Protein 2IEX (pdb70)

Structure (mmCIF, N/CA/C/O backbone):
data_2IEX
#
_entry.id   2IEX
#
_cell.length_a   77.013
_cell.length_b   130.658
_cell.length_c   131.686
_cell.angle_alpha   90.00
_cell.angle_beta   90.00
_cell.angle_gamma   90.00
#
_symmetry.space_group_name_H-M   'C 2 2 21'
#
loop_
_entity.id
_entity.type
_entity.pdbx_description
1 polymer 'Dihydroxynapthoic acid synthetase'
2 water water
#
loop_
_atom_site.group_PDB
_atom_site.id
_atom_site.type_symbol
_atom_site.label_atom_id
_atom_site.label_alt_id
_atom_site.label_comp_id
_atom_site.label_asym_id
_atom_site.label_entity_id
_atom_site.label_seq_id
_atom_site.pdbx_PDB_ins_code
_atom_site.Cartn_x
_atom_site.Cartn_y
_atom_site.Cartn_z
_atom_site.occupancy
_atom_site.B_iso_or_equiv
_atom_site.auth_seq_id
_atom_site.auth_comp_id
_atom_site.auth_asym_id
_atom_site.auth_atom_id
_atom_site.pdbx_PDB_model_num
ATOM 1 N N . TRP A 1 5 ? 43.046 -1.604 7.446 1.00 65.56 5 TRP A N 1
ATOM 2 C CA . TRP A 1 5 ? 42.706 -1.531 8.896 1.00 69.88 5 TRP A CA 1
ATOM 3 C C . TRP A 1 5 ? 42.761 -2.914 9.530 1.00 72.45 5 TRP A C 1
ATOM 4 O O . TRP A 1 5 ? 42.263 -3.885 8.962 1.00 74.52 5 TRP A O 1
ATOM 15 N N . VAL A 1 6 ? 43.356 -2.995 10.714 1.00 71.46 6 VAL A N 1
ATOM 16 C CA . VAL A 1 6 ? 43.486 -4.264 11.422 1.00 69.85 6 VAL A CA 1
ATOM 17 C C . VAL A 1 6 ? 42.605 -4.306 12.669 1.00 68.58 6 VAL A C 1
ATOM 18 O O . VAL A 1 6 ? 42.992 -3.776 13.706 1.00 67.29 6 VAL A O 1
ATOM 22 N N . LYS A 1 7 ? 41.429 -4.928 12.581 1.00 69.33 7 LYS A N 1
ATOM 23 C CA . LYS A 1 7 ? 40.542 -5.010 13.747 1.00 69.60 7 LYS A CA 1
ATOM 24 C C . LYS A 1 7 ? 41.382 -5.450 14.952 1.00 71.29 7 LYS A C 1
ATOM 25 O O . LYS A 1 7 ? 41.795 -6.607 15.041 1.00 72.06 7 LYS A O 1
ATOM 31 N N . GLN A 1 8 ? 41.606 -4.518 15.879 1.00 74.64 8 GLN A N 1
ATOM 32 C CA . GLN A 1 8 ? 42.459 -4.729 17.057 1.00 74.53 8 GLN A CA 1
ATOM 33 C C . GLN A 1 8 ? 41.956 -5.425 18.317 1.00 71.33 8 GLN A C 1
ATOM 34 O O . GLN A 1 8 ? 42.729 -6.103 18.996 1.00 70.28 8 GLN A O 1
ATOM 40 N N . TYR A 1 9 ? 40.692 -5.228 18.662 1.00 68.84 9 TYR A N 1
ATOM 41 C CA . TYR A 1 9 ? 40.127 -5.842 19.860 1.00 66.58 9 TYR A CA 1
ATOM 42 C C . TYR A 1 9 ? 38.707 -6.265 19.519 1.00 68.64 9 TYR A C 1
ATOM 43 O O . TYR A 1 9 ? 38.276 -6.106 18.380 1.00 70.98 9 TYR A O 1
ATOM 52 N N . ASP A 1 10 ? 37.968 -6.797 20.484 1.00 71.08 10 ASP A N 1
ATOM 53 C CA . ASP A 1 10 ? 36.610 -7.217 20.179 1.00 73.19 10 ASP A CA 1
ATOM 54 C C . ASP A 1 10 ? 35.553 -6.407 20.916 1.00 71.67 10 ASP A C 1
ATOM 55 O O . ASP A 1 10 ? 35.344 -6.580 22.116 1.00 75.04 10 ASP A O 1
ATOM 60 N N . TYR A 1 11 ? 34.889 -5.517 20.186 1.00 65.53 11 TYR A N 1
ATOM 61 C CA . TYR A 1 11 ? 33.840 -4.686 20.761 1.00 56.61 11 TYR A CA 1
ATOM 62 C C . TYR A 1 11 ? 32.490 -5.117 20.204 1.00 58.68 11 TYR A C 1
ATOM 63 O O . TYR A 1 11 ? 32.418 -5.815 19.192 1.00 59.30 11 TYR A O 1
ATOM 72 N N . GLU A 1 12 ? 31.424 -4.685 20.863 1.00 58.75 12 GLU A N 1
ATOM 73 C CA . GLU A 1 12 ? 30.075 -5.049 20.461 1.00 60.05 12 GLU A CA 1
ATOM 74 C C . GLU A 1 12 ? 29.335 -3.937 19.707 1.00 63.41 12 GLU A C 1
ATOM 75 O O . GLU A 1 12 ? 28.863 -4.147 18.588 1.00 63.49 12 GLU A O 1
ATOM 81 N N . ASP A 1 13 ? 29.244 -2.756 20.317 1.00 59.16 13 ASP A N 1
ATOM 82 C CA . ASP A 1 13 ? 28.548 -1.619 19.713 1.00 50.87 13 ASP A CA 1
ATOM 83 C C . ASP A 1 13 ? 29.385 -0.775 18.758 1.00 45.90 13 ASP A C 1
ATOM 84 O O . ASP A 1 13 ? 28.844 0.030 18.001 1.00 46.72 13 ASP A O 1
ATOM 89 N N . ILE A 1 14 ? 30.699 -0.948 18.795 1.00 45.03 14 ILE A N 1
ATOM 90 C CA . ILE A 1 14 ? 31.582 -0.183 17.924 1.00 38.25 14 ILE A CA 1
ATOM 91 C C . ILE A 1 14 ? 32.623 -1.089 17.290 1.00 44.36 14 ILE A C 1
ATOM 92 O O . ILE A 1 14 ? 32.614 -2.302 17.489 1.00 48.20 14 ILE A O 1
ATOM 97 N N . ILE A 1 15 ? 33.534 -0.478 16.543 1.00 43.97 15 ILE A N 1
ATOM 98 C CA . ILE A 1 15 ? 34.607 -1.193 15.876 1.00 45.20 15 ILE A CA 1
ATOM 99 C C . ILE A 1 15 ? 35.910 -0.419 16.069 1.00 45.82 15 ILE A C 1
ATOM 100 O O . ILE A 1 15 ? 35.938 0.806 15.941 1.00 49.33 15 ILE A O 1
ATOM 105 N N . TYR A 1 16 ? 36.984 -1.135 16.390 1.00 45.48 16 TYR A N 1
ATOM 106 C CA . TYR A 1 16 ? 38.286 -0.514 16.604 1.00 43.19 16 TYR A CA 1
ATOM 107 C C . TYR A 1 16 ? 39.344 -1.140 15.707 1.00 45.46 16 TYR A C 1
ATOM 108 O O . TYR A 1 16 ? 39.669 -2.318 15.837 1.00 50.20 16 TYR A O 1
ATOM 117 N N . GLU A 1 17 ? 39.883 -0.336 14.799 1.00 48.31 17 GLU A N 1
ATOM 118 C CA . GLU A 1 17 ? 40.894 -0.800 13.858 1.00 48.71 17 GLU A CA 1
ATOM 119 C C . GLU A 1 17 ? 42.051 0.184 13.826 1.00 48.88 17 GLU A C 1
ATOM 120 O O . GLU A 1 17 ? 41.916 1.325 14.267 1.00 46.01 17 GLU A O 1
ATOM 126 N N . THR A 1 18 ? 43.191 -0.260 13.311 1.00 48.83 18 THR A N 1
ATOM 127 C CA . THR A 1 18 ? 44.366 0.596 13.230 1.00 48.78 18 THR A CA 1
ATOM 128 C C . THR A 1 18 ? 45.080 0.402 11.901 1.00 50.57 18 THR A C 1
ATOM 129 O O . THR A 1 18 ? 44.849 -0.586 11.200 1.00 56.21 18 THR A O 1
ATOM 133 N N . TYR A 1 19 ? 45.941 1.357 11.560 1.00 49.87 19 TYR A N 1
ATOM 134 C CA . TYR A 1 19 ? 46.707 1.304 10.322 1.00 48.54 19 TYR A CA 1
ATOM 135 C C . TYR A 1 19 ? 47.760 2.401 10.211 1.00 50.46 19 TYR A C 1
ATOM 136 O O . TYR A 1 19 ? 47.436 3.586 10.141 1.00 51.74 19 TYR A O 1
ATOM 145 N N . ASN A 1 20 ? 49.021 1.981 10.196 1.00 53.11 20 ASN A N 1
ATOM 146 C CA . ASN A 1 20 ? 50.171 2.870 10.057 1.00 55.66 20 ASN A CA 1
ATOM 147 C C . ASN A 1 20 ? 50.222 4.087 10.986 1.00 52.75 20 ASN A C 1
ATOM 148 O O . ASN A 1 20 ? 50.708 5.150 10.596 1.00 51.14 20 ASN A O 1
ATOM 153 N N . 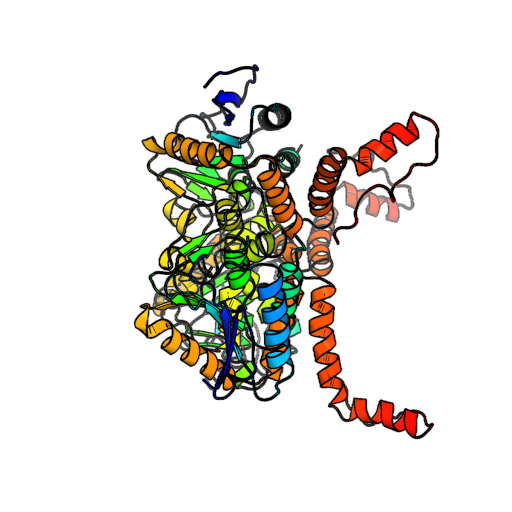GLY A 1 21 ? 49.741 3.926 12.216 1.00 49.57 21 GLY A N 1
ATOM 154 C CA . GLY A 1 21 ? 49.764 5.027 13.166 1.00 49.91 21 GLY A CA 1
ATOM 155 C C . GLY A 1 21 ? 48.420 5.704 13.354 1.00 49.29 21 GLY A C 1
ATOM 156 O O . GLY A 1 21 ? 48.273 6.603 14.184 1.00 50.46 21 GLY A O 1
ATOM 157 N N . ILE A 1 22 ? 47.432 5.266 12.583 1.00 44.89 22 ILE A N 1
ATOM 158 C CA . ILE A 1 22 ? 46.092 5.828 12.652 1.00 40.89 22 ILE A CA 1
ATOM 159 C C . ILE A 1 22 ? 45.128 4.826 13.288 1.00 39.85 22 ILE A C 1
ATOM 160 O O . ILE A 1 22 ? 45.121 3.644 12.933 1.00 40.00 22 ILE A O 1
ATOM 165 N N . ALA A 1 23 ? 44.322 5.299 14.232 1.00 30.68 23 ALA A N 1
ATOM 166 C CA . ALA A 1 23 ? 43.340 4.451 14.894 1.00 31.98 23 ALA A CA 1
ATOM 167 C C . ALA A 1 23 ? 41.953 4.960 14.513 1.00 38.46 23 ALA A C 1
ATOM 168 O O . ALA A 1 23 ? 41.664 6.147 14.648 1.00 38.55 23 ALA A O 1
ATOM 170 N N . LYS A 1 24 ? 41.099 4.064 14.030 1.00 38.67 24 LYS A N 1
ATOM 171 C CA . LYS A 1 24 ? 39.752 4.444 13.624 1.00 38.79 24 LYS A CA 1
ATOM 172 C C . LYS A 1 24 ? 38.704 3.768 14.498 1.00 36.35 24 LYS A C 1
ATOM 173 O O . LYS A 1 24 ? 38.692 2.543 14.639 1.00 39.13 24 LYS A O 1
ATOM 179 N N . ILE A 1 25 ? 37.831 4.578 15.092 1.00 35.94 25 ILE A N 1
ATOM 180 C CA . ILE A 1 25 ? 36.767 4.080 15.957 1.00 30.55 25 ILE A CA 1
ATOM 181 C C . ILE A 1 25 ? 35.426 4.296 15.268 1.00 37.29 25 ILE A C 1
ATOM 182 O O . ILE A 1 25 ? 35.055 5.430 14.953 1.00 38.06 25 ILE A O 1
ATOM 187 N N . THR A 1 26 ? 34.690 3.209 15.053 1.00 36.55 26 THR A N 1
ATOM 188 C CA . THR A 1 26 ? 33.412 3.292 14.365 1.00 36.52 26 THR A CA 1
ATOM 189 C C . THR A 1 26 ? 32.182 2.880 15.165 1.00 44.66 26 THR A C 1
ATOM 190 O O . THR A 1 26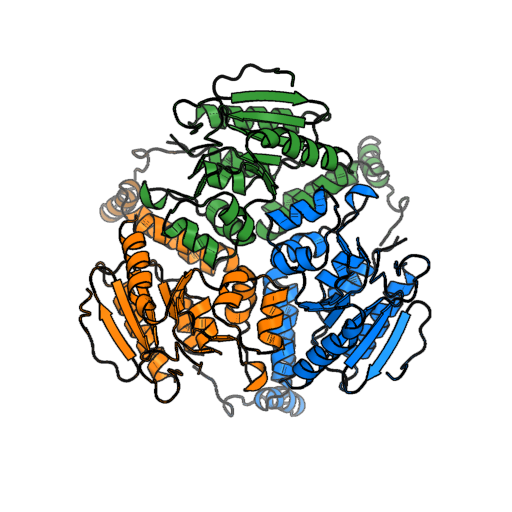 ? 32.062 1.736 15.606 1.00 46.55 26 THR A O 1
ATOM 194 N N . ILE A 1 27 ? 31.261 3.819 15.346 1.00 45.21 27 ILE A N 1
ATOM 195 C CA . ILE A 1 27 ? 30.018 3.519 16.040 1.00 46.37 27 ILE A CA 1
ATOM 196 C C . ILE A 1 27 ? 29.287 2.644 15.035 1.00 50.58 27 ILE A C 1
ATOM 197 O O . ILE A 1 27 ? 29.200 2.998 13.857 1.00 49.39 27 ILE A O 1
ATOM 202 N N . ASN A 1 28 ? 28.766 1.507 15.484 1.00 53.09 28 ASN A N 1
ATOM 203 C CA . ASN A 1 28 ? 28.081 0.606 14.568 1.00 45.78 28 ASN A CA 1
ATOM 204 C C . ASN A 1 28 ? 26.641 0.310 14.958 1.00 47.66 28 ASN A C 1
ATOM 205 O O . ASN A 1 28 ? 26.333 -0.761 15.484 1.00 51.63 28 ASN A O 1
ATOM 210 N N . ARG A 1 29 ? 25.759 1.265 14.691 1.00 42.59 29 ARG A N 1
ATOM 211 C CA . ARG A 1 29 ? 24.347 1.109 15.004 1.00 41.25 29 ARG A CA 1
ATOM 212 C C . ARG A 1 29 ? 23.473 1.774 13.938 1.00 42.51 29 ARG A C 1
ATOM 213 O O . ARG A 1 29 ? 22.513 2.479 14.259 1.00 42.35 29 ARG A O 1
ATOM 221 N N . PRO A 1 30 ? 23.787 1.538 12.650 1.00 46.65 30 PRO A N 1
ATOM 222 C CA . PRO A 1 30 ? 23.045 2.106 11.519 1.00 46.46 30 PRO A CA 1
ATOM 223 C C . PRO A 1 30 ? 21.529 1.998 11.642 1.00 49.46 30 PRO A C 1
ATOM 224 O O . PRO A 1 30 ? 20.806 2.827 11.093 1.00 51.98 30 PRO A O 1
ATOM 228 N N . GLU A 1 31 ? 21.050 0.980 12.354 1.00 47.91 31 GLU A N 1
ATOM 229 C CA . GLU A 1 31 ? 19.610 0.793 12.523 1.00 53.04 31 GLU A CA 1
ATOM 230 C C . GLU A 1 31 ? 18.985 2.037 13.141 1.00 54.51 31 GLU A C 1
ATOM 231 O O . GLU A 1 31 ? 17.916 2.480 12.721 1.00 51.89 31 GLU A O 1
ATOM 237 N N . VAL A 1 32 ? 19.662 2.595 14.141 1.00 55.29 32 VAL A N 1
ATOM 238 C CA . VAL A 1 32 ? 19.193 3.798 14.817 1.00 54.87 32 VAL A CA 1
ATOM 239 C C . VAL A 1 32 ? 20.083 4.983 14.441 1.00 57.47 32 VAL A C 1
ATOM 240 O O . VAL A 1 32 ? 20.248 5.923 15.220 1.00 57.16 32 VAL A O 1
ATOM 244 N N . HIS A 1 33 ? 20.648 4.923 13.236 1.00 57.10 33 HIS A N 1
ATOM 245 C CA . HIS A 1 33 ? 21.530 5.966 12.721 1.00 51.39 33 HIS A CA 1
ATOM 246 C C . HIS A 1 33 ? 22.715 6.230 13.639 1.00 50.81 33 HIS A C 1
ATOM 247 O O . HIS A 1 33 ? 23.031 7.373 13.970 1.00 47.36 33 HIS A O 1
ATOM 254 N N . ASN A 1 34 ? 23.360 5.144 14.045 1.00 48.15 34 ASN A N 1
ATOM 255 C CA . ASN A 1 34 ? 24.530 5.190 14.906 1.00 44.01 34 ASN A CA 1
ATOM 256 C C . ASN A 1 34 ? 24.349 5.953 16.209 1.00 42.76 34 ASN A C 1
ATOM 257 O O . ASN A 1 34 ? 25.285 6.568 16.716 1.00 44.22 34 ASN A O 1
ATOM 262 N N . ALA A 1 35 ? 23.138 5.910 16.753 1.00 41.66 35 ALA A N 1
ATOM 263 C CA . ALA A 1 35 ? 22.865 6.569 18.018 1.00 38.47 35 ALA A CA 1
ATOM 264 C C . ALA A 1 35 ? 23.704 5.847 19.068 1.00 41.22 35 ALA A C 1
ATOM 265 O O . ALA A 1 35 ? 24.210 4.750 18.813 1.00 34.14 35 ALA A O 1
ATOM 267 N N . PHE A 1 36 ? 23.871 6.459 20.236 1.00 40.72 36 PHE A N 1
ATOM 268 C CA . PHE A 1 36 ? 24.647 5.821 21.289 1.00 40.46 36 PHE A CA 1
ATOM 269 C C . PHE A 1 36 ? 23.843 5.614 22.556 1.00 38.85 36 PHE A C 1
ATOM 270 O O . PHE A 1 36 ? 22.987 6.424 22.919 1.00 38.16 36 PHE A O 1
ATOM 278 N N . ARG A 1 37 ? 24.108 4.491 23.208 1.00 42.58 37 ARG A N 1
ATOM 279 C CA . ARG A 1 37 ? 23.454 4.139 24.454 1.00 41.52 37 ARG A CA 1
ATOM 280 C C . ARG A 1 37 ? 24.587 3.938 25.446 1.00 40.90 37 ARG A C 1
ATOM 281 O O . ARG A 1 37 ? 25.730 3.692 25.049 1.00 43.14 37 ARG A O 1
ATOM 289 N N . PRO A 1 38 ? 24.290 4.029 26.747 1.00 36.11 38 PRO A N 1
ATOM 290 C CA . PRO A 1 38 ? 25.313 3.859 27.780 1.00 40.38 38 PRO A CA 1
ATOM 291 C C . PRO A 1 38 ? 26.440 2.878 27.453 1.00 40.50 38 PRO A C 1
ATOM 292 O O . PRO A 1 38 ? 27.608 3.167 27.716 1.00 45.28 38 PRO A O 1
ATOM 296 N N . LYS A 1 39 ? 26.107 1.733 26.864 1.00 42.71 39 LYS A N 1
ATOM 297 C CA . LYS A 1 39 ? 27.132 0.745 26.534 1.00 37.65 39 LYS A CA 1
ATOM 298 C C . LYS A 1 39 ? 28.098 1.164 25.432 1.00 33.40 39 LYS A C 1
ATOM 299 O O . LYS A 1 39 ? 29.311 1.051 25.595 1.00 42.72 39 LYS A O 1
ATOM 305 N N . THR A 1 40 ? 27.572 1.629 24.305 1.00 33.17 40 THR A N 1
ATOM 306 C CA . THR A 1 40 ? 28.432 2.034 23.200 1.00 28.59 40 THR A CA 1
ATOM 307 C C . THR A 1 40 ? 29.382 3.175 23.589 1.00 28.64 40 THR A C 1
ATOM 308 O O . THR A 1 40 ? 30.460 3.315 23.013 1.00 23.48 40 THR A O 1
ATOM 312 N N . VAL A 1 41 ? 28.991 3.975 24.576 1.00 28.81 41 VAL A N 1
ATOM 313 C CA . VAL A 1 41 ? 29.841 5.067 25.032 1.00 28.54 41 VAL A CA 1
ATOM 314 C C . VAL A 1 41 ? 31.027 4.468 25.782 1.00 31.78 41 VAL A C 1
ATOM 315 O O . VAL A 1 41 ? 32.185 4.815 25.530 1.00 32.91 41 VAL A O 1
ATOM 319 N N . ASN A 1 42 ? 30.732 3.559 26.706 1.00 37.70 42 ASN A N 1
ATOM 320 C CA . ASN A 1 42 ? 31.775 2.910 27.489 1.00 41.98 42 ASN A CA 1
ATOM 321 C C . ASN A 1 42 ? 32.807 2.236 26.603 1.00 33.55 42 ASN A C 1
ATOM 322 O O . ASN A 1 42 ? 33.989 2.188 26.940 1.00 37.81 42 ASN A O 1
ATOM 327 N N . GLU A 1 43 ? 32.363 1.727 25.459 1.00 38.03 43 GLU A N 1
ATOM 328 C CA . GLU A 1 43 ? 33.271 1.060 24.534 1.00 38.39 43 GLU A CA 1
ATOM 329 C C . GLU A 1 43 ? 34.169 2.082 23.848 1.00 35.90 43 GLU A C 1
ATOM 330 O O . GLU A 1 43 ? 35.355 1.827 23.619 1.00 39.27 43 GLU A O 1
ATOM 336 N N . MET A 1 44 ? 33.606 3.242 23.522 1.00 36.52 44 MET A N 1
ATOM 337 C CA . MET A 1 44 ? 34.382 4.299 22.882 1.00 32.56 44 MET A CA 1
ATOM 338 C C . MET A 1 44 ? 35.455 4.779 23.867 1.00 29.40 44 MET A C 1
ATOM 339 O O . MET A 1 44 ? 36.580 5.092 23.474 1.00 29.92 44 MET A O 1
ATOM 344 N N . ILE A 1 45 ? 35.101 4.824 25.150 1.00 29.77 45 ILE A N 1
ATOM 345 C CA . ILE A 1 45 ? 36.040 5.232 26.193 1.00 25.59 45 ILE A CA 1
ATOM 346 C C . ILE A 1 45 ? 37.238 4.289 26.142 1.00 29.31 45 ILE A C 1
ATOM 347 O O . ILE A 1 45 ? 38.387 4.705 25.983 1.00 27.41 45 ILE A O 1
ATOM 352 N N . ASP A 1 46 ? 36.944 3.000 26.276 1.00 37.96 46 ASP A N 1
ATOM 353 C CA . ASP A 1 46 ? 37.966 1.963 26.266 1.00 31.14 46 ASP A CA 1
ATOM 354 C C . ASP A 1 46 ? 38.825 2.021 25.010 1.00 31.08 46 ASP A C 1
ATOM 355 O O . ASP A 1 46 ? 40.049 1.886 25.080 1.00 26.48 46 ASP A O 1
ATOM 360 N N . ALA A 1 47 ? 38.177 2.227 23.865 1.00 29.12 47 ALA A N 1
ATOM 361 C CA . ALA A 1 47 ? 38.872 2.290 22.581 1.00 28.02 47 ALA A CA 1
ATOM 362 C C . ALA A 1 47 ? 39.832 3.469 22.507 1.00 30.25 47 ALA A C 1
ATOM 363 O O . ALA A 1 47 ? 40.999 3.311 22.141 1.00 31.49 47 ALA A O 1
ATOM 365 N N . PHE A 1 48 ? 39.338 4.657 22.845 1.00 34.58 48 PHE A N 1
ATOM 366 C CA . PHE A 1 48 ? 40.176 5.848 22.827 1.00 29.86 48 PHE A CA 1
ATOM 367 C C . PHE A 1 48 ? 41.333 5.662 23.780 1.00 25.87 48 PHE A C 1
ATOM 368 O O . PHE A 1 48 ? 42.461 6.053 23.482 1.00 29.64 48 PHE A O 1
ATOM 376 N N . THR A 1 49 ? 41.048 5.067 24.936 1.00 32.77 49 THR A N 1
ATOM 377 C CA . THR A 1 49 ? 42.085 4.828 25.928 1.00 33.87 49 THR A CA 1
ATOM 378 C C . THR A 1 49 ? 43.134 3.930 25.292 1.00 36.81 49 THR A C 1
ATOM 379 O O . THR A 1 49 ? 44.337 4.197 25.389 1.00 35.80 49 THR A O 1
ATOM 383 N N . LYS A 1 50 ? 42.670 2.877 24.620 1.00 37.07 50 LYS A N 1
ATOM 384 C CA . LYS A 1 50 ? 43.570 1.949 23.946 1.00 39.34 50 LYS A CA 1
ATOM 385 C C . LYS A 1 50 ? 44.464 2.723 22.992 1.00 32.99 50 LYS A C 1
ATOM 386 O O . LYS A 1 50 ? 45.684 2.565 23.010 1.00 39.49 50 LYS A O 1
ATOM 392 N N . ALA A 1 51 ? 43.856 3.569 22.164 1.00 32.67 51 ALA A N 1
ATOM 393 C CA . ALA A 1 51 ? 44.616 4.369 21.211 1.00 25.89 51 ALA A CA 1
ATOM 394 C C . ALA A 1 51 ? 45.516 5.345 21.959 1.00 25.83 51 ALA A C 1
ATOM 395 O O . ALA A 1 51 ? 46.621 5.673 21.513 1.00 24.04 51 ALA A O 1
ATOM 397 N N . ARG A 1 52 ? 45.039 5.809 23.109 1.00 30.16 52 ARG A N 1
ATOM 398 C CA . ARG A 1 52 ? 45.808 6.746 23.917 1.00 36.03 52 ARG A CA 1
ATOM 399 C C . ARG A 1 52 ? 47.152 6.158 24.353 1.00 31.91 52 ARG A C 1
ATOM 400 O O . ARG A 1 52 ? 48.203 6.781 24.176 1.00 29.15 52 ARG A O 1
ATOM 408 N N . ASP A 1 53 ? 47.114 4.957 24.919 1.00 33.60 53 ASP A N 1
ATOM 409 C CA . ASP A 1 53 ? 48.332 4.310 25.398 1.00 44.44 53 ASP A CA 1
ATOM 410 C C . ASP A 1 53 ? 49.179 3.674 24.297 1.00 45.38 53 ASP A C 1
ATOM 411 O O . ASP A 1 53 ? 50.367 3.430 24.497 1.00 50.68 53 ASP A O 1
ATOM 416 N N . ASP A 1 54 ? 48.572 3.404 23.143 1.00 43.78 54 ASP A N 1
ATOM 417 C CA . ASP A 1 54 ? 49.295 2.799 22.024 1.00 42.84 54 ASP A CA 1
ATOM 418 C C . ASP A 1 54 ? 50.295 3.791 21.431 1.00 37.18 54 ASP A C 1
ATOM 419 O O . ASP A 1 54 ? 49.934 4.618 20.598 1.00 39.67 54 ASP A O 1
ATOM 424 N N . SER A 1 55 ? 51.553 3.691 21.853 1.00 36.36 55 SER A N 1
ATOM 425 C CA . SER A 1 55 ? 52.608 4.586 21.386 1.00 34.14 55 SER A CA 1
ATOM 426 C C . SER A 1 55 ? 52.843 4.570 19.878 1.00 41.67 55 SER A C 1
ATOM 427 O O . SER A 1 55 ? 53.601 5.394 19.357 1.00 36.23 55 SER A O 1
ATOM 430 N N . ASN A 1 56 ? 52.205 3.635 19.178 1.00 40.09 56 ASN A N 1
ATOM 431 C CA . ASN A 1 56 ? 52.359 3.537 17.730 1.00 41.01 56 ASN A CA 1
ATOM 432 C C . ASN A 1 56 ? 51.298 4.366 17.007 1.00 42.14 56 ASN A C 1
ATOM 433 O O . ASN A 1 56 ? 51.410 4.619 15.807 1.00 46.55 56 ASN A O 1
ATOM 438 N N . ILE A 1 57 ? 50.271 4.778 17.746 1.00 38.79 57 ILE A N 1
ATOM 439 C CA . ILE A 1 57 ? 49.187 5.592 17.196 1.00 39.61 57 ILE A CA 1
ATOM 440 C C . ILE A 1 57 ? 49.451 7.072 17.495 1.00 39.40 57 ILE A C 1
ATOM 441 O O . ILE A 1 57 ? 49.697 7.447 18.644 1.00 38.62 57 ILE A O 1
ATOM 446 N N . GLY A 1 58 ? 49.399 7.906 16.461 1.00 37.51 58 GLY A N 1
ATOM 447 C CA . GLY A 1 58 ? 49.640 9.329 16.641 1.00 32.11 58 GLY A CA 1
ATOM 448 C C . GLY A 1 58 ? 48.458 10.201 16.249 1.00 33.93 58 GLY A C 1
ATOM 449 O O . GLY A 1 58 ? 48.481 11.417 16.454 1.00 26.99 58 GLY A O 1
ATOM 450 N N . VAL A 1 59 ? 47.429 9.577 15.677 1.00 32.25 59 VAL A N 1
ATOM 451 C CA . VAL A 1 59 ? 46.219 10.276 15.244 1.00 29.44 59 VAL A CA 1
ATOM 452 C C . VAL A 1 59 ? 45.028 9.341 15.409 1.00 32.62 59 VAL A C 1
ATOM 453 O O . VAL A 1 59 ? 45.161 8.127 15.260 1.00 39.19 59 VAL A O 1
ATOM 457 N N . ILE A 1 60 ? 43.860 9.902 15.706 1.00 29.37 60 ILE A N 1
ATOM 458 C CA . ILE A 1 60 ? 42.667 9.084 15.884 1.00 29.51 60 ILE A CA 1
ATOM 459 C C . ILE A 1 60 ? 41.493 9.593 15.057 1.00 33.89 60 ILE A C 1
ATOM 460 O O . ILE A 1 60 ? 41.255 10.801 14.976 1.00 35.71 60 ILE A O 1
ATOM 465 N N . ILE A 1 61 ? 40.765 8.663 14.444 1.00 27.59 61 ILE A N 1
ATOM 466 C CA . ILE A 1 61 ? 39.606 8.999 13.631 1.00 26.09 61 ILE A CA 1
ATOM 467 C C . ILE A 1 61 ? 38.340 8.457 14.271 1.00 30.71 61 ILE A C 1
ATOM 468 O O . ILE A 1 61 ? 38.302 7.319 14.742 1.00 31.48 61 ILE A O 1
ATOM 473 N N . LEU A 1 62 ? 37.303 9.281 14.284 1.00 28.01 62 LEU A N 1
ATOM 474 C CA . LEU A 1 62 ? 36.023 8.885 14.840 1.00 28.49 62 LEU A CA 1
ATOM 475 C C . LEU A 1 62 ? 35.011 8.989 13.710 1.00 34.58 62 LEU A C 1
ATOM 476 O O . LEU A 1 62 ? 34.937 10.015 13.033 1.00 36.60 62 LEU A O 1
ATOM 481 N N . THR A 1 63 ? 34.237 7.932 13.493 1.00 36.81 63 THR A N 1
ATOM 482 C CA . THR A 1 63 ? 33.254 7.953 12.421 1.00 37.40 63 THR A CA 1
ATOM 483 C C . THR A 1 63 ? 32.099 6.998 12.666 1.00 39.78 63 THR A C 1
ATOM 484 O O . THR A 1 63 ? 32.118 6.214 13.611 1.00 45.04 63 THR A O 1
ATOM 488 N N . GLY A 1 64 ? 31.089 7.089 11.808 1.00 38.97 64 GLY A N 1
ATOM 489 C CA . GLY A 1 64 ? 29.929 6.223 11.910 1.00 39.61 64 GLY A CA 1
ATOM 490 C C . GLY A 1 64 ? 29.986 5.224 10.771 1.00 42.09 64 GLY A C 1
ATOM 491 O O . GLY A 1 64 ? 30.556 5.520 9.715 1.00 36.03 64 GLY A O 1
ATOM 492 N N . ALA A 1 65 ? 29.398 4.048 10.979 1.00 42.21 65 ALA A N 1
ATOM 493 C CA . ALA A 1 65 ? 29.400 2.987 9.970 1.00 41.19 65 ALA A CA 1
ATOM 494 C C . ALA A 1 65 ? 28.350 3.176 8.878 1.00 36.39 65 ALA A C 1
ATOM 495 O O . ALA A 1 65 ? 28.625 2.966 7.697 1.00 36.33 65 ALA A O 1
ATOM 497 N N . GLY A 1 66 ? 27.147 3.565 9.282 1.00 39.27 66 GLY A N 1
ATOM 498 C CA . GLY A 1 66 ? 26.061 3.764 8.337 1.00 51.34 66 GLY A CA 1
ATOM 499 C C . GLY A 1 66 ? 26.408 4.197 6.919 1.00 55.58 66 GLY A C 1
ATOM 500 O O . GLY A 1 66 ? 26.070 3.510 5.951 1.00 56.98 66 GLY A O 1
ATOM 501 N N . GLY A 1 67 ? 27.089 5.331 6.791 1.00 53.33 67 GLY A N 1
ATOM 502 C CA . GLY A 1 67 ? 27.428 5.847 5.478 1.00 49.33 67 GLY A CA 1
ATOM 503 C C . GLY A 1 67 ? 26.518 7.042 5.263 1.00 47.06 67 GLY A C 1
ATOM 504 O O . GLY A 1 67 ? 26.768 7.893 4.408 1.00 43.61 67 GLY A O 1
ATOM 505 N N . LYS A 1 68 ? 25.453 7.086 6.061 1.00 37.63 68 LYS A N 1
ATOM 506 C CA . LYS A 1 68 ? 24.478 8.160 6.028 1.00 41.02 68 LYS A CA 1
ATOM 507 C C . LYS A 1 68 ? 24.235 8.682 7.441 1.00 35.11 68 LYS A C 1
ATOM 508 O O . LYS A 1 68 ? 23.269 9.396 7.696 1.00 31.92 68 LYS A O 1
ATOM 514 N N . ALA A 1 69 ? 25.124 8.323 8.354 1.00 32.11 69 ALA A N 1
ATOM 515 C CA . ALA A 1 69 ? 25.010 8.764 9.735 1.00 34.41 69 ALA A CA 1
ATOM 516 C C . ALA A 1 69 ? 26.351 8.626 10.438 1.00 34.94 69 ALA A C 1
ATOM 517 O O . ALA A 1 69 ? 27.048 7.634 10.263 1.00 39.68 69 ALA A O 1
ATOM 519 N N . PHE A 1 70 ? 26.707 9.641 11.217 1.00 36.92 70 PHE A N 1
ATOM 520 C CA . PHE A 1 70 ? 27.952 9.668 11.982 1.00 33.70 70 PHE A CA 1
ATOM 521 C C . PHE A 1 70 ? 27.585 9.245 13.399 1.00 28.04 70 PHE A C 1
ATOM 522 O O . PHE A 1 70 ? 28.240 8.401 14.005 1.00 32.11 70 PHE A O 1
ATOM 530 N N . CYS A 1 71 ? 26.504 9.845 13.885 1.00 27.62 71 CYS A N 1
ATOM 531 C CA . CYS A 1 71 ? 25.978 9.613 15.210 1.00 32.67 71 CYS A CA 1
ATOM 532 C C . CYS A 1 71 ? 24.722 10.483 15.162 1.00 36.09 71 CYS A C 1
ATOM 533 O O . CYS A 1 71 ? 24.668 11.470 14.431 1.00 40.97 71 CYS A O 1
ATOM 536 N N . SER A 1 72 ? 23.703 10.099 15.920 1.00 39.95 72 SER A N 1
ATOM 537 C CA . SER A 1 72 ? 22.469 10.886 15.981 1.00 40.68 72 SER A CA 1
ATOM 538 C C . SER A 1 72 ? 22.291 11.115 17.505 1.00 41.23 72 SER A C 1
ATOM 539 O O . SER A 1 72 ? 21.181 11.338 17.939 1.00 36.99 72 SER A O 1
ATOM 542 N N . GLY A 1 73 ? 23.358 11.057 18.310 1.00 45.09 73 GLY A N 1
ATOM 543 C CA . GLY A 1 73 ? 23.201 11.249 19.754 1.00 48.97 73 GLY A CA 1
ATOM 544 C C . GLY A 1 73 ? 22.681 9.973 20.442 1.00 53.79 73 GLY A C 1
ATOM 545 O O . GLY A 1 73 ? 22.971 8.898 19.943 1.00 52.18 73 GLY A O 1
ATOM 546 N N . GLY A 1 74 ? 21.906 10.070 21.533 1.00 60.93 74 GLY A N 1
ATOM 547 C CA . GLY A 1 74 ? 21.446 8.875 22.270 1.00 69.61 74 GLY A CA 1
ATOM 548 C C . GLY A 1 74 ? 19.960 8.477 22.524 1.00 76.96 74 GLY A C 1
ATOM 549 O O . GLY A 1 74 ? 19.056 9.299 22.343 1.00 80.65 74 GLY A O 1
ATOM 550 N N . ASP A 1 75 ? 19.712 7.215 22.901 1.00 81.94 75 ASP A N 1
ATOM 551 C CA . ASP A 1 75 ? 18.393 6.590 23.110 1.00 83.78 75 ASP A CA 1
ATOM 552 C C . ASP A 1 75 ? 17.690 6.938 24.425 1.00 84.76 75 ASP A C 1
ATOM 553 O O . ASP A 1 75 ? 18.385 7.525 25.276 1.00 82.68 75 ASP A O 1
ATOM 558 N N . PRO A 1 91 ? 20.605 6.744 30.696 1.00 99.97 91 PRO A N 1
ATOM 559 C CA . PRO A 1 91 ? 20.336 7.718 31.797 1.00 98.45 91 PRO A CA 1
ATOM 560 C C . PRO A 1 91 ? 21.424 7.817 32.848 1.00 95.75 91 PRO A C 1
ATOM 561 O O . PRO A 1 91 ? 21.170 7.892 34.050 1.00 97.03 91 PRO A O 1
ATOM 565 N N . ARG A 1 92 ? 22.639 7.795 32.341 1.00 89.15 92 ARG A N 1
ATOM 566 C CA . ARG A 1 92 ? 23.864 7.991 33.090 1.00 79.30 92 ARG A CA 1
ATOM 567 C C . ARG A 1 92 ? 24.371 8.897 31.981 1.00 72.72 92 ARG A C 1
ATOM 568 O O . ARG A 1 92 ? 24.084 8.629 30.825 1.00 74.20 92 ARG A O 1
ATOM 576 N N . LEU A 1 93 ? 25.026 10.005 32.292 1.00 58.87 93 LEU A N 1
ATOM 577 C CA . LEU A 1 93 ? 25.434 10.855 31.176 1.00 47.50 93 LEU A CA 1
ATOM 578 C C . LEU A 1 93 ? 26.899 10.659 30.880 1.00 44.15 93 LEU A C 1
ATOM 579 O O . LEU A 1 93 ? 27.678 11.615 30.867 1.00 35.50 93 LEU A O 1
ATOM 584 N N . ASN A 1 94 ? 27.272 9.407 30.631 1.00 37.28 94 ASN A N 1
ATOM 585 C CA . ASN A 1 94 ? 28.667 9.085 30.390 1.00 33.52 94 ASN A CA 1
ATOM 586 C C . ASN A 1 94 ? 29.311 9.627 29.114 1.00 28.28 94 ASN A C 1
ATOM 587 O O . ASN A 1 94 ? 30.515 9.459 28.910 1.00 31.56 94 ASN A O 1
ATOM 592 N N . VAL A 1 95 ? 28.552 10.290 28.250 1.00 30.01 95 VAL A N 1
ATOM 593 C CA . VAL A 1 95 ? 29.174 10.822 27.037 1.00 31.80 95 VAL A CA 1
ATOM 594 C C . VAL A 1 95 ? 30.051 12.016 27.442 1.00 30.87 95 VAL A C 1
ATOM 595 O O . VAL A 1 95 ? 31.037 12.342 26.773 1.00 26.78 95 VAL A O 1
ATOM 599 N N . LEU A 1 96 ? 29.694 12.641 28.562 1.00 32.76 96 LEU A N 1
ATOM 600 C CA . LEU A 1 96 ? 30.443 13.778 29.083 1.00 33.49 96 LEU A CA 1
ATOM 601 C C . LEU A 1 96 ? 31.873 13.338 29.396 1.00 34.92 96 LEU A C 1
ATOM 602 O O . LEU A 1 96 ? 32.831 14.081 29.167 1.00 31.70 96 LEU A O 1
ATOM 607 N N . ASP A 1 97 ? 32.010 12.121 29.918 1.00 33.24 97 ASP A N 1
ATOM 608 C CA . ASP A 1 97 ? 33.316 11.561 30.246 1.00 28.35 97 ASP A CA 1
ATOM 609 C C . ASP A 1 97 ? 34.117 11.358 28.966 1.00 26.59 97 ASP A C 1
ATOM 610 O O . ASP A 1 97 ? 35.334 11.551 28.945 1.00 29.02 97 ASP A O 1
ATOM 615 N N . LEU A 1 98 ? 33.429 10.954 27.901 1.00 22.57 98 LEU A N 1
ATOM 616 C CA . LEU A 1 98 ? 34.079 10.721 26.616 1.00 27.38 98 LEU A CA 1
ATOM 617 C C . LEU A 1 98 ? 34.540 12.047 26.009 1.00 16.07 98 LEU A C 1
ATOM 618 O O . LEU A 1 98 ? 35.611 12.125 25.407 1.00 23.58 98 LEU A O 1
ATOM 623 N N . GLN A 1 99 ? 33.729 13.085 26.169 1.00 24.82 99 GLN A N 1
ATOM 624 C CA . GLN A 1 99 ? 34.080 14.403 25.644 1.00 23.11 99 GLN A CA 1
ATOM 625 C C . GLN A 1 99 ? 35.39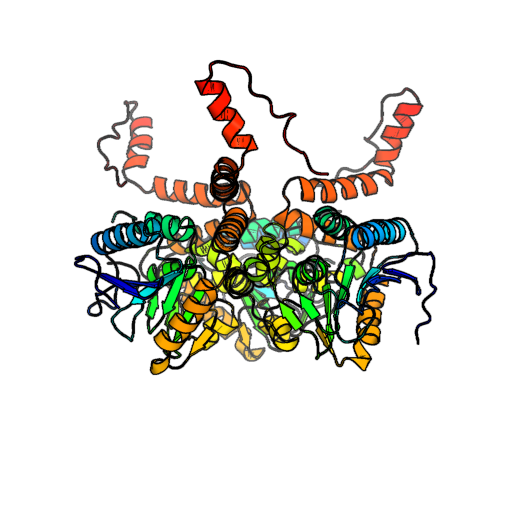5 14.861 26.270 1.00 22.15 99 GLN A C 1
ATOM 626 O O . GLN A 1 99 ? 36.304 15.309 25.573 1.00 23.65 99 GLN A O 1
ATOM 632 N N . ARG A 1 100 ? 35.493 14.729 27.589 1.00 22.53 100 ARG A N 1
ATOM 633 C CA . ARG A 1 100 ? 36.698 15.124 28.303 1.00 20.74 100 ARG A CA 1
ATOM 634 C C . ARG A 1 100 ? 37.884 14.287 27.849 1.00 21.69 100 ARG A C 1
ATOM 635 O O . ARG A 1 100 ? 38.979 14.808 27.635 1.00 22.41 100 ARG A O 1
ATOM 643 N N . LEU A 1 101 ? 37.656 12.987 27.688 1.00 24.51 101 LEU A N 1
ATOM 644 C CA . LEU A 1 101 ? 38.707 12.068 27.258 1.00 23.22 101 LEU A CA 1
ATOM 645 C C . LEU A 1 101 ? 39.253 12.468 25.887 1.00 22.10 101 LEU A C 1
ATOM 646 O O . LEU A 1 101 ? 40.467 12.564 25.700 1.00 22.67 101 LEU A O 1
ATOM 651 N N . ILE A 1 102 ? 38.356 12.690 24.926 1.00 19.15 102 ILE A N 1
ATOM 652 C CA . ILE A 1 102 ? 38.767 13.087 23.576 1.00 17.97 102 ILE A CA 1
ATOM 653 C C . ILE A 1 102 ? 39.647 14.341 23.611 1.00 19.10 102 ILE A C 1
ATOM 654 O O . ILE A 1 102 ? 40.560 14.501 22.793 1.00 16.28 102 ILE A O 1
ATOM 659 N N . ARG A 1 103 ? 39.376 15.220 24.572 1.00 17.05 103 ARG A N 1
ATOM 660 C CA . ARG A 1 103 ? 40.135 16.454 24.710 1.00 19.33 103 ARG A CA 1
ATOM 661 C C . ARG A 1 103 ? 41.471 16.265 25.425 1.00 22.19 103 ARG A C 1
ATOM 662 O O . ARG A 1 103 ? 42.437 16.961 25.125 1.00 24.33 103 ARG A O 1
ATOM 670 N N . VAL A 1 104 ? 41.531 15.324 26.363 1.00 27.25 104 VAL A N 1
ATOM 671 C CA . VAL A 1 104 ? 42.762 15.092 27.113 1.00 22.02 104 VAL A CA 1
ATOM 672 C C . VAL A 1 104 ? 43.808 14.257 26.362 1.00 21.92 104 VAL A C 1
ATOM 673 O O . VAL A 1 104 ? 45.014 14.437 26.557 1.00 20.90 104 VAL A O 1
ATOM 677 N N . ILE A 1 105 ? 43.358 13.349 25.503 1.00 29.46 105 ILE A N 1
ATOM 678 C CA . ILE A 1 105 ? 44.296 12.526 24.745 1.00 27.49 105 ILE A CA 1
ATOM 679 C C . ILE A 1 105 ? 45.230 13.457 23.979 1.00 28.81 105 ILE A C 1
ATOM 680 O O . ILE A 1 105 ? 44.787 14.263 23.158 1.00 23.93 105 ILE A O 1
ATOM 685 N N . PRO A 1 106 ? 46.543 13.355 24.244 1.00 23.66 106 PRO A N 1
ATOM 686 C CA . PRO A 1 106 ? 47.563 14.183 23.601 1.00 20.16 106 PRO A CA 1
ATOM 687 C C . PRO A 1 106 ? 47.784 13.864 22.129 1.00 25.21 106 PRO A C 1
ATOM 688 O O . PRO A 1 106 ? 48.902 13.954 21.629 1.00 28.29 106 PRO A O 1
ATOM 692 N N . LYS A 1 107 ? 46.711 13.500 21.437 1.00 27.09 107 LYS A N 1
ATOM 693 C CA . LYS A 1 107 ? 46.794 13.164 20.021 1.00 25.80 107 LYS A CA 1
ATOM 694 C C . LYS A 1 107 ? 45.595 13.755 19.298 1.00 23.97 107 LYS A C 1
ATOM 695 O O . LYS A 1 107 ? 44.472 13.717 19.806 1.00 23.69 107 LYS A O 1
ATOM 701 N N . PRO A 1 108 ? 45.818 14.316 18.104 1.00 19.46 108 PRO A N 1
ATOM 702 C CA . PRO A 1 108 ? 44.724 14.907 17.329 1.00 24.94 108 PRO A CA 1
ATOM 703 C C . PRO A 1 108 ? 43.641 13.878 17.037 1.00 25.36 108 PRO A C 1
ATOM 704 O O . PRO A 1 108 ? 43.942 12.740 16.672 1.00 24.34 108 PRO A O 1
ATOM 708 N N . VAL A 1 109 ? 42.386 14.279 17.210 1.00 25.20 109 VAL A N 1
ATOM 709 C CA . VAL A 1 109 ? 41.249 13.403 16.935 1.00 23.08 109 VAL A CA 1
ATOM 710 C C . VAL A 1 109 ? 40.424 14.039 15.812 1.00 32.44 109 VAL A C 1
ATOM 711 O O . VAL A 1 109 ? 39.934 15.164 15.951 1.00 29.05 109 VAL A O 1
ATOM 715 N N . ILE A 1 110 ? 40.289 13.321 14.699 1.00 27.32 110 ILE A N 1
ATOM 716 C CA . ILE A 1 110 ? 39.538 13.812 13.547 1.00 23.31 110 ILE A CA 1
ATOM 717 C C . ILE A 1 110 ? 38.191 13.128 13.415 1.00 26.70 110 ILE A C 1
ATOM 718 O O . ILE A 1 110 ? 38.115 11.900 13.332 1.00 31.53 110 ILE A O 1
ATOM 723 N N . ALA A 1 111 ? 37.126 13.918 13.393 1.00 20.63 111 ALA A N 1
ATOM 724 C CA . ALA A 1 111 ? 35.796 13.356 13.222 1.00 20.36 111 ALA A CA 1
ATOM 725 C C . ALA A 1 111 ? 35.589 13.239 11.703 1.00 21.80 111 ALA A C 1
ATOM 726 O O . ALA A 1 111 ? 35.742 14.218 10.976 1.00 22.21 111 ALA A O 1
ATOM 728 N N . MET A 1 112 ? 35.284 12.035 11.231 1.00 24.80 112 MET A N 1
ATOM 729 C CA . MET A 1 112 ? 35.050 11.785 9.809 1.00 28.94 112 MET A CA 1
ATOM 730 C C . MET A 1 112 ? 33.535 11.663 9.702 1.00 29.63 112 MET A C 1
ATOM 731 O O . MET A 1 112 ? 32.962 10.621 10.003 1.00 31.99 112 MET A O 1
ATOM 736 N N . VAL A 1 113 ? 32.890 12.740 9.271 1.00 27.80 113 VAL A N 1
ATOM 737 C CA . VAL A 1 113 ? 31.441 12.771 9.207 1.00 20.75 113 VAL A CA 1
ATOM 738 C C . VAL A 1 113 ? 30.751 12.494 7.881 1.00 28.15 113 VAL A C 1
ATOM 739 O O . VAL A 1 113 ? 30.986 13.160 6.874 1.00 24.80 113 VAL A O 1
ATOM 743 N N . ALA A 1 114 ? 29.873 11.499 7.909 1.00 29.55 114 ALA A N 1
ATOM 744 C CA . ALA A 1 114 ? 29.093 11.119 6.745 1.00 31.65 114 ALA A CA 1
ATOM 745 C C . ALA A 1 114 ? 27.661 11.075 7.244 1.00 32.61 114 ALA A C 1
ATOM 746 O O . ALA A 1 114 ? 27.378 10.495 8.289 1.00 30.43 114 ALA A O 1
ATOM 748 N N . GLY A 1 115 ? 26.758 11.712 6.516 1.00 34.69 115 GLY A N 1
ATOM 749 C CA . GLY A 1 115 ? 25.377 11.712 6.946 1.00 33.84 115 GLY A CA 1
ATOM 750 C C . GLY A 1 115 ? 25.148 12.505 8.219 1.00 38.33 115 GLY A C 1
ATOM 751 O O . GLY A 1 115 ? 25.801 13.520 8.473 1.00 31.22 115 GLY A O 1
ATOM 752 N N . TYR A 1 116 ? 24.225 12.015 9.036 1.00 33.82 116 TYR A N 1
ATOM 753 C CA . TYR A 1 116 ? 23.844 12.674 10.273 1.00 31.59 116 TYR A CA 1
ATOM 754 C C . TYR A 1 116 ? 24.845 12.752 11.420 1.00 33.07 116 TYR A C 1
ATOM 755 O O . TYR A 1 116 ? 25.435 11.751 11.826 1.00 30.67 116 TYR A O 1
ATOM 764 N N . ALA A 1 117 ? 25.018 13.969 11.930 1.00 21.10 117 ALA A N 1
ATOM 765 C CA . ALA A 1 117 ? 25.869 14.246 13.086 1.00 24.57 117 ALA A CA 1
ATOM 766 C C . ALA A 1 117 ? 24.923 15.122 13.897 1.00 26.10 117 ALA A C 1
ATOM 767 O O . ALA A 1 117 ? 25.014 16.352 13.875 1.00 30.03 117 ALA A O 1
ATOM 769 N N . ILE A 1 118 ? 23.995 14.470 14.594 1.00 28.61 118 ILE A N 1
ATOM 770 C CA . ILE A 1 118 ? 22.962 15.166 15.355 1.00 31.27 118 ILE A CA 1
ATOM 771 C C . ILE A 1 118 ? 2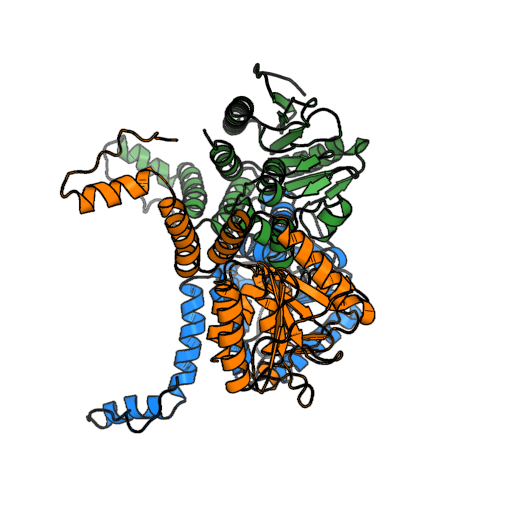2.948 14.943 16.862 1.00 24.37 118 ILE A C 1
ATOM 772 O O . ILE A 1 118 ? 23.389 13.906 17.353 1.00 22.96 118 ILE A O 1
ATOM 777 N N . GLY A 1 119 ? 22.412 15.931 17.577 1.00 17.02 119 GLY A N 1
ATOM 778 C CA . GLY A 1 119 ? 22.308 15.871 19.025 1.00 22.17 119 GLY A CA 1
ATOM 779 C C . GLY A 1 119 ? 23.642 15.621 19.691 1.00 27.97 119 GLY A C 1
ATOM 780 O O . GLY A 1 119 ? 24.629 16.310 19.407 1.00 30.65 119 GLY A O 1
ATOM 781 N N . GLY A 1 120 ? 23.676 14.631 20.578 1.00 26.17 120 GLY A N 1
ATOM 782 C CA . GLY A 1 120 ? 24.910 14.297 21.257 1.00 18.15 120 GLY A CA 1
ATOM 783 C C . GLY A 1 120 ? 25.948 13.945 20.214 1.00 20.82 120 GLY A C 1
ATOM 784 O O . GLY A 1 120 ? 27.151 14.079 20.443 1.00 27.25 120 GLY A O 1
ATOM 785 N N . GLY A 1 121 ? 25.475 13.505 19.051 1.00 21.47 121 GLY A N 1
ATOM 786 C CA . GLY A 1 121 ? 26.373 13.143 17.966 1.00 19.90 121 GLY A CA 1
ATOM 787 C C . GLY A 1 121 ? 27.055 14.364 17.376 1.00 22.33 121 GLY A C 1
ATOM 788 O O . GLY A 1 121 ? 28.200 14.291 16.932 1.00 25.24 121 GLY A O 1
ATOM 789 N N . HIS A 1 122 ? 26.351 15.492 17.358 1.00 23.42 122 HIS A N 1
ATOM 790 C CA . HIS A 1 122 ? 26.935 16.722 16.832 1.00 20.89 122 HIS A CA 1
ATOM 791 C C . HIS A 1 122 ? 27.989 17.235 17.829 1.00 19.95 122 HIS A C 1
ATOM 792 O O . HIS A 1 122 ? 29.094 17.625 17.435 1.00 17.55 122 HIS A O 1
ATOM 799 N N . VAL A 1 123 ? 27.649 17.231 19.116 1.00 17.06 123 VAL A N 1
ATOM 800 C CA . VAL A 1 123 ? 28.591 17.681 20.139 1.00 18.87 123 VAL A CA 1
ATOM 801 C C . VAL A 1 123 ? 29.888 16.865 20.047 1.00 21.44 123 VAL A C 1
ATOM 802 O O . VAL A 1 123 ? 30.989 17.404 20.234 1.00 20.26 123 VAL A O 1
ATOM 806 N N . LEU A 1 124 ? 29.760 15.573 19.740 1.00 20.32 124 LEU A N 1
ATOM 807 C CA . LEU A 1 124 ? 30.926 14.699 19.626 1.00 18.75 124 LEU A CA 1
ATOM 808 C C . LEU A 1 124 ? 31.883 15.118 18.517 1.00 19.39 124 LEU A C 1
ATOM 809 O O . LEU A 1 124 ? 33.099 15.112 18.710 1.00 19.61 124 LEU A O 1
ATOM 814 N N . HIS A 1 125 ? 31.351 15.465 17.349 1.00 17.81 125 HIS A N 1
ATOM 815 C CA . HIS A 1 125 ? 32.219 15.903 16.262 1.00 18.28 125 HIS A CA 1
ATOM 816 C C . HIS A 1 125 ? 32.797 17.274 16.640 1.00 18.22 125 HIS A C 1
ATOM 817 O O . HIS A 1 125 ? 33.923 17.619 16.271 1.00 20.17 125 HIS A O 1
ATOM 824 N N . VAL A 1 126 ? 32.018 18.046 17.390 1.00 17.24 126 VAL A N 1
ATOM 825 C CA . VAL A 1 126 ? 32.458 19.365 17.822 1.00 20.47 126 VAL A CA 1
ATOM 826 C C . VAL A 1 126 ? 33.710 19.284 18.703 1.00 14.69 126 VAL A C 1
ATOM 827 O O . VAL A 1 126 ? 34.674 20.001 18.461 1.00 17.71 126 VAL A O 1
ATOM 831 N N . VAL A 1 127 ? 33.716 18.394 19.696 1.00 18.53 127 VAL A N 1
ATOM 832 C CA . VAL A 1 127 ? 34.879 18.290 20.579 1.00 18.81 127 VAL A CA 1
ATOM 833 C C . VAL A 1 127 ? 36.111 17.646 19.942 1.00 18.06 127 VAL A C 1
ATOM 834 O O . VAL A 1 127 ? 37.211 17.734 20.488 1.00 16.37 127 VAL A O 1
ATOM 838 N N . CYS A 1 128 ? 35.942 16.992 18.797 1.00 21.03 128 CYS A N 1
ATOM 839 C CA . CYS A 1 128 ? 37.098 16.410 18.119 1.00 20.25 128 CYS A CA 1
ATOM 840 C C . CYS A 1 128 ? 37.905 17.597 17.614 1.00 17.28 128 CYS A C 1
ATOM 841 O O . CYS A 1 128 ? 37.337 18.634 17.292 1.00 18.63 128 CYS A O 1
ATOM 844 N N . ASP A 1 129 ? 39.223 17.452 17.552 1.00 13.33 129 ASP A N 1
ATOM 845 C CA . ASP A 1 129 ? 40.079 18.535 17.092 1.00 18.81 129 ASP A CA 1
ATOM 846 C C . ASP A 1 129 ? 39.671 19.052 15.712 1.00 23.83 129 ASP A C 1
ATOM 847 O O . ASP A 1 129 ? 39.514 20.261 15.514 1.00 15.10 129 ASP A O 1
ATOM 852 N N . LEU A 1 130 ? 39.487 18.136 14.764 1.00 19.56 130 LEU A N 1
ATOM 853 C CA . LEU A 1 130 ? 39.119 18.510 13.401 1.00 17.54 130 LEU A CA 1
ATOM 854 C C . LEU A 1 130 ? 37.938 17.692 12.905 1.00 19.94 130 LEU A C 1
ATOM 855 O O . LEU A 1 130 ? 37.585 16.673 13.493 1.00 16.24 130 LEU A O 1
ATOM 860 N N . THR A 1 131 ? 37.324 18.154 11.820 1.00 21.41 131 THR A N 1
ATOM 861 C CA . THR A 1 131 ? 36.193 17.457 11.222 1.00 20.17 131 THR A CA 1
ATOM 862 C C . THR A 1 131 ? 36.270 17.493 9.698 1.00 25.22 131 THR A C 1
ATOM 863 O O . THR A 1 131 ? 36.432 18.554 9.101 1.00 18.44 131 THR A O 1
ATOM 867 N N . ILE A 1 132 ? 36.171 16.325 9.076 1.00 18.98 132 ILE A N 1
ATOM 868 C CA . ILE A 1 132 ? 36.182 16.246 7.627 1.00 20.04 132 ILE A CA 1
ATOM 869 C C . ILE A 1 132 ? 34.810 15.681 7.308 1.00 24.97 132 ILE A C 1
ATOM 870 O O . ILE A 1 132 ? 34.411 14.653 7.853 1.00 27.23 132 ILE A O 1
ATOM 875 N N . ALA A 1 133 ? 34.075 16.377 6.450 1.00 24.47 133 ALA A N 1
ATOM 876 C CA . ALA A 1 133 ? 32.728 15.957 6.107 1.00 28.22 133 ALA A CA 1
ATOM 877 C C . ALA A 1 133 ? 32.512 15.613 4.639 1.00 28.87 133 ALA A C 1
ATOM 878 O O . ALA A 1 133 ? 33.176 16.149 3.745 1.00 26.91 133 ALA A O 1
ATOM 880 N N . ALA A 1 134 ? 31.572 14.705 4.407 1.00 27.71 134 ALA A N 1
ATOM 881 C CA . ALA A 1 134 ? 31.206 14.310 3.057 1.00 29.47 134 ALA A CA 1
ATOM 882 C C . ALA A 1 134 ? 30.123 15.310 2.674 1.00 25.72 134 ALA A C 1
ATOM 883 O O . ALA A 1 134 ? 29.451 15.860 3.554 1.00 24.09 134 ALA A O 1
ATOM 885 N N . ASP A 1 135 ? 29.943 15.554 1.380 1.00 28.20 135 ASP A N 1
ATOM 886 C CA . ASP A 1 135 ? 28.929 16.514 0.948 1.00 28.45 135 ASP A CA 1
ATOM 887 C C . ASP A 1 135 ? 27.510 16.134 1.361 1.00 27.79 135 ASP A C 1
ATOM 888 O O . ASP A 1 135 ? 26.585 16.945 1.247 1.00 31.24 135 ASP A O 1
ATOM 893 N N . ASN A 1 136 ? 27.330 14.916 1.859 1.00 23.02 136 ASN A N 1
ATOM 894 C CA . ASN A 1 136 ? 26.002 14.479 2.280 1.00 22.73 136 ASN A CA 1
ATOM 895 C C . ASN A 1 136 ? 25.796 14.631 3.793 1.00 29.00 136 ASN A C 1
ATOM 896 O O . ASN A 1 136 ? 24.721 14.321 4.309 1.00 32.86 136 ASN A O 1
ATOM 901 N N . ALA A 1 137 ? 26.819 15.109 4.499 1.00 23.79 137 ALA A N 1
ATOM 902 C CA . ALA A 1 137 ? 26.731 15.274 5.953 1.00 26.23 137 ALA A CA 1
ATOM 903 C C . ALA A 1 137 ? 25.697 16.309 6.393 1.00 25.92 137 ALA A C 1
ATOM 904 O O . ALA A 1 137 ? 25.558 17.367 5.774 1.00 22.12 137 ALA A O 1
ATOM 906 N N . ILE A 1 138 ? 24.979 15.985 7.471 1.00 25.56 138 ILE A N 1
ATOM 907 C CA . ILE A 1 138 ? 23.942 16.848 8.042 1.00 21.96 138 ILE A CA 1
ATOM 908 C C . ILE A 1 138 ? 24.305 17.165 9.494 1.00 26.27 138 ILE A C 1
ATOM 909 O O . ILE A 1 138 ? 24.547 16.254 10.282 1.00 25.00 138 ILE A O 1
ATOM 914 N N . PHE A 1 139 ? 24.315 18.448 9.851 1.00 23.60 139 PHE A N 1
ATOM 915 C CA . PHE A 1 139 ? 24.672 18.877 11.206 1.00 20.87 139 PHE A CA 1
ATOM 916 C C . PHE A 1 139 ? 23.535 19.591 11.924 1.00 21.09 139 PHE A C 1
ATOM 917 O O . PHE A 1 139 ? 22.682 20.210 11.287 1.00 21.16 139 PHE A O 1
ATOM 925 N N . GLY A 1 140 ? 23.548 19.522 13.254 1.00 22.87 140 GLY A N 1
ATOM 926 C CA . GLY A 1 140 ? 22.527 20.188 14.047 1.00 23.25 140 GLY A CA 1
ATOM 927 C C . GLY A 1 140 ? 22.292 19.587 15.425 1.00 18.87 140 GLY A C 1
ATOM 928 O O . GLY A 1 140 ? 22.738 18.481 15.708 1.00 19.36 140 GLY A O 1
ATOM 929 N N . GLN A 1 141 ? 21.597 20.327 16.286 1.00 23.43 141 GLN A N 1
ATOM 930 C CA . GLN A 1 141 ? 21.266 19.856 17.633 1.00 26.83 141 GLN A CA 1
ATOM 931 C C . GLN A 1 141 ? 19.774 19.501 17.651 1.00 26.51 141 GLN A C 1
ATOM 932 O O . GLN A 1 141 ? 19.047 19.848 16.723 1.00 28.09 141 GLN A O 1
ATOM 938 N N . THR A 1 142 ? 19.321 18.826 18.707 1.00 21.18 142 THR A N 1
ATOM 939 C CA . THR A 1 142 ? 17.920 18.418 18.821 1.00 28.15 142 THR A CA 1
ATOM 940 C C . THR A 1 142 ? 17.347 18.600 20.221 1.00 32.29 142 THR A C 1
ATOM 941 O O . THR A 1 142 ? 16.128 18.585 20.408 1.00 32.76 142 THR A O 1
ATOM 945 N N . GLY A 1 143 ? 18.236 18.770 21.194 1.00 34.38 143 GLY A N 1
ATOM 946 C CA . GLY A 1 143 ? 17.832 18.939 22.580 1.00 30.49 143 GLY A CA 1
ATOM 947 C C . GLY A 1 143 ? 16.522 19.659 22.858 1.00 25.81 143 GLY A C 1
ATOM 948 O O . GLY A 1 143 ? 15.577 19.034 23.325 1.00 30.60 143 GLY A O 1
ATOM 949 N N . PRO A 1 144 ? 16.434 20.973 22.591 1.00 30.59 144 PRO A N 1
ATOM 950 C CA . PRO A 1 144 ? 15.207 21.739 22.838 1.00 30.26 144 PRO A CA 1
ATOM 951 C C . PRO A 1 144 ? 13.936 21.119 22.249 1.00 35.46 144 PRO A C 1
ATOM 952 O O . PRO A 1 144 ? 12.827 21.481 22.641 1.00 35.93 144 PRO A O 1
ATOM 956 N N . LYS A 1 145 ? 14.100 20.194 21.307 1.00 36.85 145 LYS A N 1
ATOM 957 C CA . LYS A 1 145 ? 12.957 19.525 20.696 1.00 36.23 145 LYS A CA 1
ATOM 958 C C . LYS A 1 145 ? 12.571 18.270 21.468 1.00 34.55 145 LYS A C 1
ATOM 959 O O . LYS A 1 145 ? 11.400 18.052 21.758 1.00 33.50 145 LYS A O 1
ATOM 965 N N . VAL A 1 146 ? 13.561 17.446 21.795 1.00 34.98 146 VAL A N 1
ATOM 966 C CA . VAL A 1 146 ? 13.302 16.201 22.508 1.00 33.40 146 VAL A CA 1
ATOM 967 C C . VAL A 1 146 ? 13.556 16.270 24.014 1.00 32.90 146 VAL A C 1
ATOM 968 O O . VAL A 1 146 ? 13.751 15.248 24.670 1.00 32.14 146 VAL A O 1
ATOM 972 N N . GLY A 1 147 ? 13.545 17.481 24.556 1.00 32.63 147 GLY A N 1
ATOM 973 C CA . GLY A 1 147 ? 13.747 17.659 25.983 1.00 31.55 147 GLY A CA 1
ATOM 974 C C . GLY A 1 147 ? 15.126 17.291 26.490 1.00 38.62 147 GLY A C 1
ATOM 975 O O . GLY A 1 147 ? 15.275 16.354 27.273 1.00 42.09 147 GLY A O 1
ATOM 976 N N . SER A 1 148 ? 16.137 18.031 26.051 1.00 33.90 148 SER A N 1
ATOM 977 C CA . SER A 1 148 ? 17.511 17.781 26.477 1.00 34.61 148 SER A CA 1
ATOM 978 C C . SER A 1 148 ? 18.395 18.961 26.088 1.00 27.58 148 SER A C 1
ATOM 979 O O . SER A 1 148 ? 17.940 19.893 25.428 1.00 26.23 148 SER A O 1
ATOM 982 N N . PHE A 1 149 ? 19.653 18.924 26.507 1.00 27.01 149 PHE A N 1
ATOM 983 C CA . PHE A 1 149 ? 20.578 20.001 26.180 1.00 27.98 149 PHE A CA 1
ATOM 984 C C . PHE A 1 149 ? 21.972 19.708 26.707 1.00 28.28 149 PHE A C 1
ATOM 985 O O . PHE A 1 149 ? 22.140 19.004 27.701 1.00 28.06 149 PHE A O 1
ATOM 993 N N . ASP A 1 150 ? 22.968 20.236 26.006 1.00 24.73 150 ASP A N 1
ATOM 994 C CA . ASP A 1 150 ? 24.357 20.082 26.393 1.00 20.49 150 ASP A CA 1
ATOM 995 C C . ASP A 1 150 ? 24.871 21.510 26.508 1.00 22.08 150 ASP A C 1
ATOM 996 O O . ASP A 1 150 ? 25.203 22.143 25.507 1.00 20.07 150 ASP A O 1
ATOM 1001 N N . GLY A 1 151 ? 24.912 22.018 27.734 1.00 23.33 151 GLY A N 1
ATOM 1002 C CA . GLY A 1 151 ? 25.365 23.378 27.954 1.00 23.21 151 GLY A CA 1
ATOM 1003 C C . GLY A 1 151 ? 26.843 23.476 28.262 1.00 23.45 151 GLY A C 1
ATOM 1004 O O . GLY A 1 151 ? 27.327 24.527 28.679 1.00 13.29 151 GLY A O 1
ATOM 1005 N N . GLY A 1 152 ? 27.561 22.378 28.058 1.00 22.04 152 GLY A N 1
ATOM 1006 C CA . GLY A 1 152 ? 28.987 22.378 28.317 1.00 21.17 152 GLY A CA 1
ATOM 1007 C C . GLY A 1 152 ? 29.743 22.783 27.070 1.00 20.02 152 GLY A C 1
ATOM 1008 O O . GLY A 1 152 ? 29.665 23.928 26.615 1.00 19.93 152 GLY A O 1
ATOM 1009 N N . TYR A 1 153 ? 30.486 21.834 26.520 1.00 16.29 153 TYR A N 1
ATOM 1010 C CA . TYR A 1 153 ? 31.249 22.065 25.307 1.00 19.60 153 TYR A CA 1
ATOM 1011 C C . TYR A 1 153 ? 30.255 22.238 24.173 1.00 24.42 153 TYR A C 1
ATOM 1012 O O . TYR A 1 153 ? 30.550 22.875 23.159 1.00 22.23 153 TYR A O 1
ATOM 1021 N N . GLY A 1 154 ? 29.070 21.666 24.361 1.00 18.67 154 GLY A N 1
ATOM 1022 C CA . GLY A 1 154 ? 28.038 21.770 23.349 1.00 20.46 154 GLY A CA 1
ATOM 1023 C C . GLY A 1 154 ? 27.633 23.203 23.057 1.00 19.22 154 GLY A C 1
ATOM 1024 O O . GLY A 1 154 ? 27.278 23.521 21.925 1.00 20.67 154 GLY A O 1
ATOM 1025 N N . ALA A 1 155 ? 27.683 24.069 24.070 1.00 19.06 155 ALA A N 1
ATOM 1026 C CA . ALA A 1 155 ? 27.291 25.467 23.899 1.00 18.33 155 ALA A CA 1
ATOM 1027 C C . ALA A 1 155 ? 28.507 26.367 23.763 1.00 14.42 155 ALA A C 1
ATOM 1028 O O . ALA A 1 155 ? 28.831 26.846 22.670 1.00 17.31 155 ALA A O 1
ATOM 1030 N N . GLY A 1 156 ? 29.180 26.580 24.887 1.00 12.57 156 GLY A N 1
ATOM 1031 C CA . GLY A 1 156 ? 30.362 27.420 24.916 1.00 12.14 156 GLY A CA 1
ATOM 1032 C C . GLY A 1 156 ? 31.449 27.079 23.916 1.00 14.38 156 GLY A C 1
ATOM 1033 O O . GLY A 1 156 ? 31.960 27.966 23.234 1.00 11.82 156 GLY A O 1
ATOM 1034 N N . TYR A 1 157 ? 31.819 25.809 23.808 1.00 12.55 157 TYR A N 1
ATOM 1035 C CA . TYR A 1 157 ? 32.877 25.459 22.872 1.00 12.04 157 TYR A CA 1
ATOM 1036 C C . TYR A 1 157 ? 32.420 25.634 21.433 1.00 12.40 157 TYR A C 1
ATOM 1037 O O . TYR A 1 157 ? 33.197 26.043 20.563 1.00 15.61 157 TYR A O 1
ATOM 1046 N N . LEU A 1 158 ? 31.158 25.330 21.175 1.00 12.26 158 LEU A N 1
ATOM 1047 C CA . LEU A 1 158 ? 30.623 25.503 19.835 1.00 10.52 158 LEU A CA 1
ATOM 1048 C C . LEU A 1 158 ? 30.729 26.988 19.492 1.00 12.00 158 LEU A C 1
ATOM 1049 O O . LEU A 1 158 ? 31.111 27.351 18.383 1.00 11.71 158 LEU A O 1
ATOM 1054 N N . ALA A 1 159 ? 30.405 27.844 20.460 1.00 13.94 159 ALA A N 1
ATOM 1055 C CA . ALA A 1 159 ? 30.461 29.289 20.247 1.00 14.40 159 ALA A CA 1
ATOM 1056 C C . ALA A 1 159 ? 31.892 29.745 19.991 1.00 15.37 159 ALA A C 1
ATOM 1057 O O . ALA A 1 159 ? 32.115 30.785 19.363 1.00 13.71 159 ALA A O 1
ATOM 1059 N N . ARG A 1 160 ? 32.861 28.968 20.477 1.00 10.05 160 ARG A N 1
ATOM 1060 C CA . ARG A 1 160 ? 34.262 29.309 20.264 1.00 9.27 160 ARG A CA 1
ATOM 1061 C C . ARG A 1 160 ? 34.745 28.790 18.918 1.00 10.20 160 ARG A C 1
ATOM 1062 O O . ARG A 1 160 ? 35.928 28.888 18.585 1.00 13.68 160 ARG A O 1
ATOM 1070 N N . ILE A 1 161 ? 33.815 28.239 18.143 1.00 12.54 161 ILE A N 1
ATOM 1071 C CA . ILE A 1 161 ? 34.139 27.741 16.814 1.00 11.35 161 ILE A CA 1
ATOM 1072 C C . ILE A 1 161 ? 33.417 28.577 15.765 1.00 11.98 161 ILE A C 1
ATOM 1073 O O . ILE A 1 161 ? 34.037 29.113 14.849 1.00 16.89 161 ILE A O 1
ATOM 1078 N N . VAL A 1 162 ? 32.103 28.707 15.922 1.00 13.56 162 VAL A N 1
ATOM 1079 C CA . VAL A 1 162 ? 31.292 29.453 14.970 1.00 14.61 162 VAL A CA 1
ATOM 1080 C C . VAL A 1 162 ? 30.850 30.853 15.422 1.00 17.71 162 VAL A C 1
ATOM 1081 O O . VAL A 1 162 ? 30.241 31.586 14.643 1.00 14.36 162 VAL A O 1
ATOM 1085 N N . GLY A 1 163 ? 31.161 31.233 16.659 1.00 12.83 163 GLY A N 1
ATOM 1086 C CA . GLY A 1 163 ? 30.754 32.548 17.133 1.00 14.77 163 GLY A CA 1
ATOM 1087 C C . GLY A 1 163 ? 29.416 32.455 17.845 1.00 15.42 163 GLY A C 1
ATOM 1088 O O . GLY A 1 163 ? 28.646 31.534 17.586 1.00 15.55 163 GLY A O 1
ATOM 1089 N N . HIS A 1 164 ? 29.123 33.405 18.728 1.00 13.44 164 HIS A N 1
ATOM 1090 C CA . HIS A 1 164 ? 27.875 33.366 19.493 1.00 18.01 164 HIS A CA 1
ATOM 1091 C C . HIS A 1 164 ? 26.543 33.481 18.752 1.00 13.68 164 HIS A C 1
ATOM 1092 O O . HIS A 1 164 ? 25.582 32.824 19.143 1.00 17.35 164 HIS A O 1
ATOM 1099 N N . LYS A 1 165 ? 26.459 34.300 17.706 1.00 13.48 165 LYS A N 1
ATOM 1100 C CA . LYS A 1 165 ? 25.191 34.409 16.972 1.00 14.90 165 LYS A CA 1
ATOM 1101 C C . LYS A 1 165 ? 24.798 33.053 16.363 1.00 13.63 165 LYS A C 1
ATOM 1102 O O . LYS A 1 165 ? 23.671 32.589 16.528 1.00 17.62 165 LYS A O 1
ATOM 1108 N N . LYS A 1 166 ? 25.735 32.414 15.675 1.00 9.83 166 LYS A N 1
ATOM 1109 C CA . LYS A 1 166 ? 25.463 31.125 15.040 1.00 13.16 166 LYS A CA 1
ATOM 1110 C C . LYS A 1 166 ? 25.249 29.976 16.014 1.00 15.95 166 LYS A C 1
ATOM 1111 O O . LYS A 1 166 ? 24.391 29.128 15.784 1.00 19.87 166 LYS A O 1
ATOM 1117 N N . ALA A 1 167 ? 26.020 29.952 17.098 1.00 13.39 167 ALA A N 1
ATOM 1118 C CA . ALA A 1 167 ? 25.907 28.895 18.100 1.00 12.68 167 ALA A CA 1
ATOM 1119 C C . ALA A 1 167 ? 24.545 28.919 18.797 1.00 18.77 167 ALA A C 1
ATOM 1120 O O . ALA A 1 167 ? 23.967 27.868 19.071 1.00 14.23 167 ALA A O 1
ATOM 1122 N N . ARG A 1 168 ? 24.043 30.114 19.093 1.00 17.03 168 ARG A N 1
ATOM 1123 C CA . ARG A 1 168 ? 22.740 30.240 19.741 1.00 20.30 168 ARG A CA 1
ATOM 1124 C C . ARG A 1 168 ? 21.642 29.871 18.744 1.00 17.21 168 ARG A C 1
ATOM 1125 O O . ARG A 1 168 ? 20.624 29.279 19.110 1.00 16.40 168 ARG A O 1
ATOM 1133 N N . GLU A 1 169 ? 21.864 30.211 17.478 1.00 15.21 169 GLU A N 1
ATOM 1134 C CA . GLU A 1 169 ? 20.913 29.889 16.421 1.00 19.07 169 GLU A CA 1
ATOM 1135 C C . GLU A 1 169 ? 20.749 28.374 16.348 1.00 21.22 169 GLU A C 1
ATOM 1136 O O . GLU A 1 169 ? 19.635 27.839 16.356 1.00 16.11 169 GLU A O 1
ATOM 1142 N N . ILE A 1 170 ? 21.888 27.700 16.274 1.00 22.93 170 ILE A N 1
ATOM 1143 C CA . ILE A 1 17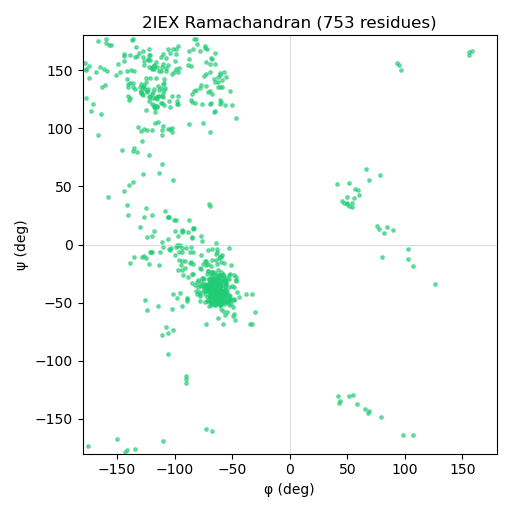0 ? 21.952 26.254 16.176 1.00 21.90 170 ILE A CA 1
ATOM 1144 C C . ILE A 1 170 ? 21.191 25.539 17.281 1.00 18.09 170 ILE A C 1
ATOM 1145 O O . ILE A 1 170 ? 20.484 24.568 17.012 1.00 22.28 170 ILE A O 1
ATOM 1150 N N . TRP A 1 171 ? 21.323 26.026 18.512 1.00 16.22 171 TRP A N 1
ATOM 1151 C CA . TRP A 1 171 ? 20.639 25.416 19.653 1.00 21.03 171 TRP A CA 1
ATOM 1152 C C . TRP A 1 171 ? 19.174 25.807 19.836 1.00 23.65 171 TRP A C 1
ATOM 1153 O O . TRP A 1 171 ? 18.350 24.963 20.194 1.00 20.61 171 TRP A O 1
ATOM 1164 N N . TYR A 1 172 ? 18.842 27.076 19.612 1.00 22.64 172 TYR A N 1
ATOM 1165 C CA . TYR A 1 172 ? 17.461 27.521 19.794 1.00 23.99 172 TYR A CA 1
ATOM 1166 C C . TYR A 1 172 ? 16.468 27.026 18.737 1.00 26.89 172 TYR A C 1
ATOM 1167 O O . TYR A 1 172 ? 15.337 26.678 19.076 1.00 29.11 172 TYR A O 1
ATOM 1176 N N . LEU A 1 173 ? 16.869 26.997 17.467 1.00 20.52 173 LEU A N 1
ATOM 1177 C CA . LEU A 1 173 ? 15.952 26.547 16.419 1.00 25.54 173 LEU A CA 1
ATOM 1178 C C . LEU A 1 173 ? 16.056 25.073 16.073 1.00 26.77 173 LEU A C 1
ATOM 1179 O O . LEU A 1 173 ? 15.111 24.496 15.539 1.00 24.02 173 LEU A O 1
ATOM 1184 N N . CYS A 1 174 ? 17.198 24.467 16.375 1.00 23.15 174 CYS A N 1
ATOM 1185 C CA . CYS A 1 174 ? 17.412 23.054 16.087 1.00 21.58 174 CYS A CA 1
ATOM 1186 C C . CYS A 1 174 ? 17.190 22.694 14.619 1.00 21.35 174 CYS A C 1
ATOM 1187 O O . CYS A 1 174 ? 16.621 21.650 14.311 1.00 23.35 174 CYS A O 1
ATOM 1190 N N . ARG A 1 175 ? 17.637 23.555 13.712 1.00 24.56 175 ARG A N 1
ATOM 1191 C CA . ARG A 1 175 ? 17.495 23.280 12.286 1.00 27.00 175 ARG A CA 1
ATOM 1192 C C . ARG A 1 175 ? 18.641 22.377 11.844 1.00 21.43 175 ARG A C 1
ATOM 1193 O O . ARG A 1 175 ? 19.509 22.025 12.642 1.00 20.76 175 ARG A O 1
ATOM 1201 N N . GLN A 1 176 ? 18.637 21.976 10.581 1.00 26.53 176 GLN A N 1
ATOM 1202 C CA . GLN A 1 176 ? 19.705 21.126 10.080 1.00 25.31 176 GLN A CA 1
ATOM 1203 C C . GLN A 1 176 ? 20.585 21.968 9.173 1.00 24.14 176 GLN A C 1
ATOM 1204 O O . GLN A 1 176 ? 20.109 22.906 8.542 1.00 23.68 176 GLN A O 1
ATOM 1210 N N . TYR A 1 177 ? 21.871 21.638 9.126 1.00 25.75 177 TYR A N 1
ATOM 1211 C CA . TYR A 1 177 ? 22.826 22.368 8.304 1.00 24.30 177 TYR A CA 1
ATOM 1212 C C . TYR A 1 177 ? 23.593 21.400 7.420 1.00 22.08 177 TYR A C 1
ATOM 1213 O O . TYR A 1 177 ? 24.015 20.343 7.879 1.00 23.57 177 TYR A O 1
ATOM 1222 N N . THR A 1 178 ? 23.762 21.755 6.148 1.00 25.32 178 THR A N 1
ATOM 1223 C CA . THR A 1 178 ? 24.485 20.895 5.220 1.00 29.57 178 THR A CA 1
ATOM 1224 C C . THR A 1 178 ? 25.978 21.145 5.353 1.00 30.76 178 THR A C 1
ATOM 1225 O O . THR A 1 178 ? 26.400 22.108 5.994 1.00 34.51 178 THR A O 1
ATOM 1229 N N . ALA A 1 179 ? 26.777 20.275 4.750 1.00 26.36 179 ALA A N 1
ATOM 1230 C CA . ALA A 1 179 ? 28.223 20.398 4.830 1.00 22.36 179 ALA A CA 1
ATOM 1231 C C . ALA A 1 179 ? 28.733 21.787 4.448 1.00 24.59 179 ALA A C 1
ATOM 1232 O O . ALA A 1 179 ? 29.565 22.357 5.151 1.00 29.20 179 ALA A O 1
ATOM 1234 N N . GLN A 1 180 ? 28.240 22.323 3.334 1.00 21.89 180 GLN A N 1
ATOM 1235 C CA . GLN A 1 180 ? 28.651 23.644 2.859 1.00 23.94 180 GLN A CA 1
ATOM 1236 C C . GLN A 1 180 ? 28.328 24.723 3.887 1.00 21.32 180 GLN A C 1
ATOM 1237 O O . GLN A 1 180 ? 29.102 25.657 4.078 1.00 24.70 180 GLN A O 1
ATOM 1243 N N . GLU A 1 181 ? 27.175 24.601 4.537 1.00 19.03 181 GLU A N 1
ATOM 1244 C CA . GLU A 1 181 ? 26.793 25.563 5.557 1.00 19.29 181 GLU A CA 1
ATOM 1245 C C . GLU A 1 181 ? 27.755 25.431 6.727 1.00 15.43 181 GLU A C 1
ATOM 1246 O O . GLU A 1 181 ? 28.220 26.421 7.274 1.00 16.49 181 GLU A O 1
ATOM 1252 N N . ALA A 1 182 ? 28.040 24.193 7.110 1.00 21.13 182 ALA A N 1
ATOM 1253 C CA . ALA A 1 182 ? 28.953 23.923 8.210 1.00 20.58 182 ALA A CA 1
ATOM 1254 C C . ALA A 1 182 ? 30.329 24.502 7.914 1.00 18.28 182 ALA A C 1
ATOM 1255 O O . ALA A 1 182 ? 30.941 25.135 8.769 1.00 18.75 182 ALA A O 1
ATOM 1257 N N . LEU A 1 183 ? 30.807 24.271 6.695 1.00 20.17 183 LEU A N 1
ATOM 1258 C CA . LEU A 1 183 ? 32.114 24.746 6.258 1.00 16.28 183 LEU A CA 1
ATOM 1259 C C . LEU A 1 183 ? 32.192 26.269 6.341 1.00 21.73 183 LEU A C 1
ATOM 1260 O O . LEU A 1 183 ? 33.127 26.818 6.922 1.00 19.40 183 LEU A O 1
ATOM 1265 N N . GLU A 1 184 ? 31.203 26.944 5.762 1.00 19.99 184 GLU A N 1
ATOM 1266 C CA . GLU A 1 184 ? 31.167 28.402 5.765 1.00 26.30 184 GLU A CA 1
ATOM 1267 C C . GLU A 1 184 ? 31.226 29.019 7.154 1.00 22.49 184 GLU A C 1
ATOM 1268 O O . GLU A 1 184 ? 31.891 30.038 7.350 1.00 22.45 184 GLU A O 1
ATOM 1274 N N . MET A 1 185 ? 30.539 28.414 8.119 1.00 16.70 185 MET A N 1
ATOM 1275 C CA . MET A 1 185 ? 30.544 28.953 9.480 1.00 19.44 185 MET A CA 1
ATOM 1276 C C . MET A 1 185 ? 31.740 28.484 10.318 1.00 20.14 185 MET A C 1
ATOM 1277 O O . MET A 1 185 ? 31.819 28.767 11.514 1.00 19.96 185 MET A O 1
ATOM 1282 N N . GLY A 1 186 ? 32.672 27.779 9.678 1.00 18.05 186 GLY A N 1
ATOM 1283 C CA . GLY A 1 186 ? 33.860 27.300 10.370 1.00 16.18 186 GLY A CA 1
ATOM 1284 C C . GLY A 1 186 ? 33.671 26.106 11.291 1.00 17.37 186 GLY A C 1
ATOM 1285 O O . GLY A 1 186 ? 34.538 25.815 12.115 1.00 20.41 186 GLY A O 1
ATOM 1286 N N . LEU A 1 187 ? 32.546 25.413 11.142 1.00 18.91 187 LEU A N 1
ATOM 1287 C CA . LEU A 1 187 ? 32.218 24.251 11.964 1.00 12.64 187 LEU A CA 1
ATOM 1288 C C . LEU A 1 187 ? 32.989 22.991 11.549 1.00 16.54 187 LEU A C 1
ATOM 1289 O O . LEU A 1 187 ? 33.291 22.138 12.381 1.00 17.47 187 LEU A O 1
ATOM 1294 N N . VAL A 1 188 ? 33.292 22.869 10.260 1.00 20.96 188 VAL A N 1
ATOM 1295 C CA . VAL A 1 188 ? 34.049 21.727 9.762 1.00 18.31 188 VAL A CA 1
ATOM 1296 C C . VAL A 1 188 ? 35.238 22.268 8.979 1.00 19.98 188 VAL A C 1
ATOM 1297 O O . VAL A 1 188 ? 35.193 23.389 8.466 1.00 20.15 188 VAL A O 1
ATOM 1301 N N . ASN A 1 189 ? 36.297 21.472 8.898 1.00 16.61 189 ASN A N 1
ATOM 1302 C CA . ASN A 1 189 ? 37.525 21.871 8.226 1.00 21.16 189 ASN A CA 1
ATOM 1303 C C . ASN A 1 189 ? 37.573 21.653 6.724 1.00 22.75 189 ASN A C 1
ATOM 1304 O O . ASN A 1 189 ? 38.308 22.342 6.019 1.00 19.65 189 ASN A O 1
ATOM 1309 N N . LYS A 1 190 ? 36.797 20.696 6.230 1.00 25.91 190 LYS A N 1
ATOM 1310 C CA . LYS A 1 190 ? 36.800 20.409 4.808 1.00 25.56 190 LYS A CA 1
ATOM 1311 C C . LYS A 1 190 ? 35.608 19.555 4.411 1.00 22.79 190 LYS A C 1
ATOM 1312 O O . LYS A 1 190 ? 35.076 18.791 5.218 1.00 24.71 190 LYS A O 1
ATOM 1318 N N . VAL A 1 191 ? 35.192 19.701 3.159 1.00 17.93 191 VAL A N 1
ATOM 1319 C CA . VAL A 1 191 ? 34.074 18.943 2.619 1.00 19.18 191 VAL A CA 1
ATOM 1320 C C . VAL A 1 191 ? 34.519 18.262 1.326 1.00 25.05 191 VAL A C 1
ATOM 1321 O O . VAL A 1 191 ? 35.194 18.876 0.496 1.00 20.01 191 VAL A O 1
ATOM 1325 N N . VAL A 1 192 ? 34.153 16.991 1.169 1.00 27.47 192 VAL A N 1
ATOM 1326 C CA . VAL A 1 192 ? 34.504 16.224 -0.027 1.00 30.44 192 VAL A CA 1
ATOM 1327 C C . VAL A 1 192 ? 33.379 15.263 -0.409 1.00 26.63 192 VAL A C 1
ATOM 1328 O O . VAL A 1 192 ? 32.472 15.006 0.387 1.00 24.44 192 VAL A O 1
ATOM 1332 N N . PRO A 1 193 ? 33.412 14.735 -1.646 1.00 23.38 193 PRO A N 1
ATOM 1333 C CA . PRO A 1 193 ? 32.358 13.799 -2.053 1.00 27.27 193 PRO A CA 1
ATOM 1334 C C . PRO A 1 193 ? 32.403 12.592 -1.123 1.00 32.38 193 PRO A C 1
ATOM 1335 O O . PRO A 1 193 ? 33.478 12.212 -0.654 1.00 27.35 193 PRO A O 1
ATOM 1339 N N . LEU A 1 194 ? 31.242 11.998 -0.861 1.00 33.79 194 LEU A N 1
ATOM 1340 C CA . LEU A 1 194 ? 31.141 10.842 0.026 1.00 36.74 194 LEU A CA 1
ATOM 1341 C C . LEU A 1 194 ? 32.121 9.710 -0.267 1.00 38.29 194 LEU A C 1
ATOM 1342 O O . LEU A 1 194 ? 32.616 9.062 0.652 1.00 38.56 194 LEU A O 1
ATOM 1347 N N . GLU A 1 195 ? 32.404 9.479 -1.545 1.00 41.26 195 GLU A N 1
ATOM 1348 C CA . GLU A 1 195 ? 33.295 8.394 -1.945 1.00 48.76 195 GLU A CA 1
ATOM 1349 C C . GLU A 1 195 ? 34.771 8.638 -1.657 1.00 43.73 195 GLU A C 1
ATOM 1350 O O . GLU A 1 195 ? 35.571 7.704 -1.691 1.00 38.88 195 GLU A O 1
ATOM 1356 N N . GLN A 1 196 ? 35.130 9.882 -1.363 1.00 40.98 196 GLN A N 1
ATOM 1357 C CA . GLN A 1 196 ? 36.525 10.223 -1.097 1.00 41.38 196 GLN A CA 1
ATOM 1358 C C . GLN A 1 196 ? 36.763 10.596 0.363 1.00 39.20 196 GLN A C 1
ATOM 1359 O O . GLN A 1 196 ? 37.882 10.935 0.753 1.00 32.80 196 GLN A O 1
ATOM 1365 N N . LEU A 1 197 ? 35.706 10.512 1.165 1.00 36.71 197 LEU A N 1
ATOM 1366 C CA . LEU A 1 197 ? 35.781 10.856 2.580 1.00 38.11 197 LEU A CA 1
ATOM 1367 C C . LEU A 1 197 ? 36.970 10.241 3.310 1.00 36.08 197 LEU A C 1
ATOM 1368 O O . LEU A 1 197 ? 37.861 10.956 3.767 1.00 35.60 197 LEU A O 1
ATOM 1373 N N . GLU A 1 198 ? 36.993 8.917 3.417 1.00 37.23 198 GLU A N 1
ATOM 1374 C CA . GLU A 1 198 ? 38.080 8.256 4.129 1.00 35.86 198 GLU A CA 1
ATOM 1375 C C . GLU A 1 198 ? 39.433 8.497 3.484 1.00 30.48 198 GLU A C 1
ATOM 1376 O O . GLU A 1 198 ? 40.459 8.509 4.158 1.00 32.69 198 GLU A O 1
ATOM 1382 N N . GLU A 1 199 ? 39.431 8.693 2.174 1.00 33.38 199 GLU A N 1
ATOM 1383 C CA . GLU A 1 199 ? 40.658 8.946 1.428 1.00 32.38 199 GLU A CA 1
ATOM 1384 C C . GLU A 1 199 ? 41.301 10.262 1.884 1.00 35.42 199 GLU A C 1
ATOM 1385 O O . GLU A 1 199 ? 42.510 10.332 2.157 1.00 24.45 199 GLU A O 1
ATOM 1391 N N . GLU A 1 200 ? 40.482 11.306 1.965 1.00 27.02 200 GLU A N 1
ATOM 1392 C CA . GLU A 1 200 ? 40.958 12.617 2.386 1.00 32.31 200 GLU A CA 1
ATOM 1393 C C . GLU A 1 200 ? 41.334 12.591 3.864 1.00 24.37 200 GLU A C 1
ATOM 1394 O O . GLU A 1 200 ? 42.394 13.080 4.252 1.00 25.01 200 GLU A O 1
ATOM 1400 N N . THR A 1 201 ? 40.461 12.011 4.682 1.00 27.13 201 THR A N 1
ATOM 1401 C CA . THR A 1 201 ? 40.694 11.930 6.122 1.00 30.41 201 THR A CA 1
ATOM 1402 C C . THR A 1 201 ? 42.014 11.241 6.461 1.00 37.22 201 THR A C 1
ATOM 1403 O O . THR A 1 201 ? 42.758 11.704 7.331 1.00 37.60 201 THR A O 1
ATOM 1407 N N . VAL A 1 202 ? 42.307 10.140 5.774 1.00 37.81 202 VAL A N 1
ATOM 1408 C CA . VAL A 1 202 ? 43.553 9.416 6.006 1.00 37.71 202 VAL A CA 1
ATOM 1409 C C . VAL A 1 202 ? 44.707 10.287 5.543 1.00 38.76 202 VAL A C 1
ATOM 1410 O O . VAL A 1 202 ? 45.790 10.277 6.132 1.00 42.44 202 VAL A O 1
ATOM 1414 N N . LYS A 1 203 ? 44.466 11.044 4.480 1.00 37.56 203 LYS A N 1
ATOM 1415 C CA . LYS A 1 203 ? 45.479 11.940 3.943 1.00 41.72 203 LYS A CA 1
ATOM 1416 C C . LYS A 1 203 ? 45.855 12.952 5.023 1.00 40.87 203 LYS A C 1
ATOM 1417 O O . LYS A 1 203 ? 47.034 13.202 5.267 1.00 38.72 203 LYS A O 1
ATOM 1423 N N . TRP A 1 204 ? 44.843 13.529 5.668 1.00 38.75 204 TRP A N 1
ATOM 1424 C CA . TRP A 1 204 ? 45.058 14.503 6.736 1.00 30.06 204 TRP A CA 1
ATOM 1425 C C . TRP A 1 204 ? 45.745 13.839 7.925 1.00 20.21 204 TRP A C 1
ATOM 1426 O O . TRP A 1 204 ? 46.648 14.413 8.526 1.00 24.64 204 TRP A O 1
ATOM 1437 N N . ALA A 1 205 ? 45.313 12.629 8.263 1.00 30.73 205 ALA A N 1
ATOM 1438 C CA . ALA A 1 205 ? 45.903 11.893 9.378 1.00 31.00 205 ALA A CA 1
ATOM 1439 C C . ALA A 1 205 ? 47.400 11.673 9.163 1.00 35.21 205 ALA A C 1
ATOM 1440 O O . ALA A 1 205 ? 48.197 11.856 10.085 1.00 33.22 205 ALA A O 1
ATOM 1442 N N . GLN A 1 206 ? 47.778 11.292 7.943 1.00 35.11 206 GLN A N 1
ATOM 1443 C CA . GLN A 1 206 ? 49.182 11.042 7.625 1.00 39.51 206 GLN A CA 1
ATOM 1444 C C . GLN A 1 206 ? 50.018 12.306 7.711 1.00 39.12 206 GLN A C 1
ATOM 1445 O O . GLN A 1 206 ? 51.161 12.265 8.162 1.00 39.83 206 GLN A O 1
ATOM 1451 N N . GLU A 1 207 ? 49.457 13.431 7.279 1.00 39.64 207 GLU A N 1
ATOM 1452 C CA . GLU A 1 207 ? 50.181 14.694 7.355 1.00 41.37 207 GLU A CA 1
ATOM 1453 C C . GLU A 1 207 ? 50.497 14.984 8.826 1.00 38.29 207 GLU A C 1
ATOM 1454 O O . GLU A 1 207 ? 51.560 15.507 9.157 1.00 36.02 207 GLU A O 1
ATOM 1460 N N . ILE A 1 208 ? 49.569 14.628 9.708 1.00 37.92 208 ILE A N 1
ATOM 1461 C CA . ILE A 1 208 ? 49.770 14.847 11.133 1.00 38.25 208 ILE A CA 1
ATOM 1462 C C . ILE A 1 208 ? 50.845 13.891 11.654 1.00 40.38 208 ILE A C 1
ATOM 1463 O O . ILE A 1 208 ? 51.676 14.272 12.484 1.00 37.50 208 ILE A O 1
ATOM 1468 N N . LEU A 1 209 ? 50.840 12.659 11.150 1.00 37.33 209 LEU A N 1
ATOM 1469 C CA . LEU A 1 209 ? 51.819 11.659 11.569 1.00 39.24 209 LEU A CA 1
ATOM 1470 C C . LEU A 1 209 ? 53.247 12.039 11.198 1.00 38.75 209 LEU A C 1
ATOM 1471 O O . LEU A 1 209 ? 54.191 11.375 11.615 1.00 49.29 209 LEU A O 1
ATOM 1476 N N . GLU A 1 210 ? 53.409 13.106 10.423 1.00 39.66 210 GLU A N 1
ATOM 1477 C CA . GLU A 1 210 ? 54.739 13.550 10.001 1.00 42.35 210 GLU A CA 1
ATOM 1478 C C . GLU A 1 210 ? 55.303 14.697 10.837 1.00 39.17 210 GLU A C 1
ATOM 1479 O O . GLU A 1 210 ? 56.426 15.146 10.605 1.00 43.81 210 GLU A O 1
ATOM 1485 N N . LYS A 1 211 ? 54.528 15.178 11.803 1.00 38.26 211 LYS A N 1
ATOM 1486 C CA . LYS A 1 211 ? 54.970 16.292 12.636 1.00 33.74 211 LYS A CA 1
ATOM 1487 C C . LYS A 1 211 ? 55.529 15.827 13.970 1.00 35.17 211 LYS A C 1
ATOM 1488 O O . LYS A 1 211 ? 55.389 14.663 14.347 1.00 28.47 211 LYS A O 1
ATOM 1494 N N . SER A 1 212 ? 56.165 16.756 14.677 1.00 33.59 212 SER A N 1
ATOM 1495 C CA . SER A 1 212 ? 56.714 16.483 15.997 1.00 35.94 212 SER A CA 1
ATOM 1496 C C . SER A 1 212 ? 55.520 16.179 16.890 1.00 35.59 212 SER A C 1
ATOM 1497 O O . SER A 1 212 ? 54.674 17.042 17.115 1.00 40.27 212 SER A O 1
ATOM 1500 N N . PRO A 1 213 ? 55.427 14.940 17.394 1.00 35.66 213 PRO A N 1
ATOM 1501 C CA . PRO A 1 213 ? 54.330 14.500 18.266 1.00 37.17 213 PRO A CA 1
ATOM 1502 C C . PRO A 1 213 ? 54.234 15.299 19.563 1.00 35.85 213 PRO A C 1
ATOM 1503 O O . PRO A 1 213 ? 53.147 15.519 20.099 1.00 29.37 213 PRO A O 1
ATOM 1507 N N . THR A 1 214 ? 55.386 15.720 20.063 1.00 33.70 214 THR A N 1
ATOM 1508 C CA . THR A 1 214 ? 55.444 16.488 21.294 1.00 37.13 214 THR A CA 1
ATOM 1509 C C . THR A 1 214 ? 54.953 17.912 21.062 1.00 32.48 214 THR A C 1
ATOM 1510 O O . THR A 1 214 ? 54.290 18.496 21.921 1.00 28.36 214 THR A O 1
ATOM 1514 N N . ALA A 1 215 ? 55.272 18.458 19.891 1.00 24.90 215 ALA A N 1
ATOM 1515 C CA . ALA A 1 215 ? 54.856 19.804 19.540 1.00 25.86 215 ALA A CA 1
ATOM 1516 C C . ALA A 1 215 ? 53.336 19.849 19.362 1.00 28.48 215 ALA A C 1
ATOM 1517 O O . ALA A 1 215 ? 52.701 20.877 19.607 1.00 25.29 215 ALA A O 1
ATOM 1519 N N . ILE A 1 216 ? 52.765 18.721 18.953 1.00 19.68 216 ILE A N 1
ATOM 1520 C CA . ILE A 1 216 ? 51.333 18.620 18.726 1.00 22.67 216 ILE A CA 1
ATOM 1521 C C . ILE A 1 216 ? 50.567 18.487 20.034 1.00 27.01 216 ILE A C 1
ATOM 1522 O O . ILE A 1 216 ? 49.530 19.122 20.210 1.00 23.98 216 ILE A O 1
ATOM 1527 N N . ARG A 1 217 ? 51.070 17.675 20.960 1.00 25.06 217 ARG A N 1
ATOM 1528 C CA . ARG A 1 217 ? 50.371 17.505 22.228 1.00 24.02 217 ARG A CA 1
ATOM 1529 C C . ARG A 1 217 ? 50.377 18.789 23.045 1.00 18.05 217 ARG A C 1
ATOM 1530 O O . ARG A 1 217 ? 49.417 19.078 23.761 1.00 22.69 217 ARG A O 1
ATOM 1538 N N . PHE A 1 218 ? 51.455 19.557 22.933 1.00 7.82 218 PHE A N 1
ATOM 1539 C CA . PHE A 1 218 ? 51.570 20.815 23.664 1.00 24.08 218 PHE A CA 1
ATOM 1540 C C . PHE A 1 218 ? 50.584 21.858 23.138 1.00 23.70 218 PHE A C 1
ATOM 1541 O O . PHE A 1 218 ? 49.991 22.604 23.915 1.00 21.10 218 PHE A O 1
ATOM 1549 N N . LEU A 1 219 ? 50.418 21.905 21.821 1.00 20.29 219 LEU A N 1
ATOM 1550 C CA . LEU A 1 219 ? 49.498 22.852 21.206 1.00 22.76 219 LEU A CA 1
ATOM 1551 C C . LEU A 1 219 ? 48.064 22.473 21.544 1.00 22.36 219 LEU A C 1
ATOM 1552 O O . LEU A 1 219 ? 47.229 23.338 21.829 1.00 17.76 219 LEU A O 1
ATOM 1557 N N . LYS A 1 220 ? 47.774 21.176 21.516 1.00 21.84 220 LYS A N 1
ATOM 1558 C CA . LYS A 1 220 ? 46.427 20.733 21.825 1.00 17.37 220 LYS A CA 1
ATOM 1559 C C . LYS A 1 220 ? 46.091 21.139 23.251 1.00 23.27 220 LYS A C 1
ATOM 1560 O O . LYS A 1 220 ? 44.986 21.605 23.524 1.00 18.94 220 LYS A O 1
ATOM 1566 N N . ALA A 1 221 ? 47.051 20.970 24.159 1.00 21.15 221 ALA A N 1
ATOM 1567 C CA . ALA A 1 221 ? 46.845 21.337 25.555 1.00 19.25 221 ALA A CA 1
ATOM 1568 C C . ALA A 1 221 ? 46.660 22.855 25.672 1.00 20.38 221 ALA A C 1
ATOM 1569 O O . ALA A 1 221 ? 45.789 23.327 26.400 1.00 18.59 221 ALA A O 1
ATOM 1571 N N . ALA A 1 222 ? 47.479 23.612 24.948 1.00 14.68 222 ALA A N 1
ATOM 1572 C CA . ALA A 1 222 ? 47.394 25.072 24.966 1.00 16.73 222 ALA A CA 1
ATOM 1573 C C . ALA A 1 222 ? 46.027 25.533 24.476 1.00 21.13 222 ALA A C 1
ATOM 1574 O O . ALA A 1 222 ? 45.484 26.525 24.974 1.00 20.00 222 ALA A O 1
ATOM 1576 N N . PHE A 1 223 ? 45.484 24.817 23.493 1.00 16.38 223 PHE A N 1
ATOM 1577 C CA . PHE A 1 223 ? 44.166 25.136 22.946 1.00 15.37 223 PHE A CA 1
ATOM 1578 C C . PHE A 1 223 ? 43.112 24.814 23.988 1.00 19.29 223 PHE A C 1
ATOM 1579 O O . PHE A 1 223 ? 42.105 25.509 24.095 1.00 21.91 223 PHE A O 1
ATOM 1587 N N . ASN A 1 224 ? 43.338 23.756 24.762 1.00 13.82 224 ASN A N 1
ATOM 1588 C CA . ASN A 1 224 ? 42.373 23.391 25.791 1.00 17.52 224 ASN A CA 1
ATOM 1589 C C . ASN A 1 224 ? 42.428 24.372 26.958 1.00 14.91 224 ASN A C 1
ATOM 1590 O O . ASN A 1 224 ? 41.399 24.697 27.558 1.00 17.99 224 ASN A O 1
ATOM 1595 N N . ALA A 1 225 ? 43.629 24.862 27.255 1.00 12.87 225 ALA A N 1
ATOM 1596 C CA . ALA A 1 225 ? 43.823 25.820 28.339 1.00 16.26 225 ALA A CA 1
ATOM 1597 C C . ALA A 1 225 ? 43.125 27.142 28.002 1.00 15.27 225 ALA A C 1
ATOM 1598 O O . ALA A 1 225 ? 42.730 27.886 28.892 1.00 20.77 225 ALA A O 1
ATOM 1600 N N . ASP A 1 226 ? 42.966 27.414 26.710 1.00 21.36 226 ASP A N 1
ATOM 1601 C CA . ASP A 1 226 ? 42.311 28.633 26.247 1.00 19.62 226 ASP A CA 1
ATOM 1602 C C . ASP A 1 226 ? 40.904 28.798 26.808 1.00 23.95 226 ASP A C 1
ATOM 1603 O O . ASP A 1 226 ? 40.448 29.922 27.013 1.00 21.96 226 ASP A O 1
ATOM 1608 N N . SER A 1 227 ? 40.223 27.688 27.077 1.00 13.37 227 SER A N 1
ATOM 1609 C CA . SER A 1 227 ? 38.855 27.772 27.567 1.00 14.83 227 SER A CA 1
ATOM 1610 C C . SER A 1 227 ? 38.539 26.998 28.836 1.00 18.22 227 SER A C 1
ATOM 1611 O O . SER A 1 227 ? 37.467 27.184 29.415 1.00 13.26 227 SER A O 1
ATOM 1614 N N . ASP A 1 228 ? 39.457 26.141 29.276 1.00 17.77 228 ASP A N 1
ATOM 1615 C CA . ASP A 1 228 ? 39.191 25.321 30.451 1.00 13.51 228 ASP A CA 1
ATOM 1616 C C . ASP A 1 228 ? 39.863 25.658 31.771 1.00 15.44 228 ASP A C 1
ATOM 1617 O O . ASP A 1 228 ? 39.992 24.792 32.632 1.00 16.53 228 ASP A O 1
ATOM 1622 N N . GLY A 1 229 ? 40.264 26.913 31.940 1.00 17.53 229 GLY A N 1
ATOM 1623 C CA . GLY A 1 229 ? 40.889 27.332 33.179 1.00 13.88 229 GLY A CA 1
ATOM 1624 C C . GLY A 1 229 ? 41.915 26.368 33.739 1.00 17.83 229 GLY A C 1
ATOM 1625 O O . GLY A 1 229 ? 42.765 25.856 33.012 1.00 16.58 229 GLY A O 1
ATOM 1626 N N . LEU A 1 230 ? 41.831 26.114 35.041 1.00 19.54 230 LEU A N 1
ATOM 1627 C CA . LEU A 1 230 ? 42.774 25.221 35.707 1.00 14.19 230 LEU A CA 1
ATOM 1628 C C . LEU A 1 230 ? 42.772 23.806 35.131 1.00 19.68 230 LEU A C 1
ATOM 1629 O O . LEU A 1 230 ? 43.807 23.139 35.119 1.00 16.74 230 LEU A O 1
ATOM 1634 N N . ALA A 1 231 ? 41.620 23.350 34.645 1.00 11.55 231 ALA A N 1
ATOM 1635 C CA . ALA A 1 231 ? 41.518 22.012 34.059 1.00 19.01 231 ALA A CA 1
ATOM 1636 C C . ALA A 1 231 ? 42.403 21.946 32.815 1.00 22.37 231 ALA A C 1
ATOM 1637 O O . ALA A 1 231 ? 43.059 20.930 32.545 1.00 18.22 231 ALA A O 1
ATOM 1639 N N . GLY A 1 232 ? 42.418 23.041 32.064 1.00 12.59 232 GLY A N 1
ATOM 1640 C CA . GLY A 1 232 ? 43.230 23.109 30.866 1.00 10.49 232 GLY A CA 1
ATOM 1641 C C . GLY A 1 232 ? 44.687 23.346 31.219 1.00 15.12 232 GLY A C 1
ATOM 1642 O O . GLY A 1 232 ? 45.579 22.853 30.545 1.00 14.50 232 GLY A O 1
ATOM 1643 N N . ILE A 1 233 ? 44.936 24.111 32.275 1.00 15.83 233 ILE A N 1
ATOM 1644 C CA . ILE A 1 233 ? 46.305 24.369 32.689 1.00 18.86 233 ILE A CA 1
ATOM 1645 C C . ILE A 1 233 ? 46.915 23.088 33.259 1.00 18.60 233 ILE A C 1
ATOM 1646 O O . ILE A 1 233 ? 48.122 22.864 33.158 1.00 18.85 233 ILE A O 1
ATOM 1651 N N . GLN A 1 234 ? 46.083 22.236 33.846 1.00 17.56 234 GLN A N 1
ATOM 1652 C CA . GLN A 1 234 ? 46.603 20.988 34.389 1.00 18.67 234 GLN A CA 1
ATOM 1653 C C . GLN A 1 234 ? 47.166 20.150 33.245 1.00 18.26 234 GLN A C 1
ATOM 1654 O O . GLN A 1 234 ? 48.140 19.424 33.424 1.00 24.07 234 GLN A O 1
ATOM 1660 N N . GLN A 1 235 ? 46.556 20.268 32.068 1.00 24.87 235 GLN A N 1
ATOM 1661 C CA . GLN A 1 235 ? 46.988 19.524 30.887 1.00 16.82 235 GLN A CA 1
ATOM 1662 C C . GLN A 1 235 ? 48.291 20.078 30.311 1.00 24.43 235 GLN A C 1
ATOM 1663 O O . GLN A 1 235 ? 49.225 19.324 30.041 1.00 23.95 235 GLN A O 1
ATOM 1669 N N . LEU A 1 236 ? 48.344 21.393 30.115 1.00 17.07 236 LEU A N 1
ATOM 1670 C CA . LEU A 1 236 ? 49.529 22.044 29.574 1.00 18.73 236 LEU A CA 1
ATOM 1671 C C . LEU A 1 236 ? 50.707 21.946 30.545 1.00 25.93 236 LEU A C 1
ATOM 1672 O O . LEU A 1 236 ? 51.838 21.682 30.131 1.00 24.56 236 LEU A O 1
ATOM 1677 N N . ALA A 1 237 ? 50.442 22.170 31.830 1.00 21.38 237 ALA A N 1
ATOM 1678 C CA . ALA A 1 237 ? 51.487 22.086 32.844 1.00 19.60 237 ALA A CA 1
ATOM 1679 C C . ALA A 1 237 ? 51.889 20.618 33.011 1.00 19.29 237 ALA A C 1
ATOM 1680 O O . ALA A 1 237 ? 53.057 20.303 33.239 1.00 17.29 237 ALA A O 1
ATOM 1682 N N . GLY A 1 238 ? 50.910 19.727 32.895 1.00 18.00 238 GLY A N 1
ATOM 1683 C CA . GLY A 1 238 ? 51.186 18.305 33.017 1.00 20.21 238 GLY A CA 1
ATOM 1684 C C . GLY A 1 238 ? 52.173 17.843 31.953 1.00 24.55 238 GLY A C 1
ATOM 1685 O O . GLY A 1 238 ? 53.175 17.200 32.265 1.00 25.27 238 GLY A O 1
ATOM 1686 N N . ASP A 1 239 ? 51.895 18.173 30.695 1.00 21.53 239 ASP A N 1
ATOM 1687 C CA . ASP A 1 239 ? 52.777 17.790 29.593 1.00 25.30 239 ASP A CA 1
ATOM 1688 C C . ASP A 1 239 ? 54.197 18.306 29.824 1.00 28.89 239 ASP A C 1
ATOM 1689 O O . ASP A 1 239 ? 55.172 17.619 29.522 1.00 32.16 239 ASP A O 1
ATOM 1694 N N . ALA A 1 240 ? 54.309 19.519 30.357 1.00 23.27 240 ALA A N 1
ATOM 1695 C CA . ALA A 1 240 ? 55.615 20.099 30.637 1.00 28.24 240 ALA A CA 1
ATOM 1696 C C . ALA A 1 240 ? 56.337 19.255 31.694 1.00 27.90 240 ALA A C 1
ATOM 1697 O O . ALA A 1 240 ? 57.539 19.033 31.596 1.00 27.88 240 ALA A O 1
ATOM 1699 N N . THR A 1 241 ? 55.602 18.789 32.703 1.00 31.67 241 THR A N 1
ATOM 1700 C CA . THR A 1 241 ? 56.198 17.965 33.753 1.00 36.48 241 THR A CA 1
ATOM 1701 C C . THR A 1 241 ? 56.751 16.696 33.113 1.00 37.06 241 THR A C 1
ATOM 1702 O O . THR A 1 241 ? 57.834 16.222 33.461 1.00 34.28 241 THR A O 1
ATOM 1706 N N . LEU A 1 242 ? 55.987 16.158 32.170 1.00 37.72 242 LEU A N 1
ATOM 1707 C CA . LEU A 1 242 ? 56.367 14.951 31.445 1.00 34.88 242 LEU A CA 1
ATOM 1708 C C . LEU A 1 242 ? 57.683 15.213 30.712 1.00 36.53 242 LEU A C 1
ATOM 1709 O O . LEU A 1 242 ? 58.643 14.458 30.838 1.00 38.33 242 LEU A O 1
ATOM 1714 N N . LEU A 1 243 ? 57.719 16.301 29.953 1.00 36.57 243 LEU A N 1
ATOM 1715 C CA . LEU A 1 243 ? 58.906 16.665 29.197 1.00 38.24 243 LEU A CA 1
ATOM 1716 C C . LEU A 1 243 ? 60.096 16.960 30.117 1.00 40.18 243 LEU A C 1
ATOM 1717 O O . LEU A 1 243 ? 61.237 16.660 29.770 1.00 44.22 243 LEU A O 1
ATOM 1722 N N . PHE A 1 244 ? 59.833 17.540 31.287 1.00 35.25 244 PHE A N 1
ATOM 1723 C CA . PHE A 1 244 ? 60.901 17.870 32.231 1.00 33.30 244 PHE A CA 1
ATOM 1724 C C . PHE A 1 244 ? 61.609 16.626 32.754 1.00 32.24 244 PHE A C 1
ATOM 1725 O O . PHE A 1 244 ? 62.832 16.610 32.857 1.00 40.67 244 PHE A O 1
ATOM 1733 N N . TYR A 1 245 ? 60.844 15.587 33.081 1.00 33.35 245 TYR A N 1
ATOM 1734 C CA . TYR A 1 245 ? 61.430 14.349 33.580 1.00 41.12 245 TYR A CA 1
ATOM 1735 C C . TYR A 1 245 ? 62.434 13.803 32.570 1.00 46.63 245 TYR A C 1
ATOM 1736 O O . TYR A 1 245 ? 63.245 12.939 32.894 1.00 47.93 245 TYR A O 1
ATOM 1745 N N . THR A 1 246 ? 62.368 14.317 31.345 1.00 51.74 246 THR A N 1
ATOM 1746 C CA . THR A 1 246 ? 63.258 13.898 30.268 1.00 51.03 246 THR A CA 1
ATOM 1747 C C . THR A 1 246 ? 64.651 14.506 30.378 1.00 47.14 246 THR A C 1
ATOM 1748 O O . THR A 1 246 ? 65.644 13.858 30.052 1.00 50.77 246 THR A O 1
ATOM 1752 N N . THR A 1 247 ? 64.718 15.750 30.838 1.00 43.46 247 THR A N 1
ATOM 1753 C CA . THR A 1 247 ? 65.987 16.459 30.968 1.00 42.23 247 THR A CA 1
ATOM 1754 C C . THR A 1 247 ? 66.935 15.903 32.026 1.00 44.11 247 THR A C 1
ATOM 1755 O O . THR A 1 247 ? 66.524 15.204 32.956 1.00 39.82 247 THR A O 1
ATOM 1759 N N . GLU A 1 248 ? 68.213 16.236 31.876 1.00 42.09 248 GLU A N 1
ATOM 1760 C CA . GLU A 1 248 ? 69.229 15.800 32.820 1.00 49.92 248 GLU A CA 1
ATOM 1761 C C . GLU A 1 248 ? 69.004 16.505 34.151 1.00 47.02 248 GLU A C 1
ATOM 1762 O O . GLU A 1 248 ? 69.094 15.880 35.207 1.00 40.28 248 GLU A O 1
ATOM 1768 N N . GLU A 1 249 ? 68.707 17.803 34.092 1.00 44.56 249 GLU A N 1
ATOM 1769 C CA . GLU A 1 249 ? 68.466 18.592 35.296 1.00 42.52 249 GLU A CA 1
ATOM 1770 C C . GLU A 1 249 ? 67.493 17.852 36.204 1.00 37.31 249 GLU A C 1
ATOM 1771 O O . GLU A 1 249 ? 67.725 17.722 37.402 1.00 39.17 249 GLU A O 1
ATOM 1777 N N . ALA A 1 250 ? 66.406 17.360 35.623 1.00 40.93 250 ALA A N 1
ATOM 1778 C CA . ALA A 1 250 ? 65.406 16.627 36.384 1.00 43.76 250 ALA A CA 1
ATOM 1779 C C . ALA A 1 250 ? 66.008 15.340 36.935 1.00 48.98 250 ALA A C 1
ATOM 1780 O O . ALA A 1 250 ? 65.741 14.961 38.077 1.00 50.74 250 ALA A O 1
ATOM 1782 N N . LYS A 1 251 ? 66.815 14.669 36.116 1.00 50.58 251 LYS A N 1
ATOM 1783 C CA . LYS A 1 251 ? 67.464 13.427 36.524 1.00 47.20 251 LYS A CA 1
ATOM 1784 C C . LYS A 1 251 ? 68.282 13.641 37.794 1.00 43.09 251 LYS A C 1
ATOM 1785 O O . LYS A 1 251 ? 68.253 12.819 38.707 1.00 45.02 251 LYS A O 1
ATOM 1791 N N . GLU A 1 252 ? 69.021 14.745 37.841 1.00 38.97 252 GLU A N 1
ATOM 1792 C CA . GLU A 1 252 ? 69.841 15.061 39.004 1.00 42.03 252 GLU A CA 1
ATOM 1793 C C . GLU A 1 252 ? 68.987 15.051 40.263 1.00 46.34 252 GLU A C 1
ATOM 1794 O O . GLU A 1 252 ? 69.416 14.576 41.315 1.00 46.85 252 GLU A O 1
ATOM 1800 N N . GLY A 1 253 ? 67.775 15.580 40.136 1.00 47.65 253 GLY A N 1
ATOM 1801 C CA . GLY A 1 253 ? 66.862 15.650 41.257 1.00 41.61 253 GLY A CA 1
ATOM 1802 C C . GLY A 1 253 ? 66.597 14.325 41.936 1.00 48.27 253 GLY A C 1
ATOM 1803 O O . GLY A 1 253 ? 66.835 14.188 43.134 1.00 51.86 253 GLY A O 1
ATOM 1804 N N . MET A 1 254 ? 66.103 13.344 41.187 1.00 52.81 254 MET A N 1
ATOM 1805 C CA . MET A 1 254 ? 65.804 12.050 41.782 1.00 59.72 254 MET A CA 1
ATOM 1806 C C . MET A 1 254 ? 67.073 11.247 42.009 1.00 59.06 254 MET A C 1
ATOM 1807 O O . MET A 1 254 ? 67.100 10.333 42.830 1.00 61.34 254 MET A O 1
ATOM 1812 N N . ARG A 1 255 ? 68.132 11.598 41.289 1.00 55.87 255 ARG A N 1
ATOM 1813 C CA . ARG A 1 255 ? 69.395 10.897 41.446 1.00 57.10 255 ARG A CA 1
ATOM 1814 C C . ARG A 1 255 ? 69.921 11.221 42.836 1.00 53.54 255 ARG A C 1
ATOM 1815 O O . ARG A 1 255 ? 70.273 10.325 43.605 1.00 54.70 255 ARG A O 1
ATOM 1823 N N . ALA A 1 256 ? 69.956 12.512 43.153 1.00 51.17 256 ALA A N 1
ATOM 1824 C CA . ALA A 1 256 ? 70.434 12.976 44.447 1.00 46.72 256 ALA A CA 1
ATOM 1825 C C . ALA A 1 256 ? 69.561 12.425 45.568 1.00 48.41 256 ALA A C 1
ATOM 1826 O O . ALA A 1 256 ? 70.062 12.013 46.615 1.00 45.89 256 ALA A O 1
ATOM 1828 N N . PHE A 1 257 ? 68.253 12.414 45.347 1.00 45.94 257 PHE A N 1
ATOM 1829 C CA . PHE A 1 257 ? 67.340 11.901 46.353 1.00 49.33 257 PHE A CA 1
ATOM 1830 C C . PHE A 1 257 ? 67.709 10.463 46.702 1.00 53.37 257 PHE A C 1
ATOM 1831 O O . PHE A 1 257 ? 67.753 10.100 47.875 1.00 55.65 257 PHE A O 1
ATOM 1839 N N . LYS A 1 258 ? 67.972 9.649 45.682 1.00 56.09 258 LYS A N 1
ATOM 1840 C CA . LYS A 1 258 ? 68.342 8.256 45.903 1.00 61.87 258 LYS A CA 1
ATOM 1841 C C . LYS A 1 258 ? 69.725 8.156 46.535 1.00 62.48 258 LYS A C 1
ATOM 1842 O O . LYS A 1 258 ? 69.967 7.300 47.385 1.00 63.20 258 LYS A O 1
ATOM 1848 N N . GLU A 1 259 ? 70.627 9.037 46.115 1.00 62.96 259 GLU A N 1
ATOM 1849 C CA . GLU A 1 259 ? 71.991 9.054 46.633 1.00 60.91 259 GLU A CA 1
ATOM 1850 C C . GLU A 1 259 ? 72.075 9.680 48.023 1.00 58.47 259 GLU A C 1
ATOM 1851 O O . GLU A 1 259 ? 73.167 9.888 48.555 1.00 58.06 259 GLU A O 1
ATOM 1857 N N . LYS A 1 260 ? 70.917 9.966 48.609 1.00 57.94 260 LYS A N 1
ATOM 1858 C CA . LYS A 1 260 ? 70.840 10.572 49.935 1.00 56.80 260 LYS A CA 1
ATOM 1859 C C . LYS A 1 260 ? 71.744 11.799 50.067 1.00 55.10 260 LYS A C 1
ATOM 1860 O O . LYS A 1 260 ? 72.393 12.001 51.096 1.00 57.69 260 LYS A O 1
ATOM 1866 N N . ARG A 1 261 ? 71.775 12.619 49.021 1.00 49.69 261 ARG A N 1
ATOM 1867 C CA . ARG A 1 261 ? 72.590 13.830 49.014 1.00 49.23 261 ARG A CA 1
ATOM 1868 C C . ARG A 1 261 ? 71.783 15.011 48.496 1.00 51.60 261 ARG A C 1
ATOM 1869 O O . ARG A 1 261 ? 70.677 14.844 47.987 1.00 53.22 261 ARG A O 1
ATOM 1877 N N . LYS A 1 262 ? 72.341 16.208 48.629 1.00 57.25 262 LYS A N 1
ATOM 1878 C CA . LYS A 1 262 ? 71.675 17.407 48.146 1.00 58.12 262 LYS A CA 1
ATOM 1879 C C . LYS A 1 262 ? 71.950 17.479 46.650 1.00 54.44 262 LYS A C 1
ATOM 1880 O O . LYS A 1 262 ? 73.082 17.294 46.213 1.00 55.42 262 LYS A O 1
ATOM 1886 N N . PRO A 1 263 ? 70.916 17.732 45.841 1.00 54.05 263 PRO A N 1
ATOM 1887 C CA . PRO A 1 263 ? 71.139 17.810 44.396 1.00 51.91 263 PRO A CA 1
ATOM 1888 C C . PRO A 1 263 ? 71.946 19.043 43.996 1.00 50.22 263 PRO A C 1
ATOM 1889 O O . PRO A 1 263 ? 71.966 20.045 44.710 1.00 47.44 263 PRO A O 1
ATOM 1893 N N . ASP A 1 264 ? 72.620 18.957 42.856 1.00 49.93 264 ASP A N 1
ATOM 1894 C CA . ASP A 1 264 ? 73.419 20.069 42.357 1.00 53.69 264 ASP A CA 1
ATOM 1895 C C . ASP A 1 264 ? 72.884 20.504 40.998 1.00 54.66 264 ASP A C 1
ATOM 1896 O O . ASP A 1 264 ? 73.205 19.901 39.973 1.00 57.04 264 ASP A O 1
ATOM 1901 N N . PHE A 1 265 ? 72.067 21.554 40.998 1.00 48.78 265 PHE A N 1
ATOM 1902 C CA . PHE A 1 265 ? 71.471 22.058 39.767 1.00 47.20 265 PHE A CA 1
ATOM 1903 C C . PHE A 1 265 ? 72.315 23.135 39.095 1.00 52.52 265 PHE A C 1
ATOM 1904 O O . PHE A 1 265 ? 72.155 23.395 37.899 1.00 50.02 265 PHE A O 1
ATOM 1912 N N . SER A 1 266 ? 73.210 23.755 39.861 1.00 56.33 266 SER A N 1
ATOM 1913 C CA . SER A 1 266 ? 74.086 24.796 39.330 1.00 59.05 266 SER A CA 1
ATOM 1914 C C . SER A 1 266 ? 74.821 24.237 38.125 1.00 61.84 266 SER A C 1
ATOM 1915 O O . SER A 1 266 ? 75.192 24.966 37.200 1.00 58.98 266 SER A O 1
ATOM 1918 N N . GLN A 1 267 ? 75.026 22.927 38.142 1.00 64.46 267 GLN A N 1
ATOM 1919 C CA . GLN A 1 267 ? 75.702 22.234 37.058 1.00 67.98 267 GLN A CA 1
ATOM 1920 C C . GLN A 1 267 ? 74.988 22.481 35.723 1.00 70.40 267 GLN A C 1
ATOM 1921 O O . GLN A 1 267 ? 75.615 22.461 34.665 1.00 70.00 267 GLN A O 1
ATOM 1927 N N . PHE A 1 268 ? 73.680 22.740 35.796 1.00 70.10 268 PHE A N 1
ATOM 1928 C CA . PHE A 1 268 ? 72.836 22.974 34.629 1.00 69.18 268 PHE A CA 1
ATOM 1929 C C . PHE A 1 268 ? 72.645 24.486 34.342 1.00 71.97 268 PHE A C 1
ATOM 1930 O O . PHE A 1 268 ? 73.028 25.325 35.167 1.00 70.73 268 PHE A O 1
ATOM 1938 N N . PRO A 1 269 ? 72.047 24.851 33.184 1.00 77.77 269 PRO A N 1
ATOM 1939 C CA . PRO A 1 269 ? 71.809 26.255 32.803 1.00 79.46 269 PRO A CA 1
ATOM 1940 C C . PRO A 1 269 ? 70.386 26.804 32.935 1.00 79.72 269 PRO A C 1
ATOM 1941 O O . PRO A 1 269 ? 69.391 26.060 33.032 1.00 80.38 269 PRO A O 1
ATOM 1945 N N . ARG A 1 270 ? 70.315 28.141 32.881 1.00 79.64 270 ARG A N 1
ATOM 1946 C CA . ARG A 1 270 ? 69.095 28.957 32.971 1.00 79.89 270 ARG A CA 1
ATOM 1947 C C . ARG A 1 270 ? 68.849 29.558 31.588 1.00 81.89 270 ARG A C 1
ATOM 1948 O O . ARG A 1 270 ? 69.504 29.151 30.637 1.00 81.01 270 ARG A O 1
ATOM 1956 N N . PHE A 1 271 ? 67.930 30.524 31.442 1.00 79.67 271 PHE A N 1
ATOM 1957 C CA . PHE A 1 271 ? 67.731 31.097 30.113 1.00 81.75 271 PHE A CA 1
ATOM 1958 C C . PHE A 1 271 ? 66.929 32.403 29.986 1.00 82.70 271 PHE A C 1
ATOM 1959 O O . PHE A 1 271 ? 65.695 32.394 29.882 1.00 81.98 271 PHE A O 1
ATOM 1967 N N . PRO A 1 272 ? 67.625 33.556 29.972 1.00 88.78 272 PRO A N 1
ATOM 1968 C CA . PRO A 1 272 ? 66.866 34.801 29.849 1.00 89.11 272 PRO A CA 1
ATOM 1969 C C . PRO A 1 272 ? 66.305 35.008 28.449 1.00 93.09 27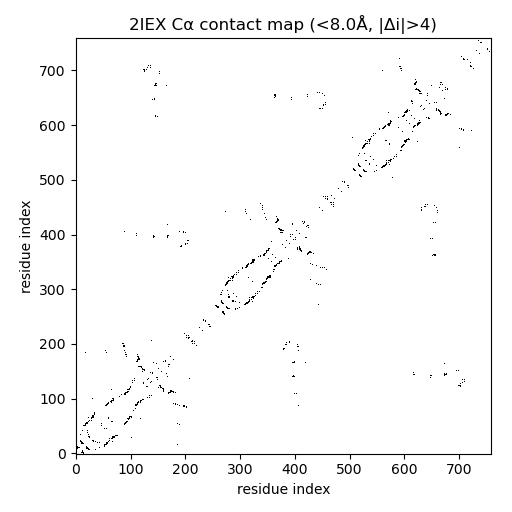2 PRO A C 1
ATOM 1970 O O . PRO A 1 272 ? 66.580 36.103 27.896 1.00 97.37 272 PRO A O 1
ATOM 1975 N N . PRO B 1 2 ? 52.513 61.366 -2.826 1.00 96.79 2 PRO B N 1
ATOM 1976 C CA . PRO B 1 2 ? 52.352 60.078 -2.118 1.00 96.06 2 PRO B CA 1
ATOM 1977 C C . PRO B 1 2 ? 52.844 60.157 -0.678 1.00 94.71 2 PRO B C 1
ATOM 1978 O O . PRO B 1 2 ? 52.425 61.036 0.079 1.00 98.42 2 PRO B O 1
ATOM 1982 N N . PHE B 1 3 ? 53.735 59.244 -0.301 1.00 86.64 3 PHE B N 1
ATOM 1983 C CA . PHE B 1 3 ? 54.252 59.217 1.064 1.00 82.00 3 PHE B CA 1
ATOM 1984 C C . PHE B 1 3 ? 55.774 59.196 1.117 1.00 79.47 3 PHE B C 1
ATOM 1985 O O . PHE B 1 3 ? 56.417 58.381 0.453 1.00 78.69 3 PHE B O 1
ATOM 1993 N N . GLU B 1 4 ? 56.346 60.093 1.911 1.00 74.13 4 GLU B N 1
ATOM 1994 C CA . GLU B 1 4 ? 57.792 60.138 2.072 1.00 71.26 4 GLU B CA 1
ATOM 1995 C C . GLU B 1 4 ? 58.102 59.828 3.531 1.00 62.55 4 GLU B C 1
ATOM 1996 O O . GLU B 1 4 ? 57.890 60.657 4.417 1.00 59.88 4 GLU B O 1
ATOM 2002 N N . TRP B 1 5 ? 58.582 58.611 3.772 1.00 55.40 5 TRP B N 1
ATOM 2003 C CA . TRP B 1 5 ? 58.915 58.168 5.117 1.00 49.30 5 TRP B CA 1
ATOM 2004 C C . TRP B 1 5 ? 60.237 58.765 5.567 1.00 44.90 5 TRP B C 1
ATOM 2005 O O . TRP B 1 5 ? 61.198 58.818 4.803 1.00 42.34 5 TRP B O 1
ATOM 2016 N N . VAL B 1 6 ? 60.274 59.215 6.815 1.00 44.29 6 VAL B N 1
ATOM 2017 C CA . VAL B 1 6 ? 61.472 59.813 7.380 1.00 45.95 6 VAL B CA 1
ATOM 2018 C C . VAL B 1 6 ? 62.201 58.837 8.299 1.00 44.00 6 VAL B C 1
ATOM 2019 O O . VAL B 1 6 ? 61.840 58.692 9.465 1.00 49.70 6 VAL B O 1
ATOM 2023 N N . LYS B 1 7 ? 63.213 58.159 7.764 1.00 46.82 7 LYS B N 1
ATOM 2024 C CA . LYS B 1 7 ? 64.013 57.218 8.548 1.00 50.94 7 LYS B CA 1
ATOM 2025 C C . LYS B 1 7 ? 64.443 58.038 9.769 1.00 55.10 7 LYS B C 1
ATOM 2026 O O . LYS B 1 7 ? 64.919 59.161 9.620 1.00 60.96 7 LYS B O 1
ATOM 2032 N N . GLN B 1 8 ? 64.284 57.487 10.970 1.00 61.87 8 GLN B N 1
ATOM 2033 C CA . GLN B 1 8 ? 64.574 58.255 12.181 1.00 66.73 8 GLN B CA 1
ATOM 2034 C C . GLN B 1 8 ? 65.639 57.757 13.153 1.00 65.99 8 GLN B C 1
ATOM 2035 O O . GLN B 1 8 ? 65.969 58.459 14.111 1.00 68.91 8 GLN B O 1
ATOM 2041 N N . TYR B 1 9 ? 66.171 56.560 12.927 1.00 59.39 9 TYR B N 1
ATOM 2042 C CA . TYR B 1 9 ? 67.205 56.010 13.805 1.00 58.38 9 TYR B CA 1
ATOM 2043 C C . TYR B 1 9 ? 68.120 55.093 13.007 1.00 61.32 9 TYR B C 1
ATOM 2044 O O . TYR B 1 9 ? 68.078 55.090 11.778 1.00 67.49 9 TYR B O 1
ATOM 2053 N N . ASP B 1 10 ? 68.948 54.316 13.696 1.00 61.96 10 ASP B N 1
ATOM 2054 C CA . ASP B 1 10 ? 69.857 53.404 13.009 1.00 63.95 10 ASP B CA 1
ATOM 2055 C C . ASP B 1 10 ? 69.842 51.988 13.566 1.00 59.55 10 ASP B C 1
ATOM 2056 O O . ASP B 1 10 ? 70.450 51.714 14.599 1.00 61.66 10 ASP B O 1
ATOM 2061 N N . TYR B 1 11 ? 69.145 51.091 12.879 1.00 48.31 11 TYR B N 1
ATOM 2062 C CA . TYR B 1 11 ? 69.090 49.702 13.304 1.00 42.74 11 TYR B CA 1
ATOM 2063 C C . TYR B 1 11 ? 69.737 48.855 12.216 1.00 44.06 11 TYR B C 1
ATOM 2064 O O . TYR B 1 11 ? 69.796 49.262 11.055 1.00 44.86 11 TYR B O 1
ATOM 2073 N N . GLU B 1 12 ? 70.213 47.674 12.592 1.00 36.97 12 GLU B N 1
ATOM 2074 C CA . GLU B 1 12 ? 70.864 46.781 11.648 1.00 40.60 12 GLU B CA 1
ATOM 2075 C C . GLU B 1 12 ? 69.896 45.824 10.950 1.00 43.44 12 GLU B C 1
ATOM 2076 O O . GLU B 1 12 ? 69.959 45.645 9.732 1.00 44.09 12 GLU B O 1
ATOM 2082 N N . ASP B 1 13 ? 69.006 45.206 11.719 1.00 40.54 13 ASP B N 1
ATOM 2083 C CA . ASP B 1 13 ? 68.059 44.252 11.154 1.00 36.07 13 ASP B CA 1
ATOM 2084 C C . ASP B 1 13 ? 66.707 44.843 10.772 1.00 32.14 13 ASP B C 1
ATOM 2085 O O . ASP B 1 13 ? 65.874 44.149 10.183 1.00 32.93 13 ASP B O 1
ATOM 2090 N N . ILE B 1 14 ? 66.484 46.113 11.099 1.00 27.66 14 ILE B N 1
ATOM 2091 C CA . ILE B 1 14 ? 65.210 46.750 10.780 1.00 32.08 14 ILE B CA 1
ATOM 2092 C C . ILE B 1 14 ? 65.346 48.213 10.367 1.00 35.95 14 ILE B C 1
ATOM 2093 O O . ILE B 1 14 ? 66.448 48.762 10.312 1.00 35.71 14 ILE B O 1
ATOM 2098 N N . ILE B 1 15 ? 64.199 48.830 10.091 1.00 34.95 15 ILE B N 1
ATOM 2099 C CA . ILE B 1 15 ? 64.119 50.226 9.682 1.00 36.20 15 ILE B CA 1
ATOM 2100 C C . ILE B 1 15 ? 62.905 50.866 10.351 1.00 34.23 15 ILE B C 1
ATOM 2101 O O . ILE B 1 15 ? 61.825 50.276 10.395 1.00 39.71 15 ILE B O 1
ATOM 2106 N N . TYR B 1 16 ? 63.091 52.071 10.874 1.00 37.21 16 TYR B N 1
ATOM 2107 C CA . TYR B 1 16 ? 62.017 52.801 11.535 1.00 39.69 16 TYR B CA 1
ATOM 2108 C C . TYR B 1 16 ? 61.805 54.101 10.784 1.00 42.14 16 TYR B C 1
ATOM 2109 O O . TYR B 1 16 ? 62.749 54.860 10.570 1.00 49.64 16 TYR B O 1
ATOM 2118 N N . GLU B 1 17 ? 60.565 54.347 10.373 1.00 39.79 17 GLU B N 1
ATOM 2119 C CA . GLU B 1 17 ? 60.233 55.554 9.633 1.00 35.87 17 GLU B CA 1
ATOM 2120 C C . GLU B 1 17 ? 58.886 56.079 10.084 1.00 38.69 17 GLU B C 1
ATOM 2121 O O . GLU B 1 17 ? 58.015 55.316 10.493 1.00 42.12 17 GLU B O 1
ATOM 2127 N N . THR B 1 18 ? 58.721 57.391 10.011 1.00 38.57 18 THR B N 1
ATOM 2128 C CA . THR B 1 18 ? 57.471 58.019 10.389 1.00 35.11 18 THR B CA 1
ATOM 2129 C C . THR B 1 18 ? 56.976 58.859 9.221 1.00 37.98 18 THR B C 1
ATOM 2130 O O . THR B 1 18 ? 57.770 59.453 8.492 1.00 35.23 18 THR B O 1
ATOM 2134 N N . TYR B 1 19 ? 55.665 58.888 9.028 1.00 44.74 19 TYR B N 1
ATOM 2135 C CA . TYR B 1 19 ? 55.085 59.684 7.958 1.00 56.89 19 TYR B CA 1
ATOM 2136 C C . TYR B 1 19 ? 54.457 60.892 8.644 1.00 56.81 19 TYR B C 1
ATOM 2137 O O . TYR B 1 19 ? 55.132 61.892 8.885 1.00 66.78 19 TYR B O 1
ATOM 2146 N N . ASN B 1 20 ? 53.168 60.813 8.947 1.00 53.01 20 ASN B N 1
ATOM 2147 C CA . ASN B 1 20 ? 52.511 61.902 9.656 1.00 50.73 20 ASN B CA 1
ATOM 2148 C C . ASN B 1 20 ? 51.442 61.345 10.585 1.00 46.55 20 ASN B C 1
ATOM 2149 O O . ASN B 1 20 ? 50.249 61.322 10.274 1.00 45.05 20 ASN B O 1
ATOM 2154 N N . GLY B 1 21 ? 51.903 60.898 11.747 1.00 39.93 21 GLY B N 1
ATOM 2155 C CA . GLY B 1 21 ? 51.017 60.317 12.732 1.00 34.75 21 GLY B CA 1
ATOM 2156 C C . GLY B 1 21 ? 51.178 58.813 12.676 1.00 35.46 21 GLY B C 1
ATOM 2157 O O . GLY B 1 21 ? 50.719 58.093 13.563 1.00 38.10 21 GLY B O 1
ATOM 2158 N N . ILE B 1 22 ? 51.852 58.341 11.630 1.00 29.59 22 ILE B N 1
ATOM 2159 C CA . ILE B 1 22 ? 52.066 56.916 11.437 1.00 27.33 22 ILE B CA 1
ATOM 2160 C C . ILE B 1 22 ? 53.529 56.506 11.552 1.00 31.02 22 ILE B C 1
ATOM 2161 O O . ILE B 1 22 ? 54.410 57.130 10.963 1.00 26.28 22 ILE B O 1
ATOM 2166 N N . ALA B 1 23 ? 53.779 55.444 12.311 1.00 25.52 23 ALA B N 1
ATOM 2167 C CA . ALA B 1 23 ? 55.130 54.929 12.463 1.00 25.22 23 ALA B CA 1
ATOM 2168 C C . ALA B 1 23 ? 55.182 53.605 11.725 1.00 24.54 23 ALA B C 1
ATOM 2169 O O . ALA B 1 23 ? 54.246 52.813 11.807 1.00 26.42 23 ALA B O 1
ATOM 2171 N N . LYS B 1 24 ? 56.263 53.364 10.992 1.00 24.70 24 LYS B N 1
ATOM 2172 C CA . LYS B 1 24 ? 56.398 52.108 10.277 1.00 23.97 24 LYS B CA 1
ATOM 2173 C C . LYS B 1 24 ? 57.684 51.398 10.660 1.00 32.11 24 LYS B C 1
ATOM 2174 O O . LYS B 1 24 ? 58.769 51.990 10.666 1.00 29.26 24 LYS B O 1
ATOM 2180 N N . ILE B 1 25 ? 57.547 50.117 10.980 1.00 24.75 25 ILE B N 1
ATOM 2181 C CA . ILE B 1 25 ? 58.669 49.287 11.380 1.00 21.01 25 ILE B CA 1
ATOM 2182 C C . ILE B 1 25 ? 58.819 48.183 10.352 1.00 31.06 25 ILE B C 1
ATOM 2183 O O . ILE B 1 25 ? 57.939 47.326 10.220 1.00 32.50 25 ILE B O 1
ATOM 2188 N N . THR B 1 26 ? 59.931 48.201 9.626 1.00 24.94 26 THR B N 1
ATOM 2189 C CA . THR B 1 26 ? 60.164 47.202 8.599 1.00 22.37 26 THR B CA 1
ATOM 2190 C C . THR B 1 26 ? 61.257 46.204 8.940 1.00 28.50 26 THR B C 1
ATOM 2191 O O . THR B 1 26 ? 62.409 46.584 9.154 1.00 34.53 26 THR B O 1
ATOM 2195 N N . ILE B 1 27 ? 60.897 44.927 8.991 1.00 29.82 27 ILE B N 1
ATOM 2196 C CA . ILE B 1 27 ? 61.889 43.894 9.249 1.00 31.17 27 ILE B CA 1
ATOM 2197 C C . ILE B 1 27 ? 62.708 43.924 7.966 1.00 33.38 27 ILE B C 1
ATOM 2198 O O . ILE B 1 27 ? 62.174 43.720 6.872 1.00 27.76 27 ILE B O 1
ATOM 2203 N N . ASN B 1 28 ? 64.001 44.188 8.096 1.00 33.11 28 ASN B N 1
ATOM 2204 C CA . ASN B 1 28 ? 64.849 44.309 6.926 1.00 31.67 28 ASN B CA 1
ATOM 2205 C C . ASN B 1 28 ? 65.928 43.249 6.739 1.00 32.83 28 ASN B C 1
ATOM 2206 O O . ASN B 1 28 ? 67.118 43.558 6.716 1.00 37.77 28 ASN B O 1
ATOM 2211 N N . ARG B 1 29 ? 65.506 41.998 6.600 1.00 28.88 29 ARG B N 1
ATOM 2212 C CA . ARG B 1 29 ? 66.433 40.898 6.370 1.00 29.28 29 ARG B CA 1
ATOM 2213 C C . ARG B 1 29 ? 65.843 40.015 5.274 1.00 32.10 29 ARG B C 1
ATOM 2214 O O . ARG B 1 29 ? 65.698 38.801 5.432 1.00 31.42 29 ARG B O 1
ATOM 2222 N N . PRO B 1 30 ? 65.503 40.626 4.130 1.00 35.55 30 PRO B N 1
ATOM 2223 C CA . PRO B 1 30 ? 64.920 39.903 2.996 1.00 39.15 30 PRO B CA 1
ATOM 2224 C C . PRO B 1 30 ? 65.682 38.663 2.535 1.00 40.32 30 PRO B C 1
ATOM 2225 O O . PRO B 1 30 ? 65.085 37.756 1.958 1.00 39.57 30 PRO B O 1
ATOM 2229 N N . GLU B 1 31 ? 66.988 38.618 2.800 1.00 43.62 31 GLU B N 1
ATOM 2230 C CA . GLU B 1 31 ? 67.828 37.482 2.400 1.00 40.80 31 GLU B CA 1
ATOM 2231 C C . GLU B 1 31 ? 67.420 36.166 3.061 1.00 42.55 31 GLU B C 1
ATOM 2232 O O . GLU B 1 31 ? 67.754 35.084 2.572 1.00 36.13 31 GLU B O 1
ATOM 2238 N N . VAL B 1 32 ? 66.722 36.258 4.186 1.00 41.30 32 VAL B N 1
ATOM 2239 C CA . VAL B 1 32 ? 66.247 35.068 4.887 1.00 41.30 32 VAL B CA 1
ATOM 2240 C C . VAL B 1 32 ? 64.740 35.218 5.048 1.00 39.36 32 VAL B C 1
ATOM 2241 O O . VAL B 1 32 ? 64.152 34.733 6.011 1.00 37.25 32 VAL B O 1
ATOM 2245 N N . HIS B 1 33 ? 64.129 35.894 4.080 1.00 39.10 33 HIS B N 1
ATOM 2246 C CA . HIS B 1 33 ? 62.696 36.157 4.083 1.00 40.34 33 HIS B CA 1
ATOM 2247 C C . HIS B 1 33 ? 62.259 36.780 5.400 1.00 39.30 33 HIS B C 1
ATOM 2248 O O . HIS B 1 33 ? 61.343 36.295 6.067 1.00 35.32 33 HIS B O 1
ATOM 2255 N N . ASN B 1 34 ? 62.942 37.863 5.755 1.00 32.79 34 ASN B N 1
ATOM 2256 C CA . ASN B 1 34 ? 62.682 38.614 6.970 1.00 29.26 34 ASN B CA 1
ATOM 2257 C C . ASN B 1 34 ? 62.495 37.798 8.242 1.00 30.89 34 ASN B C 1
ATOM 2258 O O . ASN B 1 34 ? 61.673 38.141 9.094 1.00 32.03 34 ASN B O 1
ATOM 2263 N N . ALA B 1 35 ? 63.264 36.720 8.369 1.00 32.06 35 ALA B N 1
ATOM 2264 C CA . ALA B 1 35 ? 63.209 35.886 9.563 1.00 34.95 35 ALA B CA 1
ATOM 2265 C C . ALA B 1 35 ? 63.925 36.684 10.652 1.00 30.21 35 ALA B C 1
ATOM 2266 O O . ALA B 1 35 ? 64.890 37.392 10.366 1.00 30.56 35 ALA B O 1
ATOM 2268 N N . PHE B 1 36 ? 63.459 36.583 11.891 1.00 28.41 36 PHE B N 1
ATOM 2269 C CA . PHE B 1 36 ? 64.079 37.334 12.973 1.00 24.54 36 PHE B CA 1
ATOM 2270 C C . PHE B 1 36 ? 65.028 36.522 13.842 1.00 31.15 36 PHE B C 1
ATOM 2271 O O . PHE B 1 36 ? 64.856 35.320 14.022 1.00 29.93 36 PHE B O 1
ATOM 2279 N N . ARG B 1 37 ? 66.046 37.203 14.358 1.00 32.74 37 ARG B N 1
ATOM 2280 C CA . ARG B 1 37 ? 67.034 36.616 15.254 1.00 32.49 37 ARG B CA 1
ATOM 2281 C C . ARG B 1 37 ? 66.941 37.492 16.504 1.00 27.37 37 ARG B C 1
ATOM 2282 O O . ARG B 1 37 ? 66.381 38.587 16.450 1.00 30.89 37 ARG B O 1
ATOM 2290 N N . PRO B 1 38 ? 67.470 37.026 17.646 1.00 32.27 38 PRO B N 1
ATOM 2291 C CA . PRO B 1 38 ? 67.401 37.827 18.875 1.00 31.93 38 PRO B CA 1
ATOM 2292 C C . PRO B 1 38 ? 67.589 39.338 18.702 1.00 33.16 38 PRO B C 1
ATOM 2293 O O . PRO B 1 38 ? 66.853 40.136 19.290 1.00 24.77 38 PRO B O 1
ATOM 2297 N N . LYS B 1 39 ? 68.555 39.727 17.877 1.00 31.79 39 LYS B N 1
ATOM 2298 C CA . LYS B 1 39 ? 68.832 41.137 17.644 1.00 28.08 39 LYS B CA 1
ATOM 2299 C C . LYS B 1 39 ? 67.698 41.893 16.956 1.00 27.87 39 LYS B C 1
ATOM 2300 O O . LYS B 1 39 ? 67.340 43.000 17.366 1.00 24.12 39 LYS B O 1
ATOM 2306 N N . THR B 1 40 ? 67.138 41.313 15.898 1.00 28.90 40 THR B N 1
ATOM 2307 C CA . THR B 1 40 ? 66.053 41.983 15.196 1.00 26.03 40 THR B CA 1
ATOM 2308 C C . THR B 1 40 ? 64.834 42.116 16.108 1.00 21.92 40 THR B C 1
ATOM 2309 O O . THR B 1 40 ? 64.097 43.093 16.018 1.00 29.31 40 THR B O 1
ATOM 2313 N N . VAL B 1 41 ? 64.638 41.150 17.002 1.00 26.83 41 VAL B N 1
ATOM 2314 C CA . VAL B 1 41 ? 63.523 41.212 17.950 1.00 25.24 41 VAL B CA 1
ATOM 2315 C C . VAL B 1 41 ? 63.808 42.333 18.951 1.00 24.50 41 VAL B C 1
ATOM 2316 O O . VAL B 1 41 ? 62.928 43.137 19.274 1.00 23.66 41 VAL B O 1
ATOM 2320 N N . ASN B 1 42 ? 65.048 42.393 19.433 1.00 26.90 42 ASN B N 1
ATOM 2321 C CA . ASN B 1 42 ? 65.437 43.435 20.376 1.00 19.51 42 ASN B CA 1
ATOM 2322 C C . ASN B 1 42 ? 65.267 44.804 19.750 1.00 23.61 42 ASN B C 1
ATOM 2323 O O . ASN B 1 42 ? 64.865 45.760 20.416 1.00 21.36 42 ASN B O 1
ATOM 2328 N N . GLU B 1 43 ? 65.589 44.897 18.463 1.00 26.67 43 GLU B N 1
ATOM 2329 C CA . GLU B 1 43 ? 65.475 46.156 17.740 1.00 27.68 43 GLU B CA 1
ATOM 2330 C C . GLU B 1 43 ? 64.011 46.537 17.544 1.00 27.09 43 GLU B C 1
ATOM 2331 O O . GLU B 1 43 ? 63.659 47.723 17.566 1.00 28.07 43 GLU B O 1
ATOM 2337 N N . MET B 1 44 ? 63.156 45.532 17.366 1.00 26.25 44 MET B N 1
ATOM 2338 C CA . MET B 1 44 ? 61.730 45.792 17.189 1.00 24.85 44 MET B CA 1
ATOM 2339 C C . MET B 1 44 ? 61.141 46.287 18.511 1.00 19.93 44 MET B C 1
ATOM 2340 O O . MET B 1 44 ? 60.309 47.195 18.531 1.00 25.14 44 MET B O 1
ATOM 2345 N N . ILE B 1 45 ? 61.591 45.699 19.615 1.00 20.73 45 ILE B N 1
ATOM 2346 C CA . ILE B 1 45 ? 61.134 46.110 20.938 1.00 23.13 45 ILE B CA 1
ATOM 2347 C C . ILE B 1 45 ? 61.454 47.595 21.093 1.00 27.97 45 ILE B C 1
ATOM 2348 O O . ILE B 1 45 ? 60.607 48.395 21.493 1.00 27.85 45 ILE B O 1
ATOM 2353 N N . ASP B 1 46 ? 62.692 47.952 20.764 1.00 29.28 46 ASP B N 1
ATOM 2354 C CA . ASP B 1 46 ? 63.152 49.330 20.870 1.00 26.05 46 ASP B CA 1
ATOM 2355 C C . ASP B 1 46 ? 62.340 50.270 19.992 1.00 25.51 46 ASP B C 1
ATOM 2356 O O . ASP B 1 46 ? 61.891 51.329 20.442 1.00 26.79 46 ASP B O 1
ATOM 2361 N N . ALA B 1 47 ? 62.158 49.882 18.733 1.00 23.69 47 ALA B N 1
ATOM 2362 C CA . ALA B 1 47 ? 61.407 50.701 17.787 1.00 22.30 47 ALA B CA 1
ATOM 2363 C C . ALA B 1 47 ? 59.953 50.867 18.223 1.00 26.68 47 ALA B C 1
ATOM 2364 O O . ALA B 1 47 ? 59.406 51.969 18.180 1.00 24.07 47 ALA B O 1
ATOM 2366 N N . PHE B 1 48 ? 59.322 49.773 18.639 1.00 28.91 48 PHE B N 1
ATOM 2367 C CA . PHE B 1 48 ? 57.940 49.860 19.089 1.00 27.92 48 PHE B CA 1
ATOM 2368 C C . PHE B 1 48 ? 57.872 50.778 20.300 1.00 18.87 48 PHE B C 1
ATOM 2369 O O . PHE B 1 48 ? 56.928 51.544 20.453 1.00 20.51 48 PHE B O 1
ATOM 2377 N N . THR B 1 49 ? 58.882 50.705 21.158 1.00 17.05 49 THR B N 1
ATOM 2378 C CA . THR B 1 49 ? 58.892 51.546 22.349 1.00 26.23 49 THR B CA 1
ATOM 2379 C C . THR B 1 49 ? 58.986 53.011 21.948 1.00 21.65 49 THR B C 1
ATOM 2380 O O . THR B 1 49 ? 58.328 53.865 22.540 1.00 31.06 49 THR B O 1
ATOM 2384 N N . LYS B 1 50 ? 59.788 53.297 20.927 1.00 27.45 50 LYS B N 1
ATOM 2385 C CA . LYS B 1 50 ? 59.948 54.668 20.446 1.00 25.60 50 LYS B CA 1
ATOM 2386 C C . LYS B 1 50 ? 58.621 55.191 19.910 1.00 25.67 50 LYS B C 1
ATOM 2387 O O . LYS B 1 50 ? 58.241 56.329 20.173 1.00 28.43 50 LYS B O 1
ATOM 2393 N N . ALA B 1 51 ? 57.908 54.352 19.163 1.00 29.14 51 ALA B N 1
ATOM 2394 C CA . ALA B 1 51 ? 56.614 54.746 18.609 1.00 25.96 51 ALA B CA 1
ATOM 2395 C C . ALA B 1 51 ? 55.612 54.964 19.741 1.00 24.11 51 ALA B C 1
ATOM 2396 O O . ALA B 1 51 ? 54.764 55.854 19.674 1.00 19.67 51 ALA B O 1
ATOM 2398 N N . ARG B 1 52 ? 55.723 54.140 20.781 1.00 22.25 52 ARG B N 1
ATOM 2399 C CA . ARG B 1 52 ? 54.844 54.222 21.945 1.00 23.54 52 ARG B CA 1
ATOM 2400 C C . ARG B 1 52 ? 54.922 55.574 22.657 1.00 23.72 52 ARG B C 1
ATOM 2401 O O . ARG B 1 52 ? 53.903 56.156 23.025 1.00 23.57 52 ARG B O 1
ATOM 2409 N N . ASP B 1 53 ? 56.136 56.070 22.852 1.00 29.09 53 ASP B N 1
ATOM 2410 C CA . ASP B 1 53 ? 56.327 57.335 23.547 1.00 32.36 53 ASP B CA 1
ATOM 2411 C C . ASP B 1 53 ? 56.184 58.584 22.678 1.00 36.62 53 ASP B C 1
ATOM 2412 O O . ASP B 1 53 ? 56.018 59.684 23.203 1.00 45.24 53 ASP B O 1
ATOM 2417 N N . ASP B 1 54 ? 56.244 58.428 21.359 1.00 34.12 54 ASP B N 1
ATOM 2418 C CA . ASP B 1 54 ? 56.108 59.580 20.474 1.00 25.33 54 ASP B CA 1
ATOM 2419 C C . ASP B 1 54 ? 54.648 60.001 20.421 1.00 27.13 54 ASP B C 1
ATOM 2420 O O . ASP B 1 54 ? 53.833 59.349 19.763 1.00 27.26 54 ASP B O 1
ATOM 2425 N N . SER B 1 55 ? 54.318 61.097 21.103 1.00 19.20 55 SER B N 1
ATOM 2426 C CA . SER B 1 55 ? 52.945 61.587 21.142 1.00 26.05 55 SER B CA 1
ATOM 2427 C C . SER B 1 55 ? 52.402 62.007 19.780 1.00 32.12 55 SER B C 1
ATOM 2428 O O . SER B 1 55 ? 51.220 62.334 19.652 1.00 34.20 55 SER B O 1
ATOM 2431 N N . ASN B 1 56 ? 53.259 62.000 18.764 1.00 34.13 56 ASN B N 1
ATOM 2432 C CA . ASN B 1 56 ? 52.836 62.379 17.420 1.00 38.61 56 ASN B CA 1
ATOM 2433 C C . ASN B 1 56 ? 52.474 61.156 16.581 1.00 34.54 56 ASN B C 1
ATOM 2434 O O . ASN B 1 56 ? 51.992 61.282 15.456 1.00 36.36 56 ASN B O 1
ATOM 2439 N N . ILE B 1 57 ? 52.719 59.974 17.134 1.00 31.49 57 ILE B N 1
ATOM 2440 C CA . ILE B 1 57 ? 52.398 58.731 16.450 1.00 28.53 57 ILE B CA 1
ATOM 2441 C C . ILE B 1 57 ? 51.110 58.193 17.069 1.00 31.30 57 ILE B C 1
ATOM 2442 O O . ILE B 1 57 ? 51.001 58.071 18.291 1.00 28.38 57 ILE B O 1
ATOM 2447 N N . GLY B 1 58 ? 50.130 57.897 16.220 1.00 28.03 58 GLY B N 1
ATOM 2448 C CA . GLY B 1 58 ? 48.860 57.385 16.698 1.00 19.89 58 GLY B CA 1
ATOM 2449 C C . GLY B 1 58 ? 48.521 56.026 16.116 1.00 26.31 58 GLY B C 1
ATOM 2450 O O . GLY B 1 58 ? 47.528 55.415 16.502 1.00 24.95 58 GLY B O 1
ATOM 2451 N N . VAL B 1 59 ? 49.339 55.555 15.178 1.00 24.58 59 VAL B N 1
ATOM 2452 C CA . VAL B 1 59 ? 49.117 54.259 14.544 1.00 22.97 59 VAL B CA 1
ATOM 2453 C C . VAL B 1 59 ? 50.464 53.689 14.134 1.00 22.28 59 VAL B C 1
ATOM 2454 O O . VAL B 1 59 ? 51.365 54.428 13.754 1.00 24.31 59 VAL B O 1
ATOM 2458 N N . ILE B 1 60 ? 50.596 52.370 14.203 1.00 23.14 60 ILE B N 1
ATOM 2459 C CA . ILE B 1 60 ? 51.843 51.720 13.848 1.00 18.23 60 ILE B CA 1
ATOM 2460 C C . ILE B 1 60 ? 51.658 50.620 12.803 1.00 25.86 60 ILE B C 1
ATOM 2461 O O . ILE B 1 60 ? 50.721 49.824 12.881 1.00 22.67 60 ILE B O 1
ATOM 2466 N N . ILE B 1 61 ? 52.565 50.588 11.831 1.00 19.37 61 ILE B N 1
ATOM 2467 C CA . ILE B 1 61 ? 52.553 49.577 10.784 1.00 21.60 61 ILE B CA 1
ATOM 2468 C C . ILE B 1 61 ? 53.771 48.671 10.956 1.00 24.22 61 ILE B C 1
ATOM 2469 O O . ILE B 1 61 ? 54.878 49.150 11.202 1.00 25.98 61 ILE B O 1
ATOM 2474 N N . LEU B 1 62 ? 53.560 47.362 10.850 1.00 19.24 62 LEU B N 1
ATOM 2475 C CA . LEU B 1 62 ? 54.650 46.395 10.945 1.00 22.47 62 LEU B CA 1
ATOM 2476 C C . LEU B 1 62 ? 54.666 45.679 9.590 1.00 24.62 62 LEU B C 1
ATOM 2477 O O . LEU B 1 62 ? 53.619 45.258 9.108 1.00 27.25 62 LEU B O 1
ATOM 2482 N N . THR B 1 63 ? 55.835 45.557 8.965 1.00 28.06 63 THR B N 1
ATOM 2483 C CA . THR B 1 63 ? 55.923 44.903 7.656 1.00 26.39 63 THR B CA 1
ATOM 2484 C C . THR B 1 63 ? 57.312 44.355 7.330 1.00 29.29 63 THR B C 1
ATOM 2485 O O . THR B 1 63 ? 58.270 44.598 8.059 1.00 28.07 63 THR B O 1
ATOM 2489 N N . GLY B 1 64 ? 57.399 43.610 6.227 1.00 27.90 64 GLY B N 1
ATOM 2490 C CA . GLY B 1 64 ? 58.659 43.034 5.782 1.00 30.65 64 GLY B CA 1
ATOM 2491 C C . GLY B 1 64 ? 59.246 43.910 4.690 1.00 37.01 64 GLY B C 1
ATOM 2492 O O . GLY B 1 64 ? 58.497 44.558 3.959 1.00 38.81 64 GLY B O 1
ATOM 2493 N N . ALA B 1 65 ? 60.571 43.927 4.567 1.00 25.40 65 ALA B N 1
ATOM 2494 C CA . ALA B 1 65 ? 61.236 44.768 3.574 1.00 30.91 65 ALA B CA 1
ATOM 2495 C C . ALA B 1 65 ? 60.804 44.559 2.130 1.00 34.27 65 ALA B C 1
ATOM 2496 O O . ALA B 1 65 ? 60.314 45.488 1.486 1.00 43.92 65 ALA B O 1
ATOM 2498 N N . GLY B 1 66 ? 60.992 43.350 1.617 1.00 39.35 66 GLY B N 1
ATOM 2499 C CA . GLY B 1 66 ? 60.632 43.083 0.235 1.00 44.35 66 GLY B CA 1
ATOM 2500 C C . GLY B 1 66 ? 59.145 42.994 -0.056 1.00 44.30 66 GLY B C 1
ATOM 2501 O O . GLY B 1 66 ? 58.311 43.515 0.688 1.00 41.13 66 GLY B O 1
ATOM 2502 N N . GLY B 1 67 ? 58.815 42.334 -1.160 1.00 40.71 67 GLY B N 1
ATOM 2503 C CA . GLY B 1 67 ? 57.426 42.172 -1.537 1.00 37.93 67 GLY B CA 1
ATOM 2504 C C . GLY B 1 67 ? 57.047 40.706 -1.565 1.00 38.63 67 GLY B C 1
ATOM 2505 O O . GLY B 1 67 ? 55.980 40.348 -2.066 1.00 38.22 67 GLY B O 1
ATOM 2506 N N . LYS B 1 68 ? 57.915 39.854 -1.025 1.00 30.74 68 LYS B N 1
ATOM 2507 C CA . LYS B 1 68 ? 57.649 38.424 -1.003 1.00 37.98 68 LYS B CA 1
ATOM 2508 C C . LYS B 1 68 ? 57.698 37.804 0.390 1.00 32.65 68 LYS B C 1
ATOM 2509 O O . LYS B 1 68 ? 57.603 36.587 0.533 1.00 32.02 68 LYS B O 1
ATOM 2515 N N . ALA B 1 69 ? 57.841 38.631 1.418 1.00 29.33 69 ALA B N 1
ATOM 2516 C CA . ALA B 1 69 ? 57.884 38.106 2.776 1.00 27.96 69 ALA B CA 1
ATOM 2517 C C . ALA B 1 69 ? 57.644 39.183 3.831 1.00 30.28 69 ALA B C 1
ATOM 2518 O O . ALA B 1 69 ? 58.177 40.286 3.742 1.00 27.25 69 ALA B O 1
ATOM 2520 N N . PHE B 1 70 ? 56.811 38.850 4.813 1.00 30.19 70 PHE B N 1
ATOM 2521 C CA . PHE B 1 70 ? 56.487 39.739 5.917 1.00 25.35 70 PHE B CA 1
ATOM 2522 C C . PHE B 1 70 ? 57.471 39.365 7.012 1.00 25.36 70 PHE B C 1
ATOM 2523 O O . PHE B 1 70 ? 58.209 40.201 7.534 1.00 21.78 70 PHE B O 1
ATOM 2531 N N . CYS B 1 71 ? 57.494 38.077 7.312 1.00 24.66 71 CYS B N 1
ATOM 2532 C CA . CYS B 1 71 ? 58.355 37.526 8.335 1.00 26.83 71 CYS B CA 1
ATOM 2533 C C . CYS B 1 71 ? 58.199 36.041 8.042 1.00 24.61 71 CYS B C 1
ATOM 2534 O O . CYS B 1 71 ? 57.134 35.603 7.604 1.00 26.00 71 CYS B O 1
ATOM 2537 N N . SER B 1 72 ? 59.248 35.267 8.287 1.00 24.62 72 SER B N 1
ATOM 2538 C CA . SER B 1 72 ? 59.191 33.831 8.024 1.00 28.04 72 SER B CA 1
ATOM 2539 C C . SER B 1 72 ? 59.441 33.133 9.368 1.00 21.98 72 SER B C 1
ATOM 2540 O O . SER B 1 72 ? 59.564 31.908 9.426 1.00 28.45 72 SER B O 1
ATOM 2543 N N . GLY B 1 73 ? 59.504 33.898 10.452 1.00 26.03 73 GLY B N 1
ATOM 2544 C CA . GLY B 1 73 ? 59.721 33.285 11.754 1.00 30.65 73 GLY B CA 1
ATOM 2545 C C . GLY B 1 73 ? 61.102 33.506 12.343 1.00 34.65 73 GLY B C 1
ATOM 2546 O O . GLY B 1 73 ? 61.834 34.389 11.905 1.00 35.81 73 GLY B O 1
ATOM 2547 N N . GLY B 1 74 ? 61.455 32.709 13.347 1.00 36.68 74 GLY B N 1
ATOM 2548 C CA . GLY B 1 74 ? 62.754 32.852 13.978 1.00 38.49 74 GLY B CA 1
ATOM 2549 C C . GLY B 1 74 ? 63.907 32.465 13.070 1.00 40.71 74 GLY B C 1
ATOM 2550 O O . GLY B 1 74 ? 63.773 31.483 12.311 1.00 39.11 74 GLY B O 1
ATOM 2551 N N . LEU B 1 93 ? 61.472 33.747 21.338 1.00 64.37 93 LEU B N 1
ATOM 2552 C CA . LEU B 1 93 ? 61.226 33.794 22.822 1.00 51.39 93 LEU B CA 1
ATOM 2553 C C . LEU B 1 93 ? 61.321 35.155 23.413 1.00 42.06 93 LEU B C 1
ATOM 2554 O O . LEU B 1 93 ? 60.663 35.433 24.409 1.00 42.95 93 LEU B O 1
ATOM 2559 N N . ASN B 1 94 ? 62.206 35.979 22.878 1.00 35.31 94 ASN B N 1
ATOM 2560 C CA . ASN B 1 94 ? 62.270 37.313 23.387 1.00 27.77 94 ASN B CA 1
ATOM 2561 C C . ASN B 1 94 ? 61.189 37.953 22.490 1.00 23.30 94 ASN B C 1
ATOM 2562 O O . ASN B 1 94 ? 60.750 39.104 22.651 1.00 25.77 94 ASN B O 1
ATOM 2567 N N . VAL B 1 95 ? 60.727 37.138 21.550 1.00 22.91 95 VAL B N 1
ATOM 2568 C CA . VAL B 1 95 ? 59.659 37.545 20.631 1.00 23.00 95 VAL B CA 1
ATOM 2569 C C . VAL B 1 95 ? 58.339 37.505 21.411 1.00 20.22 95 VAL B C 1
ATOM 2570 O O . VAL B 1 95 ? 57.322 38.056 20.979 1.00 26.82 95 VAL B O 1
ATOM 2574 N N . LEU B 1 96 ? 58.370 36.821 22.554 1.00 22.80 96 LEU B N 1
ATOM 2575 C CA . LEU B 1 96 ? 57.206 36.723 23.430 1.00 22.18 96 LEU B CA 1
ATOM 2576 C C . LEU B 1 96 ? 57.011 38.058 24.137 1.00 20.55 96 LEU B C 1
ATOM 2577 O O . LEU B 1 96 ? 55.886 38.458 24.418 1.00 19.97 96 LEU B O 1
ATOM 2582 N N . ASP B 1 97 ? 58.115 38.742 24.434 1.00 25.73 97 ASP B N 1
ATOM 2583 C CA . ASP B 1 97 ? 58.047 40.054 25.078 1.00 23.99 97 ASP B CA 1
ATOM 2584 C C . ASP B 1 97 ? 57.527 41.047 24.041 1.00 24.40 97 ASP B C 1
ATOM 2585 O O . ASP B 1 97 ? 56.810 41.994 24.368 1.00 23.70 97 ASP B O 1
ATOM 2590 N N . LEU B 1 98 ? 57.912 40.825 22.787 1.00 21.82 98 LEU B N 1
ATOM 2591 C CA . LEU B 1 98 ? 57.483 41.684 21.691 1.00 21.71 98 LEU B CA 1
ATOM 2592 C C . LEU B 1 98 ? 55.970 41.559 21.522 1.00 16.85 98 LEU B C 1
ATOM 2593 O O . LEU B 1 98 ? 55.255 42.554 21.402 1.00 13.52 98 LEU B O 1
ATOM 2598 N N . GLN B 1 99 ? 55.491 40.322 21.511 1.00 17.43 99 GLN B N 1
ATOM 2599 C CA . GLN B 1 99 ? 54.068 40.072 21.380 1.00 12.23 99 GLN B CA 1
ATOM 2600 C C . GLN B 1 99 ? 53.297 40.860 22.438 1.00 16.71 99 GLN B C 1
ATOM 2601 O O . GLN B 1 99 ? 52.324 41.535 22.124 1.00 12.34 99 GLN B O 1
ATOM 2607 N N . ARG B 1 100 ? 53.742 40.785 23.692 1.00 14.72 100 ARG B N 1
ATOM 2608 C CA . ARG B 1 100 ? 53.057 41.490 24.774 1.00 16.36 100 ARG B CA 1
ATOM 2609 C C . ARG B 1 100 ? 53.140 42.999 24.612 1.00 18.81 100 ARG B C 1
ATOM 2610 O O . ARG B 1 100 ? 52.205 43.725 24.961 1.00 18.90 100 ARG B O 1
ATOM 2618 N N . LEU B 1 101 ? 54.260 43.467 24.069 1.00 18.52 101 LEU B N 1
ATOM 2619 C CA . LEU B 1 101 ? 54.472 44.897 23.867 1.00 18.96 101 LEU B CA 1
ATOM 2620 C C . LEU B 1 101 ? 53.486 45.425 22.835 1.00 11.59 101 LEU B C 1
ATOM 2621 O O . LEU B 1 101 ? 52.855 46.455 23.035 1.00 14.92 101 LEU B O 1
ATOM 2626 N N . ILE B 1 102 ? 53.372 44.709 21.722 1.00 17.37 102 ILE B N 1
ATOM 2627 C CA . ILE B 1 102 ? 52.466 45.086 20.645 1.00 17.66 102 ILE B CA 1
ATOM 2628 C C . ILE B 1 102 ? 51.038 45.209 21.164 1.00 23.50 102 ILE B C 1
ATOM 2629 O O . ILE B 1 102 ? 50.284 46.082 20.735 1.00 20.73 102 ILE B O 1
ATOM 2634 N N . ARG B 1 103 ? 50.678 44.346 22.107 1.00 18.12 103 ARG B N 1
ATOM 2635 C CA . ARG B 1 103 ? 49.336 44.362 22.677 1.00 19.30 103 ARG B CA 1
ATOM 2636 C C . ARG B 1 103 ? 49.122 45.449 23.737 1.00 14.86 103 ARG B C 1
ATOM 2637 O O . ARG B 1 103 ? 48.054 46.037 23.800 1.00 14.94 103 ARG B O 1
ATOM 2645 N N . VAL B 1 104 ? 50.136 45.733 24.552 1.00 19.53 104 VAL B N 1
ATOM 2646 C CA . VAL B 1 104 ? 49.985 46.746 25.597 1.00 21.07 104 VAL B CA 1
ATOM 2647 C C . VAL B 1 104 ? 50.005 48.176 25.070 1.00 24.35 104 VAL B C 1
ATOM 2648 O O . VAL B 1 104 ? 49.399 49.066 25.667 1.00 26.82 104 VAL B O 1
ATOM 2652 N N . ILE B 1 105 ? 50.696 48.401 23.955 1.00 26.74 105 ILE B N 1
ATOM 2653 C CA . ILE B 1 105 ? 50.776 49.740 23.377 1.00 22.56 105 ILE B CA 1
ATOM 2654 C C . ILE B 1 105 ? 49.380 50.259 23.027 1.00 25.62 105 ILE B C 1
ATOM 2655 O O . ILE B 1 105 ? 48.645 49.636 22.263 1.00 25.66 105 ILE B O 1
ATOM 2660 N N . PRO B 1 106 ? 49.002 51.415 23.597 1.00 20.84 106 PRO B N 1
ATOM 2661 C CA . PRO B 1 106 ? 47.712 52.087 23.415 1.00 23.35 106 PRO B CA 1
ATOM 2662 C C . PRO B 1 106 ? 47.466 52.692 22.046 1.00 17.72 106 PRO B C 1
ATOM 2663 O O . PRO B 1 106 ? 46.793 53.710 21.930 1.00 25.28 106 PRO B O 1
ATOM 2667 N N . LYS B 1 107 ? 48.008 52.057 21.016 1.00 18.98 107 LYS B N 1
ATOM 2668 C CA . LYS B 1 107 ? 47.849 52.522 19.646 1.00 17.69 107 LYS B CA 1
ATOM 2669 C C . LYS B 1 107 ? 47.649 51.296 18.769 1.00 20.14 107 LYS B C 1
ATOM 2670 O O . LYS B 1 107 ? 48.318 50.275 18.951 1.00 18.56 107 LYS B O 1
ATOM 2676 N N . PRO B 1 108 ? 46.724 51.373 17.805 1.00 23.37 108 PRO B N 1
ATOM 2677 C CA . PRO B 1 108 ? 46.483 50.228 16.920 1.00 22.56 108 PRO B CA 1
ATOM 2678 C C . PRO B 1 108 ? 47.714 49.865 16.086 1.00 25.87 108 PRO B C 1
ATOM 2679 O O . PRO B 1 108 ? 48.390 50.744 15.549 1.00 23.91 108 PRO B O 1
ATOM 2683 N N . VAL B 1 109 ? 48.004 48.571 15.997 1.00 22.07 109 VAL B N 1
ATOM 2684 C CA . VAL B 1 109 ? 49.130 48.080 15.211 1.00 25.37 109 VAL B CA 1
ATOM 2685 C C . VAL B 1 109 ? 48.558 47.353 13.998 1.00 22.99 109 VAL B C 1
ATOM 2686 O O . VAL B 1 109 ? 47.671 46.513 14.135 1.00 24.76 109 VAL B O 1
ATOM 2690 N N . ILE B 1 110 ? 49.065 47.686 12.815 1.00 21.46 110 ILE B N 1
ATOM 2691 C CA . ILE B 1 110 ? 48.590 47.082 11.575 1.00 18.82 110 ILE B CA 1
ATOM 2692 C C . ILE B 1 110 ? 49.686 46.310 10.849 1.00 22.74 110 ILE B C 1
ATOM 2693 O O . ILE B 1 110 ? 50.692 46.889 10.436 1.00 25.48 110 ILE B O 1
ATOM 2698 N N . ALA B 1 111 ? 49.485 45.007 10.685 1.00 18.30 111 ALA B N 1
ATOM 2699 C CA . ALA B 1 111 ? 50.452 44.185 9.973 1.00 21.13 111 ALA B CA 1
ATOM 2700 C C . ALA B 1 111 ? 50.210 44.328 8.464 1.00 25.15 111 ALA B C 1
ATOM 2701 O O . ALA B 1 111 ? 49.112 44.053 7.971 1.00 20.07 111 ALA B O 1
ATOM 2703 N N . MET B 1 112 ? 51.232 44.776 7.741 1.00 21.01 112 MET B N 1
ATOM 2704 C CA . MET B 1 112 ? 51.138 44.938 6.290 1.00 23.12 112 MET B CA 1
ATOM 2705 C C . MET B 1 112 ? 51.872 43.736 5.716 1.00 22.58 112 MET B C 1
ATOM 2706 O O . MET B 1 112 ? 53.101 43.713 5.658 1.00 27.50 112 MET B O 1
ATOM 2711 N N . VAL B 1 113 ? 51.109 42.736 5.293 1.00 17.28 113 VAL B N 1
ATOM 2712 C CA . VAL B 1 113 ? 51.688 41.502 4.796 1.00 25.06 113 VAL B CA 1
ATOM 2713 C C . VAL B 1 113 ? 51.836 41.322 3.292 1.00 28.09 113 VAL B C 1
ATOM 2714 O O . VAL B 1 113 ? 50.866 41.361 2.540 1.00 21.88 113 VAL B O 1
ATOM 2718 N N . ALA B 1 114 ? 53.079 41.118 2.871 1.00 25.50 114 ALA B N 1
ATOM 2719 C CA . ALA B 1 114 ? 53.391 40.860 1.479 1.00 22.07 114 ALA B CA 1
ATOM 2720 C C . ALA B 1 114 ? 54.138 39.540 1.544 1.00 29.33 114 ALA B C 1
ATOM 2721 O O . ALA B 1 114 ? 55.022 39.365 2.384 1.00 27.51 114 ALA B O 1
ATOM 2723 N N . GLY B 1 115 ? 53.767 38.600 0.686 1.00 25.70 115 GLY B N 1
ATOM 2724 C CA . GLY B 1 115 ? 54.442 37.321 0.697 1.00 31.16 115 GLY B CA 1
ATOM 2725 C C . GLY B 1 115 ? 54.237 36.517 1.969 1.00 32.98 115 GLY B C 1
ATOM 2726 O O . GLY B 1 115 ? 53.155 36.515 2.561 1.00 30.28 115 GLY B O 1
ATOM 2727 N N . TYR B 1 116 ? 55.300 35.848 2.399 1.00 30.24 116 TYR B N 1
ATOM 2728 C CA . TYR B 1 116 ? 55.265 34.983 3.574 1.00 32.35 116 TYR B CA 1
ATOM 2729 C C . TYR B 1 116 ? 55.098 35.603 4.962 1.00 27.25 116 TYR B C 1
ATOM 2730 O O . TYR B 1 116 ? 55.774 36.567 5.321 1.00 30.30 116 TYR B O 1
ATOM 2739 N N . ALA B 1 117 ? 54.175 35.023 5.725 1.00 26.99 117 ALA B N 1
ATOM 2740 C CA . ALA B 1 117 ? 53.886 35.395 7.114 1.00 26.18 117 ALA B CA 1
ATOM 2741 C C . ALA B 1 117 ? 53.772 34.010 7.741 1.00 26.10 117 ALA B C 1
ATOM 2742 O O . ALA B 1 117 ? 52.670 33.490 7.944 1.00 18.67 117 ALA B O 1
ATOM 2744 N N . ILE B 1 118 ? 54.934 33.425 8.031 1.00 19.67 118 ILE B N 1
ATOM 2745 C CA . ILE B 1 118 ? 55.036 32.069 8.550 1.00 19.89 118 ILE B CA 1
ATOM 2746 C C . ILE B 1 118 ? 55.754 31.908 9.889 1.00 22.36 118 ILE B C 1
ATOM 2747 O O . ILE B 1 118 ? 56.634 32.695 10.241 1.00 21.15 118 ILE B O 1
ATOM 2752 N N . GLY B 1 119 ? 55.383 30.851 10.611 1.00 18.97 119 GLY B N 1
ATOM 2753 C CA . GLY B 1 119 ? 55.983 30.567 11.898 1.00 21.37 119 GLY B CA 1
ATOM 2754 C C . GLY B 1 119 ? 55.785 31.731 12.831 1.00 25.63 119 GLY B C 1
ATOM 2755 O O . GLY B 1 119 ? 54.692 32.307 12.889 1.00 26.18 119 GLY B O 1
ATOM 2756 N N . GLY B 1 120 ? 56.840 32.080 13.564 1.00 24.27 120 GLY B N 1
ATOM 2757 C CA . GLY B 1 120 ? 56.764 33.200 14.483 1.00 21.65 120 GLY B CA 1
ATOM 2758 C C . GLY B 1 120 ? 56.266 34.437 13.760 1.00 23.95 120 GLY B C 1
ATOM 2759 O O . GLY B 1 120 ? 55.667 35.329 14.366 1.00 21.75 120 GLY B O 1
ATOM 2760 N N . GLY B 1 121 ? 56.511 34.485 12.452 1.00 22.90 121 GLY B N 1
ATOM 2761 C CA . GLY B 1 121 ? 56.076 35.620 11.656 1.00 17.80 121 GLY B CA 1
ATOM 2762 C C . GLY B 1 121 ? 54.563 35.651 11.544 1.00 20.19 121 GLY B C 1
ATOM 2763 O O . GLY B 1 121 ? 53.953 36.718 11.467 1.00 20.77 121 GLY B O 1
ATOM 2764 N N . HIS B 1 122 ? 53.944 34.477 11.539 1.00 17.40 122 HIS B N 1
ATOM 2765 C CA . HIS B 1 122 ? 52.498 34.426 11.440 1.00 20.40 122 HIS B CA 1
ATOM 2766 C C . HIS B 1 122 ? 51.869 34.883 12.749 1.00 18.64 122 HIS B C 1
ATOM 2767 O O . HIS B 1 122 ? 50.820 35.525 12.750 1.00 21.86 122 HIS B O 1
ATOM 2774 N N . VAL B 1 123 ? 52.508 34.547 13.864 1.00 20.23 123 VAL B N 1
ATOM 2775 C CA . VAL B 1 123 ? 51.978 34.932 15.159 1.00 17.66 123 VAL B CA 1
ATOM 2776 C C . VAL B 1 123 ? 52.097 36.438 15.300 1.00 21.33 123 VAL B C 1
ATOM 2777 O O . VAL B 1 123 ? 51.211 37.085 15.850 1.00 23.20 123 VAL B O 1
ATOM 2781 N N . LEU B 1 124 ? 53.187 37.001 14.786 1.00 24.24 124 LEU B N 1
ATOM 2782 C CA . LEU B 1 124 ? 53.381 38.442 14.863 1.00 20.71 124 LEU B CA 1
ATOM 2783 C C . LEU B 1 124 ? 52.230 39.166 14.177 1.00 16.50 124 LEU B C 1
ATOM 2784 O O . LEU B 1 124 ? 51.633 40.071 14.754 1.00 22.19 124 LEU B O 1
ATOM 2789 N N . HIS B 1 125 ? 51.906 38.768 12.950 1.00 18.82 125 HIS B N 1
ATOM 2790 C CA . HIS B 1 125 ? 50.804 39.406 12.243 1.00 18.10 125 HIS B CA 1
ATOM 2791 C C . HIS B 1 125 ? 49.506 39.156 13.025 1.00 15.95 125 HIS B C 1
ATOM 2792 O O . HIS B 1 125 ? 48.643 40.028 13.118 1.00 16.25 125 HIS B O 1
ATOM 2799 N N . VAL B 1 126 ? 49.385 37.960 13.594 1.00 15.74 126 VAL B N 1
ATOM 2800 C CA . VAL B 1 126 ? 48.211 37.597 14.383 1.00 18.26 126 VAL B CA 1
ATOM 2801 C C . VAL B 1 126 ? 47.952 38.550 15.558 1.00 17.81 126 VAL B C 1
ATOM 2802 O O . VAL B 1 126 ? 46.831 39.039 15.732 1.00 9.93 126 VAL B O 1
ATOM 2806 N N . VAL B 1 127 ? 48.984 38.829 16.355 1.00 16.14 127 VAL B N 1
ATOM 2807 C CA . VAL B 1 127 ? 48.808 39.704 17.509 1.00 13.09 127 VAL B CA 1
ATOM 2808 C C . VAL B 1 127 ? 48.581 41.174 17.156 1.00 18.69 127 VAL B C 1
ATOM 2809 O O . VAL B 1 127 ? 48.020 41.921 17.958 1.00 14.31 127 VAL B O 1
ATOM 2813 N N . CYS B 1 128 ? 49.005 41.598 15.967 1.00 12.76 128 CYS B N 1
ATOM 2814 C CA . CYS B 1 128 ? 48.768 42.981 15.568 1.00 16.84 128 CYS B CA 1
ATOM 2815 C C . CYS B 1 128 ? 47.250 43.139 15.513 1.00 15.39 128 CYS B C 1
ATOM 2816 O O . CYS B 1 128 ? 46.550 42.208 15.138 1.00 19.31 128 CYS B O 1
ATOM 2819 N N . ASP B 1 129 ? 46.748 44.306 15.899 1.00 12.01 129 ASP B N 1
ATOM 2820 C CA . ASP B 1 129 ? 45.307 44.557 15.908 1.00 16.78 129 ASP B CA 1
ATOM 2821 C C . ASP B 1 129 ? 44.595 44.198 14.611 1.00 15.77 129 ASP B C 1
ATOM 2822 O O . ASP B 1 129 ? 43.553 43.546 14.628 1.00 13.41 129 ASP B O 1
ATOM 2827 N N . LEU B 1 130 ? 45.161 44.636 13.493 1.00 15.31 130 LEU B N 1
ATOM 2828 C CA . LEU B 1 130 ? 44.573 44.405 12.180 1.00 14.57 130 LEU B CA 1
ATOM 2829 C C . LEU B 1 130 ? 45.639 43.947 11.209 1.00 21.66 130 LEU B C 1
ATOM 2830 O O . LEU B 1 130 ? 46.832 44.145 11.444 1.00 18.80 130 LEU B O 1
ATOM 2835 N N . THR B 1 131 ? 45.196 43.348 10.110 1.00 18.48 131 THR B N 1
ATOM 2836 C CA . THR B 1 131 ? 46.102 42.870 9.085 1.00 16.31 131 THR B CA 1
ATOM 2837 C C . THR B 1 131 ? 45.561 43.175 7.695 1.00 21.21 131 THR B C 1
ATOM 2838 O O . THR B 1 131 ? 44.434 42.823 7.367 1.00 16.47 131 THR B O 1
ATOM 2842 N N . ILE B 1 132 ? 46.377 43.841 6.890 1.00 26.05 132 ILE B N 1
ATOM 2843 C CA . ILE B 1 132 ? 46.026 44.169 5.517 1.00 22.31 132 ILE B CA 1
ATOM 2844 C C . ILE B 1 132 ? 47.032 43.374 4.699 1.00 24.02 132 ILE B C 1
ATOM 2845 O O . ILE B 1 132 ? 48.240 43.581 4.827 1.00 20.61 132 ILE B O 1
ATOM 2850 N N . ALA B 1 133 ? 46.526 42.453 3.883 1.00 19.31 133 ALA B N 1
ATOM 2851 C CA . ALA B 1 133 ? 47.366 41.583 3.071 1.00 23.84 133 ALA B CA 1
ATOM 2852 C C . ALA B 1 133 ? 47.296 41.811 1.559 1.00 22.73 133 ALA B C 1
ATOM 2853 O O . ALA B 1 133 ? 46.267 42.217 1.018 1.00 20.98 133 ALA B O 1
ATOM 2855 N N . ALA B 1 134 ? 48.413 41.534 0.891 1.00 24.32 134 ALA B N 1
ATOM 2856 C CA . ALA B 1 134 ? 48.518 41.656 -0.560 1.00 24.36 134 ALA B CA 1
ATOM 2857 C C . ALA B 1 134 ? 48.008 40.333 -1.136 1.00 24.78 134 ALA B C 1
ATOM 2858 O O . ALA B 1 134 ? 48.090 39.300 -0.470 1.00 20.94 134 ALA B O 1
ATOM 2860 N N . ASP B 1 135 ? 47.491 40.348 -2.362 1.00 26.46 135 ASP B N 1
ATOM 2861 C CA . ASP B 1 135 ? 46.978 39.116 -2.946 1.00 25.48 135 ASP B CA 1
ATOM 2862 C C . ASP B 1 135 ? 48.028 38.020 -3.055 1.00 23.38 135 ASP B C 1
ATOM 2863 O O . ASP B 1 135 ? 47.698 36.869 -3.326 1.00 23.68 135 ASP B O 1
ATOM 2868 N N . ASN B 1 136 ? 49.292 38.361 -2.834 1.00 27.26 136 ASN B N 1
ATOM 2869 C CA . ASN B 1 136 ? 50.343 37.355 -2.915 1.00 22.03 136 ASN B CA 1
ATOM 2870 C C . ASN B 1 136 ? 50.710 36.810 -1.528 1.00 23.65 136 ASN B C 1
ATOM 2871 O O . ASN B 1 136 ? 51.554 35.922 -1.400 1.00 26.30 136 ASN B O 1
ATOM 2876 N N . ALA B 1 137 ? 50.062 37.331 -0.492 1.00 21.78 137 ALA B N 1
ATOM 2877 C CA . ALA B 1 137 ? 50.340 36.901 0.878 1.00 27.41 137 ALA B CA 1
ATOM 2878 C C . ALA B 1 137 ? 50.117 35.408 1.139 1.00 24.53 137 ALA B C 1
ATOM 2879 O O . ALA B 1 137 ? 49.174 34.808 0.622 1.00 24.35 137 ALA B O 1
ATOM 2881 N N . ILE B 1 138 ? 50.999 34.820 1.946 1.00 25.03 138 ILE B N 1
ATOM 2882 C CA . ILE B 1 138 ? 50.926 33.405 2.314 1.00 21.66 138 ILE B CA 1
ATOM 2883 C C . ILE B 1 138 ? 50.976 33.313 3.842 1.00 24.23 138 ILE B C 1
ATOM 2884 O O . ILE B 1 138 ? 51.858 33.892 4.477 1.00 23.89 138 ILE B O 1
ATOM 2889 N N . PHE B 1 139 ? 50.022 32.587 4.423 1.00 22.45 139 PHE B N 1
ATOM 2890 C CA . PHE B 1 139 ? 49.926 32.454 5.880 1.00 17.33 139 PHE B CA 1
ATOM 2891 C C . PHE B 1 139 ? 50.050 31.012 6.374 1.00 21.71 139 PHE B C 1
ATOM 2892 O O . PHE B 1 139 ? 49.689 30.068 5.673 1.00 26.43 139 PHE B O 1
ATOM 2900 N N . GLY B 1 140 ? 50.538 30.848 7.598 1.00 19.56 140 GLY B N 1
ATOM 2901 C CA . GLY B 1 140 ? 50.678 29.511 8.138 1.00 19.55 140 GLY B CA 1
ATOM 2902 C C . GLY B 1 140 ? 51.671 29.354 9.277 1.00 18.98 140 GLY B C 1
ATOM 2903 O O . GLY B 1 140 ? 52.476 30.246 9.567 1.00 16.50 140 GLY B O 1
ATOM 2904 N N . GLN B 1 141 ? 51.588 28.204 9.937 1.00 20.00 141 GLN B N 1
ATOM 2905 C CA . GLN B 1 141 ? 52.476 27.853 11.039 1.00 27.07 141 GLN B CA 1
ATOM 2906 C C . GLN B 1 141 ? 53.389 26.726 10.545 1.00 25.97 141 GLN B C 1
ATOM 2907 O O . GLN B 1 141 ? 53.030 25.984 9.629 1.00 22.57 141 GLN B O 1
ATOM 2913 N N . THR B 1 142 ? 54.562 26.608 11.165 1.00 27.79 142 THR B N 1
ATOM 2914 C CA . THR B 1 142 ? 55.532 25.574 10.816 1.00 31.96 142 THR B CA 1
ATOM 2915 C C . THR B 1 142 ? 56.176 25.049 12.096 1.00 32.97 142 THR B C 1
ATOM 2916 O O . THR B 1 142 ? 57.302 24.542 12.076 1.00 25.15 142 THR B O 1
ATOM 2920 N N . GLY B 1 143 ? 55.447 25.183 13.205 1.00 25.94 143 GLY B N 1
ATOM 2921 C CA . GLY B 1 143 ? 55.943 24.711 14.495 1.00 27.27 143 GLY B CA 1
ATOM 2922 C C . GLY B 1 143 ? 56.288 23.226 14.556 1.00 24.47 143 GLY B C 1
ATOM 2923 O O . GLY B 1 143 ? 57.462 22.865 14.681 1.00 31.21 143 GLY B O 1
ATOM 2924 N N . PRO B 1 144 ? 55.292 22.330 14.475 1.00 26.73 144 PRO B N 1
ATOM 2925 C CA . PRO B 1 144 ? 55.551 20.888 14.528 1.00 29.92 144 PRO B CA 1
ATOM 2926 C C . PRO B 1 144 ? 56.372 20.293 13.392 1.00 33.50 144 PRO B C 1
ATOM 2927 O O . PRO B 1 144 ? 56.582 19.077 13.368 1.00 28.51 144 PRO B O 1
ATOM 2931 N N . LYS B 1 145 ? 56.822 21.128 12.458 1.00 36.77 145 LYS B N 1
ATOM 2932 C CA . LYS B 1 145 ? 57.628 20.668 11.331 1.00 37.57 145 LYS B CA 1
ATOM 2933 C C . LYS B 1 145 ? 59.092 20.987 11.576 1.00 37.92 145 LYS B C 1
ATOM 2934 O O . LYS B 1 145 ? 59.963 20.166 11.316 1.00 42.22 145 LYS B O 1
ATOM 2940 N N . VAL B 1 146 ? 59.350 22.185 12.089 1.00 36.82 146 VAL B N 1
ATOM 2941 C CA . VAL B 1 146 ? 60.708 22.634 12.362 1.00 40.32 146 VAL B CA 1
ATOM 2942 C C . VAL B 1 146 ? 61.091 22.484 13.839 1.00 41.23 146 VAL B C 1
ATOM 2943 O O . VAL B 1 146 ? 62.111 23.018 14.284 1.00 42.11 146 VAL B O 1
ATOM 2947 N N . GLY B 1 147 ? 60.265 21.771 14.598 1.00 29.74 147 GLY B N 1
ATOM 2948 C CA . GLY B 1 147 ? 60.555 21.552 16.004 1.00 28.71 147 GLY B CA 1
ATOM 2949 C C . GLY B 1 147 ? 60.268 22.670 16.992 1.00 39.01 147 GLY B C 1
ATOM 2950 O O . GLY B 1 147 ? 61.178 23.150 17.673 1.00 39.62 147 GLY B O 1
ATOM 2951 N N . SER B 1 148 ? 59.009 23.088 17.083 1.00 30.80 148 SER B N 1
ATOM 2952 C CA . SER B 1 148 ? 58.624 24.129 18.033 1.00 35.55 148 SER B CA 1
ATOM 2953 C C . SER B 1 148 ? 57.123 24.348 18.016 1.00 28.37 148 SER B C 1
ATOM 2954 O O . SER B 1 148 ? 56.380 23.611 17.367 1.00 27.28 148 SER B O 1
ATOM 2957 N N . PHE B 1 149 ? 56.679 25.366 18.741 1.00 31.64 149 PHE B N 1
ATOM 2958 C CA . PHE B 1 149 ? 55.260 25.683 18.819 1.00 24.10 149 PHE B CA 1
ATOM 2959 C C . PHE B 1 149 ? 55.047 26.932 19.666 1.00 25.65 149 PHE B C 1
ATOM 2960 O O . PHE B 1 149 ? 55.895 27.295 20.484 1.00 27.59 149 PHE B O 1
ATOM 2968 N N . ASP B 1 150 ? 53.927 27.605 19.438 1.00 24.12 150 ASP B N 1
ATOM 2969 C CA . ASP B 1 150 ? 53.584 28.790 20.209 1.00 25.12 150 ASP B CA 1
ATOM 2970 C C . ASP B 1 150 ? 52.188 28.528 20.750 1.00 23.58 150 ASP B C 1
ATOM 2971 O O . ASP B 1 150 ? 51.197 28.685 20.036 1.00 24.29 150 ASP B O 1
ATOM 2976 N N . GLY B 1 151 ? 52.119 28.103 22.007 1.00 19.36 151 GLY B N 1
ATOM 2977 C CA . GLY B 1 151 ? 50.837 27.805 22.612 1.00 17.91 151 GLY B CA 1
ATOM 2978 C C . GLY B 1 151 ? 50.235 28.963 23.378 1.00 22.26 151 GLY B C 1
ATOM 2979 O O . GLY B 1 151 ? 49.260 28.777 24.108 1.00 16.43 151 GLY B O 1
ATOM 2980 N N . GLY B 1 152 ? 50.820 30.149 23.227 1.00 20.92 152 GLY B N 1
ATOM 2981 C CA . GLY B 1 152 ? 50.305 31.321 23.912 1.00 22.12 152 GLY B CA 1
ATOM 2982 C C . GLY B 1 152 ? 49.291 31.978 23.001 1.00 24.27 152 GLY B C 1
ATOM 2983 O O . GLY B 1 152 ? 48.286 31.365 22.647 1.00 26.18 152 GLY B O 1
ATOM 2984 N N . TYR B 1 153 ? 49.547 33.222 22.617 1.00 14.10 153 TYR B N 1
ATOM 2985 C CA . TYR B 1 153 ? 48.649 33.921 21.707 1.00 18.31 153 TYR B CA 1
ATOM 2986 C C . TYR B 1 153 ? 48.610 33.176 20.377 1.00 15.18 153 TYR B C 1
ATOM 2987 O O . TYR B 1 153 ? 47.629 33.244 19.643 1.00 19.95 153 TYR B O 1
ATOM 2996 N N . GLY B 1 154 ? 49.686 32.455 20.083 1.00 21.42 154 GLY B N 1
ATOM 2997 C CA . GLY B 1 154 ? 49.758 31.701 18.847 1.00 15.84 154 GLY B CA 1
ATOM 2998 C C . GLY B 1 154 ? 48.617 30.709 18.696 1.00 20.19 154 GLY B C 1
ATOM 2999 O O . GLY B 1 154 ? 48.194 30.419 17.574 1.00 15.67 154 GLY B O 1
ATOM 3000 N N . ALA B 1 155 ? 48.106 30.192 19.814 1.00 16.42 155 ALA B N 1
ATOM 3001 C CA . ALA B 1 155 ? 47.016 29.213 19.756 1.00 16.95 155 ALA B CA 1
ATOM 3002 C C . ALA B 1 155 ? 45.658 29.761 20.193 1.00 15.23 155 ALA B C 1
ATOM 3003 O O . ALA B 1 155 ? 44.759 29.939 19.371 1.00 12.77 155 ALA B O 1
ATOM 3005 N N . GLY B 1 156 ? 45.508 30.013 21.487 1.00 13.12 156 GLY B N 1
ATOM 3006 C CA . GLY B 1 156 ? 44.249 30.528 21.992 1.00 11.59 156 GLY B CA 1
ATOM 3007 C C . GLY B 1 156 ? 43.784 31.793 21.290 1.00 14.57 156 GLY B C 1
ATOM 3008 O O . GLY B 1 156 ? 42.632 31.883 20.881 1.00 12.76 156 GLY B O 1
ATOM 3009 N N . TYR B 1 157 ? 44.666 32.772 21.129 1.00 14.24 157 TYR B N 1
ATOM 3010 C CA . TYR B 1 157 ? 44.250 34.003 20.473 1.00 14.61 157 TYR B CA 1
ATOM 3011 C C . TYR B 1 157 ? 43.872 33.782 19.008 1.00 19.60 157 TYR B C 1
ATOM 3012 O O . TYR B 1 157 ? 42.924 34.388 18.515 1.00 18.05 157 TYR B O 1
ATOM 3021 N N . LEU B 1 158 ? 44.608 32.925 18.306 1.00 12.87 158 LEU B N 1
ATOM 3022 C CA . LEU B 1 158 ? 44.275 32.632 16.915 1.00 15.51 158 LEU B CA 1
ATOM 3023 C C . LEU B 1 158 ? 42.861 32.029 16.902 1.00 17.93 158 LEU B C 1
ATOM 3024 O O . LEU B 1 158 ? 42.029 32.361 16.051 1.00 14.97 158 LEU B O 1
ATOM 3029 N N . ALA B 1 159 ? 42.597 31.150 17.868 1.00 16.49 159 ALA B N 1
ATOM 3030 C CA . ALA B 1 159 ? 41.293 30.500 17.985 1.00 23.73 159 ALA B CA 1
ATOM 3031 C C . ALA B 1 159 ? 40.210 31.556 18.187 1.00 19.85 159 ALA B C 1
ATOM 3032 O O . ALA B 1 159 ? 39.062 31.368 17.785 1.00 19.29 159 ALA B O 1
ATOM 3034 N N . ARG B 1 160 ? 40.591 32.671 18.803 1.00 18.18 160 ARG B N 1
ATOM 3035 C CA . ARG B 1 160 ? 39.666 33.773 19.061 1.00 13.33 160 ARG B CA 1
ATOM 3036 C C . ARG B 1 160 ? 39.533 34.706 17.861 1.00 11.28 160 ARG B C 1
ATOM 3037 O O . ARG B 1 160 ? 39.012 35.815 17.972 1.00 15.82 160 ARG B O 1
ATOM 3045 N N . ILE B 1 161 ? 40.006 34.238 16.713 1.00 12.98 161 ILE B N 1
ATOM 3046 C CA . ILE B 1 161 ? 39.934 35.003 15.475 1.00 15.02 161 ILE B CA 1
ATOM 3047 C C . ILE B 1 161 ? 39.249 34.175 14.393 1.00 9.11 161 ILE B C 1
ATOM 3048 O O . ILE B 1 161 ? 38.342 34.647 13.723 1.00 16.75 161 ILE B O 1
ATOM 3053 N N . VAL B 1 162 ? 39.686 32.930 14.254 1.00 15.14 162 VAL B N 1
ATOM 3054 C CA . VAL B 1 162 ? 39.155 32.029 13.246 1.00 15.29 162 VAL B CA 1
ATOM 3055 C C . VAL B 1 162 ? 38.358 30.847 13.810 1.00 18.53 162 VAL B C 1
ATOM 3056 O O . VAL B 1 162 ? 37.772 30.082 13.046 1.00 18.95 162 VAL B O 1
ATOM 3060 N N . GLY B 1 163 ? 38.337 30.693 15.131 1.00 9.67 163 GLY B N 1
ATOM 3061 C CA . GLY B 1 163 ? 37.607 29.581 15.726 1.00 12.63 163 GLY B CA 1
ATOM 3062 C C . GLY B 1 163 ? 38.527 28.394 15.993 1.00 15.64 163 GLY B C 1
ATOM 3063 O O . GLY B 1 163 ? 39.541 28.232 15.321 1.00 12.18 163 GLY B O 1
ATOM 3064 N N . HIS B 1 164 ? 38.180 27.548 16.959 1.00 14.62 164 HIS B N 1
ATOM 3065 C CA . HIS B 1 164 ? 39.027 26.405 17.278 1.00 18.08 164 HIS B CA 1
ATOM 3066 C C . HIS B 1 164 ? 39.273 25.390 16.159 1.00 14.07 164 HIS B C 1
ATOM 3067 O O . HIS B 1 164 ? 40.410 24.967 15.966 1.00 15.41 164 HIS B O 1
ATOM 3074 N N . LYS B 1 165 ? 38.235 25.014 15.415 1.00 11.84 165 LYS B N 1
ATOM 3075 C CA . LYS B 1 165 ? 38.399 24.038 14.330 1.00 11.63 165 LYS B CA 1
ATOM 3076 C C . LYS B 1 165 ? 39.515 24.438 13.369 1.00 16.94 165 LYS B C 1
ATOM 3077 O O . LYS B 1 165 ? 40.408 23.639 13.093 1.00 11.65 165 LYS B O 1
ATOM 3083 N N . LYS B 1 166 ? 39.458 25.676 12.872 1.00 16.29 166 LYS B N 1
ATOM 3084 C CA . LYS B 1 166 ? 40.462 26.208 11.942 1.00 14.42 166 LYS B CA 1
ATOM 3085 C C . LYS B 1 166 ? 41.834 26.427 12.580 1.00 15.94 166 LYS B C 1
ATOM 3086 O O . LYS B 1 166 ? 42.859 26.118 11.977 1.00 17.49 166 LYS B O 1
ATOM 3092 N N . ALA B 1 167 ? 41.849 26.977 13.792 1.00 8.89 167 ALA B N 1
ATOM 3093 C CA . ALA B 1 167 ? 43.102 27.236 14.483 1.00 13.84 167 ALA B CA 1
ATOM 3094 C C . ALA B 1 167 ? 43.857 25.931 14.721 1.00 14.92 167 ALA B C 1
ATOM 3095 O O . ALA B 1 167 ? 45.067 25.862 14.509 1.00 12.47 167 ALA B O 1
ATOM 3097 N N . ARG B 1 168 ? 43.146 24.898 15.164 1.00 14.62 168 ARG B N 1
ATOM 3098 C CA . ARG B 1 168 ? 43.785 23.612 15.398 1.00 16.58 168 ARG B CA 1
ATOM 3099 C C . ARG B 1 168 ? 44.266 23.026 14.073 1.00 16.74 168 ARG B C 1
ATOM 3100 O O . ARG B 1 168 ? 45.266 22.314 14.026 1.00 21.63 168 ARG B O 1
ATOM 3108 N N . GLU B 1 169 ? 43.564 23.352 12.991 1.00 22.82 169 GLU B N 1
ATOM 3109 C CA . GLU B 1 169 ? 43.948 22.878 11.665 1.00 19.83 169 GLU B CA 1
ATOM 3110 C C . GLU B 1 169 ? 45.249 23.544 11.210 1.00 19.08 169 GLU B C 1
ATOM 3111 O O . GLU B 1 169 ? 46.146 22.889 10.686 1.00 19.29 169 GLU B O 1
ATOM 3117 N N . ILE B 1 170 ? 45.334 24.856 11.401 1.00 18.04 170 ILE B N 1
ATOM 3118 C CA . ILE B 1 170 ? 46.513 25.610 11.000 1.00 17.75 170 ILE B CA 1
ATOM 3119 C C . ILE B 1 170 ? 47.776 25.077 11.684 1.00 20.48 170 ILE B C 1
ATOM 3120 O O . ILE B 1 170 ? 48.823 24.951 11.053 1.00 19.92 170 ILE B O 1
ATOM 3125 N N . TRP B 1 171 ? 47.668 24.744 12.967 1.00 16.33 171 TRP B N 1
ATOM 3126 C CA . TRP B 1 171 ? 48.813 24.233 13.716 1.00 23.67 171 TRP B CA 1
ATOM 3127 C C . TRP B 1 171 ? 49.148 22.765 13.476 1.00 19.34 171 TRP B C 1
ATOM 3128 O O . TRP B 1 171 ? 50.315 22.404 13.364 1.00 26.34 171 TRP B O 1
ATOM 3139 N N . TYR B 1 172 ? 48.130 21.921 13.392 1.00 18.88 172 TYR B N 1
ATOM 3140 C CA . TYR B 1 172 ? 48.358 20.498 13.206 1.00 21.56 172 TYR B CA 1
ATOM 3141 C C . TYR B 1 172 ? 48.906 20.088 11.836 1.00 26.96 172 TYR B C 1
ATOM 3142 O O . TYR B 1 172 ? 49.793 19.237 11.761 1.00 29.39 172 TYR B O 1
ATOM 3151 N N . LEU B 1 173 ? 48.391 20.682 10.761 1.00 27.99 173 LEU B N 1
ATOM 3152 C CA . LEU B 1 173 ? 48.855 20.340 9.417 1.00 31.02 173 LEU B CA 1
ATOM 3153 C C . LEU B 1 173 ? 49.951 21.242 8.860 1.00 27.96 173 LEU B C 1
ATOM 3154 O O . LEU B 1 173 ? 50.622 20.882 7.897 1.00 25.55 173 LEU B O 1
ATOM 3159 N N . CYS B 1 174 ? 50.122 22.416 9.455 1.00 26.91 174 CYS B N 1
ATOM 3160 C CA . CYS B 1 174 ? 51.151 23.356 9.015 1.00 26.17 174 CYS B CA 1
ATOM 3161 C C . CYS B 1 174 ? 51.140 23.667 7.521 1.00 28.65 174 CYS B C 1
ATOM 3162 O O . CYS B 1 174 ? 52.193 23.899 6.920 1.00 26.17 174 CYS B O 1
ATOM 3165 N N . ARG B 1 175 ? 49.959 23.675 6.919 1.00 24.18 175 ARG B N 1
ATOM 3166 C CA . ARG B 1 175 ? 49.864 23.985 5.499 1.00 25.36 175 ARG B CA 1
ATOM 3167 C C . ARG B 1 175 ? 49.907 25.502 5.341 1.00 21.53 175 ARG B C 1
ATOM 3168 O O . ARG B 1 175 ? 49.972 26.240 6.325 1.00 21.25 175 ARG B O 1
ATOM 3176 N N . GLN B 1 176 ? 49.890 25.964 4.099 1.00 23.46 176 GLN B N 1
ATOM 3177 C CA . GLN B 1 176 ? 49.914 27.390 3.819 1.00 20.78 176 GLN B CA 1
ATOM 3178 C C . GLN B 1 176 ? 48.528 27.831 3.371 1.00 22.63 176 GLN B C 1
ATOM 3179 O O . GLN B 1 176 ? 47.748 27.028 2.858 1.00 27.62 176 GLN B O 1
ATOM 3185 N N . TYR B 1 177 ? 48.215 29.104 3.576 1.00 14.62 177 TYR B N 1
ATOM 3186 C CA . TYR B 1 177 ? 46.913 29.630 3.188 1.00 21.82 177 TYR B CA 1
ATOM 3187 C C . TYR B 1 177 ? 47.085 30.903 2.384 1.00 20.96 177 TYR B C 1
ATOM 3188 O O . TYR B 1 177 ? 47.881 31.769 2.742 1.00 21.31 177 TYR B O 1
ATOM 3197 N N . THR B 1 178 ? 46.339 31.003 1.290 1.00 24.88 178 THR B N 1
ATOM 3198 C CA . THR B 1 178 ? 46.408 32.174 0.424 1.00 23.51 178 THR B CA 1
ATOM 3199 C C . THR B 1 178 ? 45.757 33.356 1.124 1.00 22.40 178 THR B C 1
ATOM 3200 O O . THR B 1 178 ? 45.087 33.194 2.145 1.00 25.21 178 THR B O 1
ATOM 3204 N N . ALA B 1 179 ? 45.962 34.545 0.573 1.00 17.14 179 ALA B N 1
ATOM 3205 C CA . ALA B 1 179 ? 45.377 35.747 1.141 1.00 17.22 179 ALA B CA 1
ATOM 3206 C C . ALA B 1 179 ? 43.854 35.628 1.173 1.00 24.79 179 ALA B C 1
ATOM 3207 O O . ALA B 1 179 ? 43.212 35.999 2.157 1.00 20.63 179 ALA B O 1
ATOM 3209 N N . GLN B 1 180 ? 43.278 35.103 0.096 1.00 22.89 180 GLN B N 1
ATOM 3210 C CA . GLN B 1 180 ? 41.834 34.957 0.014 1.00 24.18 180 GLN B CA 1
ATOM 3211 C C . GLN B 1 180 ? 41.291 33.984 1.068 1.00 27.73 180 GLN B C 1
ATOM 3212 O O . GLN B 1 180 ? 40.239 34.232 1.652 1.00 24.80 180 GLN B O 1
ATOM 3218 N N . GLU B 1 181 ? 42.003 32.884 1.320 1.00 23.13 181 GLU B N 1
ATOM 3219 C CA . GLU B 1 181 ? 41.549 31.918 2.324 1.00 25.73 181 GLU B CA 1
ATOM 3220 C C . GLU B 1 181 ? 41.655 32.511 3.723 1.00 20.28 181 GLU B C 1
ATOM 3221 O O . GLU B 1 181 ? 40.853 32.208 4.601 1.00 23.13 181 GLU B O 1
ATOM 3227 N N . ALA B 1 182 ? 42.655 33.354 3.929 1.00 17.48 182 ALA B N 1
ATOM 3228 C CA . ALA B 1 182 ? 42.838 33.973 5.227 1.00 23.26 182 ALA B CA 1
ATOM 3229 C C . ALA B 1 182 ? 41.719 34.984 5.452 1.00 22.55 182 ALA B C 1
ATOM 3230 O O . ALA B 1 182 ? 41.213 35.128 6.569 1.00 21.33 182 ALA B O 1
ATOM 3232 N N . LEU B 1 183 ? 41.331 35.680 4.385 1.00 22.83 183 LEU B N 1
ATOM 3233 C CA . LEU B 1 183 ? 40.262 36.672 4.475 1.00 21.67 183 LEU B CA 1
ATOM 3234 C C . LEU B 1 183 ? 38.946 35.972 4.789 1.00 18.48 183 LEU B C 1
ATOM 3235 O O . LEU B 1 183 ? 38.213 36.372 5.693 1.00 22.75 183 LEU B O 1
ATOM 3240 N N . GLU B 1 184 ? 38.655 34.926 4.025 1.00 23.89 184 GLU B N 1
ATOM 3241 C CA . GLU B 1 184 ? 37.429 34.165 4.200 1.00 25.88 184 GLU B CA 1
ATOM 3242 C C . GLU B 1 184 ? 37.258 33.582 5.596 1.00 24.89 184 GLU B C 1
ATOM 3243 O O . GLU B 1 184 ? 36.129 33.392 6.049 1.00 23.73 184 GLU B O 1
ATOM 3249 N N . MET B 1 185 ? 38.361 33.308 6.286 1.00 20.85 185 MET B N 1
ATOM 3250 C CA . MET B 1 185 ? 38.252 32.753 7.628 1.00 21.71 185 MET B CA 1
ATOM 3251 C C . MET B 1 185 ? 38.366 33.809 8.723 1.00 16.46 185 MET B C 1
ATOM 3252 O O . MET B 1 185 ? 38.418 33.477 9.907 1.00 22.44 185 MET B O 1
ATOM 3257 N N . GLY B 1 186 ? 38.390 35.081 8.328 1.00 15.21 186 GLY B N 1
ATOM 3258 C CA . GLY B 1 186 ? 38.484 36.156 9.300 1.00 12.43 186 GLY B CA 1
ATOM 3259 C C . GLY B 1 186 ? 39.872 36.400 9.876 1.00 17.11 186 GLY B C 1
ATOM 3260 O O . GLY B 1 186 ? 40.014 37.121 10.860 1.00 20.68 186 GLY B O 1
ATOM 3261 N N . LEU B 1 187 ? 40.893 35.810 9.256 1.00 17.55 187 LEU B N 1
ATOM 3262 C CA . LEU B 1 187 ? 42.274 35.955 9.710 1.00 18.08 187 LEU B CA 1
ATOM 3263 C C . LEU B 1 187 ? 42.874 37.331 9.382 1.00 21.01 187 LEU B C 1
ATOM 3264 O O . LEU B 1 187 ? 43.650 37.868 10.166 1.00 17.29 187 LEU B O 1
ATOM 3269 N N . VAL B 1 188 ? 42.543 37.882 8.215 1.00 14.28 188 VAL B N 1
ATOM 3270 C CA . VAL B 1 188 ? 43.016 39.210 7.837 1.00 13.50 188 VAL B CA 1
ATOM 3271 C C . VAL B 1 188 ? 41.794 40.096 7.577 1.00 17.89 188 VAL B C 1
ATOM 3272 O O . VAL B 1 188 ? 40.696 39.592 7.319 1.00 21.59 188 VAL B O 1
ATOM 3276 N N . ASN B 1 189 ? 41.989 41.410 7.650 1.00 19.14 189 ASN B N 1
ATOM 3277 C CA . ASN B 1 189 ? 40.900 42.369 7.476 1.00 18.52 189 ASN B CA 1
ATOM 3278 C C . ASN B 1 189 ? 40.580 42.754 6.054 1.00 19.44 189 ASN B C 1
ATOM 3279 O O . ASN B 1 189 ? 39.424 43.027 5.737 1.00 21.75 189 ASN B O 1
ATOM 3284 N N . LYS B 1 190 ? 41.596 42.791 5.199 1.00 20.35 190 LYS B N 1
ATOM 3285 C CA . LYS B 1 190 ? 41.378 43.160 3.810 1.00 22.51 190 LYS B CA 1
ATOM 3286 C C . LYS B 1 190 ? 42.513 42.712 2.905 1.00 22.81 190 LYS B C 1
ATOM 3287 O O . LYS B 1 190 ? 43.665 42.609 3.328 1.00 25.23 190 LYS B O 1
ATOM 3293 N N . VAL B 1 191 ? 42.172 42.447 1.650 1.00 26.73 191 VAL B N 1
ATOM 3294 C CA . VAL B 1 191 ? 43.145 42.013 0.660 1.00 23.42 191 VAL B CA 1
ATOM 3295 C C . VAL B 1 191 ? 43.110 42.922 -0.566 1.00 24.80 191 VAL B C 1
ATOM 3296 O O . VAL B 1 191 ? 42.042 43.255 -1.079 1.00 21.50 191 VAL B O 1
ATOM 3300 N N . VAL B 1 192 ? 44.288 43.329 -1.024 1.00 27.37 192 VAL B N 1
ATOM 3301 C CA . VAL B 1 192 ? 44.400 44.190 -2.193 1.00 26.07 192 VAL B CA 1
ATOM 3302 C C . VAL B 1 192 ? 45.637 43.796 -2.989 1.00 27.96 192 VAL B C 1
ATOM 3303 O O . VAL B 1 192 ? 46.530 43.122 -2.469 1.00 26.32 192 VAL B O 1
ATOM 3307 N N . PRO B 1 193 ? 45.702 44.212 -4.266 1.00 28.63 193 PRO B N 1
ATOM 3308 C CA . PRO B 1 193 ? 46.840 43.905 -5.137 1.00 30.82 193 PRO B CA 1
ATOM 3309 C C . PRO B 1 193 ? 48.151 44.373 -4.508 1.00 29.49 193 PRO B C 1
ATOM 3310 O O . PRO B 1 193 ? 48.199 45.415 -3.855 1.00 31.71 193 PRO B O 1
ATOM 3314 N N . LEU B 1 194 ? 49.206 43.596 -4.720 1.00 33.49 194 LEU B N 1
ATOM 3315 C CA . LEU B 1 194 ? 50.528 43.885 -4.177 1.00 39.08 194 LEU B CA 1
ATOM 3316 C C . LEU B 1 194 ? 51.007 45.325 -4.322 1.00 42.77 194 LEU B C 1
ATOM 3317 O O . LEU B 1 194 ? 51.597 45.875 -3.394 1.00 44.95 194 LEU B O 1
ATOM 3322 N N . GLU B 1 195 ? 50.757 45.938 -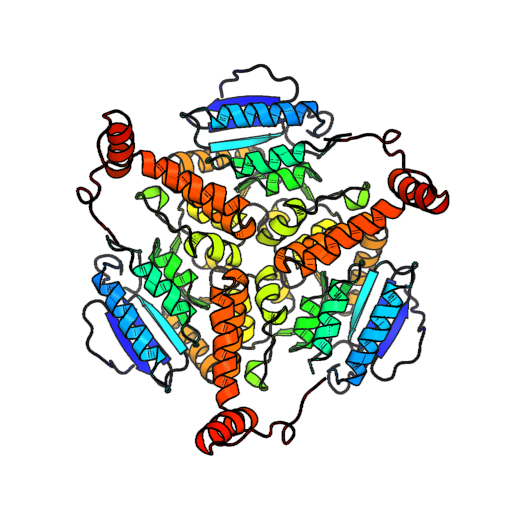5.476 1.00 46.33 195 GLU B N 1
ATOM 3323 C CA . GLU B 1 195 ? 51.209 47.308 -5.715 1.00 51.54 195 GLU B CA 1
ATOM 3324 C C . GLU B 1 195 ? 50.438 48.374 -4.946 1.00 48.09 195 GLU B C 1
ATOM 3325 O O . GLU B 1 195 ? 50.908 49.501 -4.804 1.00 45.22 195 GLU B O 1
ATOM 3331 N N . GLN B 1 196 ? 49.256 48.022 -4.455 1.00 44.49 196 GLN B N 1
ATOM 3332 C CA . GLN B 1 196 ? 48.437 48.970 -3.707 1.00 41.88 196 GLN B CA 1
ATOM 3333 C C . GLN B 1 196 ? 48.453 48.682 -2.204 1.00 37.58 196 GLN B C 1
ATOM 3334 O O . GLN B 1 196 ? 47.745 49.338 -1.437 1.00 31.37 196 GLN B O 1
ATOM 3340 N N . LEU B 1 197 ? 49.260 47.711 -1.785 1.00 29.04 197 LEU B N 1
ATOM 3341 C CA . LEU B 1 197 ? 49.325 47.342 -0.375 1.00 27.78 197 LEU B CA 1
ATOM 3342 C C . LEU B 1 197 ? 49.498 48.516 0.594 1.00 28.48 197 LEU B C 1
ATOM 3343 O O . LEU B 1 197 ? 48.636 48.752 1.438 1.00 35.36 197 LEU B O 1
ATOM 3348 N N . GLU B 1 198 ? 50.593 49.259 0.475 1.00 29.71 198 GLU B N 1
ATOM 3349 C CA . GLU B 1 198 ? 50.835 50.385 1.377 1.00 34.33 198 GLU B CA 1
ATOM 3350 C C . GLU B 1 198 ? 49.771 51.477 1.273 1.00 30.42 198 GLU B C 1
ATOM 3351 O O . GLU B 1 198 ? 49.301 51.996 2.283 1.00 29.16 198 GLU B O 1
ATOM 3357 N N . GLU B 1 199 ? 49.397 51.828 0.050 1.00 34.13 199 GLU B N 1
ATOM 3358 C CA . GLU B 1 199 ? 48.383 52.853 -0.164 1.00 28.77 199 GLU B CA 1
ATOM 3359 C C . GLU B 1 199 ? 47.119 52.537 0.641 1.00 28.20 199 GLU B C 1
ATOM 3360 O O . GLU B 1 199 ? 46.536 53.423 1.272 1.00 29.86 199 GLU B O 1
ATOM 3366 N N . GLU B 1 200 ? 46.702 51.273 0.623 1.00 28.37 200 GLU B N 1
ATOM 3367 C CA . GLU B 1 200 ? 45.507 50.852 1.358 1.00 23.04 200 GLU B CA 1
ATOM 3368 C C . GLU B 1 200 ? 45.772 50.922 2.856 1.00 21.29 200 GLU B C 1
ATOM 3369 O O . GLU B 1 200 ? 44.980 51.493 3.619 1.00 20.61 200 GLU B O 1
ATOM 3375 N N . THR B 1 201 ? 46.896 50.347 3.272 1.00 21.71 201 THR B N 1
ATOM 3376 C CA . THR B 1 201 ? 47.256 50.330 4.683 1.00 25.58 201 THR B CA 1
ATOM 3377 C C . THR B 1 201 ? 47.319 51.740 5.254 1.00 24.89 201 THR B C 1
ATOM 3378 O O . THR B 1 201 ? 46.754 52.016 6.312 1.00 29.64 201 THR B O 1
ATOM 3382 N N . VAL B 1 202 ? 48.006 52.634 4.550 1.00 25.95 202 VAL B N 1
ATOM 3383 C CA . VAL B 1 202 ? 48.118 54.014 4.997 1.00 23.98 202 VAL B CA 1
ATOM 3384 C C . VAL B 1 202 ? 46.725 54.612 5.085 1.00 22.71 202 VAL B C 1
ATOM 3385 O O . VAL B 1 202 ? 46.408 55.336 6.028 1.00 30.68 202 VAL B O 1
ATOM 3389 N N . LYS B 1 203 ? 45.883 54.284 4.110 1.00 27.20 203 LYS B N 1
ATOM 3390 C CA . LYS B 1 203 ? 44.514 54.781 4.094 1.00 26.10 203 LYS B CA 1
ATOM 3391 C C . LYS B 1 203 ? 43.779 54.383 5.373 1.00 24.90 203 LYS B C 1
ATOM 3392 O O . LYS B 1 203 ? 43.105 55.201 5.994 1.00 31.53 203 LYS B O 1
ATOM 3398 N N . TRP B 1 204 ? 43.901 53.117 5.757 1.00 25.47 204 TRP B N 1
ATOM 3399 C CA . TRP B 1 204 ? 43.256 52.632 6.973 1.00 25.34 204 TRP B CA 1
ATOM 3400 C C . TRP B 1 204 ? 43.848 53.338 8.188 1.00 19.47 204 TRP B C 1
ATOM 3401 O O . TRP B 1 204 ? 43.127 53.755 9.085 1.00 24.38 204 TRP B O 1
ATOM 3412 N N . ALA B 1 205 ? 45.170 53.468 8.206 1.00 25.81 205 ALA B N 1
ATOM 3413 C CA . ALA B 1 205 ? 45.856 54.119 9.312 1.00 26.71 205 ALA B CA 1
ATOM 3414 C C . ALA B 1 205 ? 45.383 55.555 9.497 1.00 24.92 205 ALA B C 1
ATOM 3415 O O . ALA B 1 205 ? 45.144 55.993 10.619 1.00 26.52 205 ALA B O 1
ATOM 3417 N N . GLN B 1 206 ? 45.238 56.287 8.397 1.00 29.90 206 GLN B N 1
ATOM 3418 C CA . GLN B 1 206 ? 44.798 57.675 8.484 1.00 36.73 206 GLN B CA 1
ATOM 3419 C C . GLN B 1 206 ? 43.355 57.769 8.950 1.00 35.14 206 GLN B C 1
ATOM 3420 O O . GLN B 1 206 ? 42.949 58.767 9.550 1.00 32.73 206 GLN B O 1
ATOM 3426 N N . GLU B 1 207 ? 42.575 56.731 8.678 1.00 27.91 207 GLU B N 1
ATOM 3427 C CA . GLU B 1 207 ? 41.197 56.725 9.134 1.00 28.50 207 GLU B CA 1
ATOM 3428 C C . GLU B 1 207 ? 41.209 56.597 10.658 1.00 31.75 207 GLU B C 1
ATOM 3429 O O . GLU B 1 207 ? 40.436 57.251 11.357 1.00 31.66 207 GLU B O 1
ATOM 3435 N N . ILE B 1 208 ? 42.096 55.754 11.176 1.00 29.72 208 ILE B N 1
ATOM 3436 C CA . ILE B 1 208 ? 42.189 55.581 12.618 1.00 29.92 208 ILE B CA 1
ATOM 3437 C C . ILE B 1 208 ? 42.706 56.875 13.241 1.00 30.63 208 ILE B C 1
ATOM 3438 O O . ILE B 1 208 ? 42.260 57.284 14.312 1.00 27.96 208 ILE B O 1
ATOM 3443 N N . LEU B 1 209 ? 43.645 57.523 12.559 1.00 33.06 209 LEU B N 1
ATOM 3444 C CA . LEU B 1 209 ? 44.233 58.754 13.067 1.00 31.77 209 LEU B CA 1
ATOM 3445 C C . LEU B 1 209 ? 43.233 59.869 13.306 1.00 28.70 209 LEU B C 1
ATOM 3446 O O . LEU B 1 209 ? 43.468 60.745 14.137 1.00 37.39 209 LEU B O 1
ATOM 3451 N N . GLU B 1 210 ? 42.117 59.850 12.590 1.00 28.78 210 GLU B N 1
ATOM 3452 C CA . GLU B 1 210 ? 41.117 60.893 12.779 1.00 29.25 210 GLU B CA 1
ATOM 3453 C C . GLU B 1 210 ? 40.120 60.537 13.878 1.00 26.41 210 GLU B C 1
ATOM 3454 O O . GLU B 1 210 ? 39.102 61.207 14.040 1.00 25.62 210 GLU B O 1
ATOM 3460 N N . LYS B 1 211 ? 40.427 59.485 14.635 1.00 24.86 211 LYS B N 1
ATOM 3461 C CA . LYS B 1 211 ? 39.568 59.037 15.732 1.00 29.33 211 LYS B CA 1
ATOM 3462 C C . LYS B 1 211 ? 40.155 59.508 17.061 1.00 20.87 211 LYS B C 1
ATOM 3463 O O . LYS B 1 211 ? 41.294 59.961 17.124 1.00 26.21 211 LYS B O 1
ATOM 3469 N N . SER B 1 212 ? 39.366 59.393 18.121 1.00 23.28 212 SER B N 1
ATOM 3470 C CA . SER B 1 212 ? 39.818 59.769 19.451 1.00 23.88 212 SER B CA 1
ATOM 3471 C C . SER B 1 212 ? 40.892 58.780 19.900 1.00 26.93 212 SER B C 1
ATOM 3472 O O . SER B 1 212 ? 40.655 57.572 19.946 1.00 26.45 212 SER B O 1
ATOM 3475 N N . PRO B 1 213 ? 42.097 59.278 20.214 1.00 28.52 213 PRO B N 1
ATOM 3476 C CA . PRO B 1 213 ? 43.191 58.407 20.657 1.00 25.83 213 PRO B CA 1
ATOM 3477 C C . PRO B 1 213 ? 42.834 57.685 21.957 1.00 26.75 213 PRO B C 1
ATOM 3478 O O . PRO B 1 213 ? 43.194 56.520 22.162 1.00 16.15 213 PRO B O 1
ATOM 3482 N N . THR B 1 214 ? 42.121 58.398 22.824 1.00 19.03 214 THR B N 1
ATOM 3483 C CA . THR B 1 214 ? 41.701 57.881 24.118 1.00 21.97 214 THR B CA 1
ATOM 3484 C C . THR B 1 214 ? 40.640 56.794 23.993 1.00 24.62 214 THR B C 1
ATOM 3485 O O . THR B 1 214 ? 40.725 55.764 24.662 1.00 25.63 214 THR B O 1
ATOM 3489 N N . ALA B 1 215 ? 39.646 57.022 23.138 1.00 20.05 215 ALA B N 1
ATOM 3490 C CA . ALA B 1 215 ? 38.583 56.043 22.936 1.00 22.54 215 ALA B CA 1
ATOM 3491 C C . ALA B 1 215 ? 39.203 54.762 22.390 1.00 22.61 215 ALA B C 1
ATOM 3492 O O . ALA B 1 215 ? 38.835 53.652 22.793 1.00 25.14 215 ALA B O 1
ATOM 3494 N N . ILE B 1 216 ? 40.161 54.926 21.485 1.00 21.40 216 ILE B N 1
ATOM 3495 C CA . ILE B 1 216 ? 40.846 53.792 20.878 1.00 22.50 216 ILE B CA 1
ATOM 3496 C C . ILE B 1 216 ? 41.658 52.985 21.893 1.00 24.05 216 ILE B C 1
ATOM 3497 O O . ILE B 1 216 ? 41.559 51.759 21.928 1.00 22.73 216 ILE B O 1
ATOM 3502 N N . ARG B 1 217 ? 42.451 53.656 22.726 1.00 17.29 217 ARG B N 1
ATOM 3503 C CA . ARG B 1 217 ? 43.261 52.933 23.702 1.00 21.04 217 ARG B CA 1
ATOM 3504 C C . ARG B 1 217 ? 42.421 52.134 24.689 1.00 18.66 217 ARG B C 1
ATOM 3505 O O . ARG B 1 217 ? 42.807 51.034 25.083 1.00 18.43 217 ARG B O 1
ATOM 3513 N N . PHE B 1 218 ? 41.278 52.685 25.083 1.00 15.04 218 PHE B N 1
ATOM 3514 C CA . PHE B 1 218 ? 40.387 52.000 26.016 1.00 19.37 218 PHE B CA 1
ATOM 3515 C C . PHE B 1 218 ? 39.774 50.748 25.383 1.00 16.96 218 PHE B C 1
ATOM 3516 O O . PHE B 1 218 ? 39.620 49.727 26.045 1.00 18.40 218 PHE B O 1
ATOM 3524 N N . LEU B 1 219 ? 39.432 50.836 24.101 1.00 13.24 219 LEU B N 1
ATOM 3525 C CA . LEU B 1 219 ? 38.844 49.712 23.385 1.00 14.68 219 LEU B CA 1
ATOM 3526 C C . LEU B 1 219 ? 39.895 48.629 23.197 1.00 15.79 219 LEU B C 1
ATOM 3527 O O . LEU B 1 219 ? 39.614 47.447 23.389 1.00 17.47 219 LEU B O 1
ATOM 3532 N N . LYS B 1 220 ? 41.111 49.028 22.823 1.00 19.15 220 LYS B N 1
ATOM 3533 C CA . LYS B 1 220 ? 42.181 48.052 22.639 1.00 12.69 220 LYS B CA 1
ATOM 3534 C C . LYS B 1 220 ? 42.433 47.351 23.970 1.00 17.65 220 LYS B C 1
ATOM 3535 O O . LYS B 1 220 ? 42.584 46.129 24.011 1.00 12.47 220 LYS B O 1
ATOM 3541 N N . ALA B 1 221 ? 42.464 48.119 25.058 1.00 14.20 221 ALA B N 1
ATOM 3542 C CA . ALA B 1 221 ? 42.671 47.535 26.385 1.00 17.72 221 ALA B CA 1
ATOM 3543 C C . ALA B 1 221 ? 41.521 46.581 26.733 1.00 15.94 221 ALA B C 1
ATOM 3544 O O . ALA B 1 221 ? 41.738 45.508 27.294 1.00 10.73 221 ALA B O 1
ATOM 3546 N N . ALA B 1 222 ? 40.300 46.984 26.397 1.00 12.80 222 ALA B N 1
ATOM 3547 C CA . ALA B 1 222 ? 39.125 46.171 26.677 1.00 15.15 222 ALA B CA 1
ATOM 3548 C C . ALA B 1 222 ? 39.166 44.864 25.889 1.00 16.81 222 ALA B C 1
ATOM 3549 O O . ALA B 1 222 ? 38.747 43.817 26.386 1.00 13.41 222 ALA B O 1
ATOM 3551 N N . PHE B 1 223 ? 39.658 44.939 24.656 1.00 14.66 223 PHE B N 1
ATOM 3552 C CA . PHE B 1 223 ? 39.777 43.761 23.806 1.00 18.19 223 PHE B CA 1
ATOM 3553 C C . PHE B 1 223 ? 40.779 42.802 24.416 1.00 14.01 223 PHE B C 1
ATOM 3554 O O . PHE B 1 223 ? 40.568 41.592 24.420 1.00 17.22 223 PHE B O 1
ATOM 3562 N N . ASN B 1 224 ? 41.872 43.352 24.935 1.00 10.42 224 ASN B N 1
ATOM 3563 C CA . ASN B 1 224 ? 42.896 42.531 25.558 1.00 12.11 224 ASN B CA 1
ATOM 3564 C C . ASN B 1 224 ? 42.375 41.919 26.842 1.00 11.36 224 ASN B C 1
ATOM 3565 O O . ASN B 1 224 ? 42.730 40.796 27.179 1.00 8.61 224 ASN B O 1
ATOM 3570 N N . ALA B 1 225 ? 41.524 42.658 27.552 1.00 13.90 225 ALA B N 1
ATOM 3571 C CA . ALA B 1 225 ? 40.954 42.178 28.805 1.00 11.24 225 ALA B CA 1
ATOM 3572 C C . ALA B 1 225 ? 40.019 41.000 28.559 1.00 15.31 225 ALA B C 1
ATOM 3573 O O . ALA B 1 225 ? 39.797 40.188 29.451 1.00 16.02 225 ALA B O 1
ATOM 3575 N N . ASP B 1 226 ? 39.482 40.910 27.343 1.00 22.21 226 ASP B N 1
ATOM 3576 C CA . ASP B 1 226 ? 38.562 39.834 26.966 1.00 22.34 226 ASP B CA 1
ATOM 3577 C C . ASP B 1 226 ? 39.159 38.451 27.212 1.00 19.95 226 ASP B C 1
ATOM 3578 O O . ASP B 1 226 ? 38.440 37.520 27.575 1.00 22.87 226 ASP B O 1
ATOM 3583 N N . SER B 1 227 ? 40.472 38.330 27.040 1.00 15.34 227 SER B N 1
ATOM 3584 C CA . SER B 1 227 ? 41.138 37.043 27.206 1.00 16.29 227 SER B CA 1
ATOM 3585 C C . SER B 1 227 ? 42.320 36.969 28.166 1.00 12.68 227 SER B C 1
ATOM 3586 O O . SER B 1 227 ? 42.783 35.872 28.466 1.00 15.41 227 SER B O 1
ATOM 3589 N N . ASP B 1 228 ? 42.811 38.101 28.657 1.00 12.24 228 ASP B N 1
ATOM 3590 C CA . ASP B 1 228 ? 43.994 38.059 29.514 1.00 14.89 228 ASP B CA 1
ATOM 3591 C C . ASP B 1 228 ? 43.828 38.248 31.017 1.00 15.96 228 ASP B C 1
ATOM 3592 O O . ASP B 1 228 ? 44.772 38.636 31.708 1.00 14.35 228 ASP B O 1
ATOM 3597 N N . GLY B 1 229 ? 42.635 37.953 31.516 1.00 14.93 229 GLY B N 1
ATOM 3598 C CA . GLY B 1 229 ? 42.373 38.070 32.935 1.00 16.06 229 GLY B CA 1
ATOM 3599 C C . GLY B 1 229 ? 42.951 39.316 33.576 1.00 18.55 229 GLY B C 1
ATOM 3600 O O . GLY B 1 229 ? 42.773 40.433 33.074 1.00 12.94 229 GLY B O 1
ATOM 3601 N N . LEU B 1 230 ? 43.652 39.119 34.688 1.00 17.89 230 LEU B N 1
ATOM 3602 C CA . LEU B 1 230 ? 44.246 40.221 35.436 1.00 16.37 230 LEU B CA 1
ATOM 3603 C C . LEU B 1 230 ? 45.276 41.045 34.669 1.00 13.01 230 LEU B C 1
ATOM 3604 O O . LEU B 1 230 ? 45.467 42.223 34.970 1.00 19.13 230 LEU B O 1
ATOM 3609 N N . ALA B 1 231 ? 45.935 40.443 33.683 1.00 11.46 231 ALA B N 1
ATOM 3610 C CA . ALA B 1 231 ? 46.915 41.174 32.884 1.00 13.91 231 ALA B CA 1
ATOM 3611 C C . ALA B 1 231 ? 46.178 42.169 31.989 1.00 15.59 231 ALA B C 1
ATOM 3612 O O . ALA B 1 231 ? 46.626 43.305 31.787 1.00 14.11 231 ALA B O 1
ATOM 3614 N N . GLY B 1 232 ? 45.048 41.732 31.448 1.00 10.51 232 GLY B N 1
ATOM 3615 C CA . GLY B 1 232 ? 44.257 42.603 30.594 1.00 12.88 232 GLY B CA 1
ATOM 3616 C C . GLY B 1 232 ? 43.550 43.638 31.449 1.00 16.91 232 GLY B C 1
ATOM 3617 O O . GLY B 1 232 ? 43.396 44.793 31.063 1.00 16.58 232 GLY B O 1
ATOM 3618 N N . ILE B 1 233 ? 43.116 43.227 32.632 1.00 15.91 233 ILE B N 1
ATOM 3619 C CA . ILE B 1 233 ? 42.451 44.161 33.517 1.00 20.05 233 ILE B CA 1
ATOM 3620 C C . ILE B 1 233 ? 43.455 45.204 34.009 1.00 17.68 233 ILE B C 1
ATOM 3621 O O . ILE B 1 233 ? 43.093 46.360 34.226 1.00 20.96 233 ILE B O 1
ATOM 3626 N N . GLN B 1 234 ? 44.719 44.810 34.164 1.00 15.29 234 GLN B N 1
ATOM 3627 C CA . GLN B 1 234 ? 45.732 45.766 34.601 1.00 16.65 234 GLN B CA 1
ATOM 3628 C C . GLN B 1 234 ? 45.799 46.891 33.569 1.00 17.88 234 GLN B C 1
ATOM 3629 O O . GLN B 1 234 ? 45.844 48.070 33.924 1.00 16.56 234 GLN B O 1
ATOM 3635 N N . GLN B 1 235 ? 45.794 46.522 32.291 1.00 16.94 235 GLN B N 1
ATOM 3636 C CA . GLN B 1 235 ? 45.841 47.513 31.216 1.00 21.13 235 GLN B CA 1
ATOM 3637 C C . GLN B 1 235 ? 44.586 48.390 31.186 1.00 16.71 235 GLN B C 1
ATOM 3638 O O . GLN B 1 235 ? 44.679 49.609 31.060 1.00 18.31 235 GLN B O 1
ATOM 3644 N N . LEU B 1 236 ? 43.415 47.768 31.289 1.00 10.55 236 LEU B N 1
ATOM 3645 C CA . LEU B 1 236 ? 42.155 48.515 31.270 1.00 19.31 236 LEU B CA 1
ATOM 3646 C C . LEU B 1 236 ? 41.997 49.441 32.486 1.00 17.93 236 LEU B C 1
ATOM 3647 O O . LEU B 1 236 ? 41.615 50.598 32.337 1.00 14.75 236 LEU B O 1
ATOM 3652 N N . ALA B 1 237 ? 42.295 48.939 33.682 1.00 13.76 237 ALA B N 1
ATOM 3653 C CA . ALA B 1 237 ? 42.199 49.757 34.891 1.00 15.78 237 ALA B CA 1
ATOM 3654 C C . ALA B 1 237 ? 43.279 50.840 34.870 1.00 22.11 237 ALA B C 1
ATOM 3655 O O . ALA B 1 237 ? 43.048 51.975 35.290 1.00 24.66 237 ALA B O 1
ATOM 3657 N N . GLY B 1 238 ? 44.461 50.469 34.389 1.00 19.57 238 GLY B N 1
ATOM 3658 C CA . GLY B 1 238 ? 45.561 51.409 34.307 1.00 22.81 238 GLY B CA 1
ATOM 3659 C C . GLY B 1 238 ? 45.196 52.637 33.486 1.00 24.84 238 GLY B C 1
ATOM 3660 O O . GLY B 1 238 ? 45.539 53.760 33.862 1.00 18.76 238 GLY B O 1
ATOM 3661 N N . ASP B 1 239 ? 44.505 52.436 32.364 1.00 11.95 239 ASP B N 1
ATOM 3662 C CA . ASP B 1 239 ? 44.117 53.571 31.531 1.00 23.33 239 ASP B CA 1
ATOM 3663 C C . ASP B 1 239 ? 43.047 54.386 32.263 1.00 20.86 239 ASP B C 1
ATOM 3664 O O . ASP B 1 239 ? 43.004 55.612 32.159 1.00 21.06 239 ASP B O 1
ATOM 3669 N N . ALA B 1 240 ? 42.196 53.700 33.016 1.00 14.88 240 ALA B N 1
ATOM 3670 C CA . ALA B 1 240 ? 41.160 54.374 33.785 1.00 16.64 240 ALA B CA 1
ATOM 3671 C C . ALA B 1 240 ? 41.862 55.294 34.783 1.00 21.46 240 ALA B C 1
ATOM 3672 O O . ALA B 1 240 ? 41.448 56.436 34.995 1.00 21.49 240 ALA B O 1
ATOM 3674 N N . THR B 1 241 ? 42.933 54.783 35.384 1.00 15.27 241 THR B N 1
ATOM 3675 C CA . THR B 1 241 ? 43.713 55.544 36.358 1.00 24.39 241 THR B CA 1
ATOM 3676 C C . THR B 1 241 ? 44.331 56.773 35.693 1.00 29.30 241 THR B C 1
ATOM 3677 O O . THR B 1 241 ? 44.214 57.893 36.187 1.00 22.17 241 THR B O 1
ATOM 3681 N N . LEU B 1 242 ? 44.996 56.548 34.567 1.00 27.63 242 LEU B N 1
ATOM 3682 C CA . LEU B 1 242 ? 45.633 57.629 33.834 1.00 34.61 242 LEU B CA 1
ATOM 3683 C C . LEU B 1 242 ? 44.619 58.738 33.553 1.00 36.29 242 LEU B C 1
ATOM 3684 O O . LEU B 1 242 ? 44.885 59.916 33.795 1.00 39.88 242 LEU B O 1
ATOM 3689 N N . LEU B 1 243 ? 43.450 58.355 33.053 1.00 32.37 243 LEU B N 1
ATOM 3690 C CA . LEU B 1 243 ? 42.407 59.324 32.748 1.00 36.48 243 LEU B CA 1
ATOM 3691 C C . LEU B 1 243 ? 42.021 60.073 34.019 1.00 35.14 243 LEU B C 1
ATOM 3692 O O . LEU B 1 243 ? 42.079 61.302 34.072 1.00 28.86 243 LEU B O 1
ATOM 3697 N N . PHE B 1 244 ? 41.646 59.317 35.045 1.00 31.79 244 PHE B N 1
ATOM 3698 C CA . PHE B 1 244 ? 41.247 59.887 36.326 1.00 30.72 244 PHE B CA 1
ATOM 3699 C C . PHE B 1 244 ? 42.202 60.967 36.837 1.00 30.51 244 PHE B C 1
ATOM 3700 O O . PHE B 1 244 ? 41.775 61.898 37.512 1.00 34.28 244 PHE B O 1
ATOM 3708 N N . TYR B 1 245 ? 43.486 60.850 36.517 1.00 30.18 245 TYR B N 1
ATOM 3709 C CA . TYR B 1 245 ? 44.464 61.835 36.974 1.00 37.98 245 TYR B CA 1
ATOM 3710 C C . TYR B 1 245 ? 44.226 63.232 36.408 1.00 41.38 245 TYR B C 1
ATOM 3711 O O . TYR B 1 245 ? 44.565 64.230 37.044 1.00 45.51 245 TYR B O 1
ATOM 3720 N N . THR B 1 246 ? 43.652 63.303 35.213 1.00 42.11 246 THR B N 1
ATOM 3721 C CA . THR B 1 246 ? 43.390 64.588 34.579 1.00 40.94 246 THR B CA 1
ATOM 3722 C C . THR B 1 246 ? 42.040 65.170 34.996 1.00 45.56 246 THR B C 1
ATOM 3723 O O . THR B 1 246 ? 41.473 66.013 34.298 1.00 51.63 246 THR B O 1
ATOM 3727 N N . THR B 1 247 ? 41.522 64.721 36.132 1.00 40.50 247 THR B N 1
ATOM 3728 C CA . THR B 1 247 ? 40.244 65.226 36.613 1.00 41.49 247 THR B CA 1
ATOM 3729 C C . THR B 1 247 ? 40.449 66.068 37.864 1.00 40.43 247 THR B C 1
ATOM 3730 O O . THR B 1 247 ? 41.402 65.862 38.614 1.00 38.73 247 THR B O 1
ATOM 3734 N N . GLU B 1 248 ? 39.548 67.016 38.084 1.00 43.27 248 GLU B N 1
ATOM 3735 C CA . GLU B 1 248 ? 39.632 67.896 39.242 1.00 46.62 248 GLU B CA 1
ATOM 3736 C C . GLU B 1 248 ? 39.571 67.087 40.535 1.00 42.26 248 GLU B C 1
ATOM 3737 O O . GLU B 1 248 ? 40.311 67.359 41.481 1.00 40.04 248 GLU B O 1
ATOM 3743 N N . GLU B 1 249 ? 38.689 66.090 40.566 1.00 35.80 249 GLU B N 1
ATOM 3744 C CA . GLU B 1 249 ? 38.523 65.241 41.742 1.00 38.25 249 GLU B CA 1
ATOM 3745 C C . GLU B 1 249 ? 39.859 64.652 42.192 1.00 38.74 249 GLU B C 1
ATOM 3746 O O . GLU B 1 249 ? 40.217 64.727 43.370 1.00 38.04 249 GLU B O 1
ATOM 3752 N N . ALA B 1 250 ? 40.591 64.072 41.247 1.00 37.40 250 ALA B N 1
ATOM 3753 C CA . ALA B 1 250 ? 41.884 63.466 41.544 1.00 46.15 250 ALA B CA 1
ATOM 3754 C C . ALA B 1 250 ? 42.881 64.506 42.044 1.00 47.54 250 ALA B C 1
ATOM 3755 O O . ALA B 1 250 ? 43.531 64.314 43.071 1.00 50.53 250 ALA B O 1
ATOM 3757 N N . LYS B 1 251 ? 42.993 65.607 41.311 1.00 48.60 251 LYS B N 1
ATOM 3758 C CA . LYS B 1 251 ? 43.909 66.683 41.665 1.00 49.58 251 LYS B CA 1
ATOM 3759 C C . LYS B 1 251 ? 43.679 67.206 43.083 1.00 45.48 251 LYS B C 1
ATOM 3760 O O . LYS B 1 251 ? 44.618 67.640 43.748 1.00 43.71 251 LYS B O 1
ATOM 3766 N N . GLU B 1 252 ? 42.433 67.165 43.544 1.00 37.89 252 GLU B N 1
ATOM 3767 C CA . GLU B 1 252 ? 42.119 67.611 44.896 1.00 38.64 252 GLU B CA 1
ATOM 3768 C C . GLU B 1 252 ? 42.804 66.692 45.898 1.00 41.32 252 GLU B C 1
ATOM 3769 O O . GLU B 1 252 ? 43.424 67.149 46.858 1.00 39.84 252 GLU B O 1
ATOM 3775 N N . GLY B 1 253 ? 42.674 65.388 45.673 1.00 47.32 253 GLY B N 1
ATOM 3776 C CA . GLY B 1 253 ? 43.291 64.426 46.564 1.00 47.43 253 GLY B CA 1
ATOM 3777 C C . GLY B 1 253 ? 44.775 64.703 46.633 1.00 47.73 253 GLY B C 1
ATOM 3778 O O . GLY B 1 253 ? 45.390 64.618 47.695 1.00 47.45 253 GLY B O 1
ATOM 3779 N N . MET B 1 254 ? 45.346 65.054 45.486 1.00 45.54 254 MET B N 1
ATOM 3780 C CA . MET B 1 254 ? 46.767 65.349 45.401 1.00 53.18 254 MET B CA 1
ATOM 3781 C C . MET B 1 254 ? 47.078 66.663 46.113 1.00 53.68 254 MET B C 1
ATOM 3782 O O . MET B 1 254 ? 47.944 66.717 46.987 1.00 50.09 254 MET B O 1
ATOM 3787 N N . ARG B 1 255 ? 46.354 67.712 45.734 1.00 57.52 255 ARG B N 1
ATOM 3788 C CA . ARG B 1 255 ? 46.528 69.044 46.308 1.00 59.10 255 ARG B CA 1
ATOM 3789 C C . ARG B 1 255 ? 46.383 69.035 47.830 1.00 54.91 255 ARG B C 1
ATOM 3790 O O . ARG B 1 255 ? 47.170 69.660 48.540 1.00 53.17 255 ARG B O 1
ATOM 3798 N N . ALA B 1 256 ? 45.370 68.330 48.322 1.00 50.17 256 ALA B N 1
ATOM 3799 C CA . ALA B 1 256 ? 45.117 68.241 49.755 1.00 48.87 256 ALA B CA 1
ATOM 3800 C C . ALA B 1 256 ? 46.248 67.520 50.482 1.00 51.91 256 ALA B C 1
ATOM 3801 O O . ALA B 1 256 ? 46.517 67.793 51.655 1.00 48.88 256 ALA B O 1
ATOM 3803 N N . PHE B 1 257 ? 46.904 66.599 49.783 1.00 53.96 257 PHE B N 1
ATOM 3804 C CA . PHE B 1 257 ? 48.007 65.837 50.362 1.00 57.29 257 PHE B CA 1
ATOM 3805 C C . PHE B 1 257 ? 49.232 66.729 50.519 1.00 60.46 257 PHE B C 1
ATOM 3806 O O . PHE B 1 257 ? 49.989 66.608 51.484 1.00 60.01 257 PHE B O 1
ATOM 3814 N N . LYS B 1 258 ? 49.417 67.624 49.555 1.00 66.80 258 LYS B N 1
ATOM 3815 C CA . LYS B 1 258 ? 50.543 68.547 49.556 1.00 69.01 258 LYS B CA 1
ATOM 3816 C C . LYS B 1 258 ? 50.290 69.644 50.586 1.00 64.18 258 LYS B C 1
ATOM 3817 O O . LYS B 1 258 ? 51.215 70.135 51.230 1.00 60.98 258 LYS B O 1
ATOM 3823 N N . GLU B 1 259 ? 49.023 70.015 50.736 1.00 60.90 259 GLU B N 1
ATOM 3824 C CA . GLU B 1 259 ? 48.620 71.056 51.675 1.00 58.66 259 GLU B CA 1
ATOM 3825 C C . GLU B 1 259 ? 48.431 70.536 53.099 1.00 57.98 259 GLU B C 1
ATOM 3826 O O . GLU B 1 259 ? 47.866 71.224 53.949 1.00 57.86 259 GLU B O 1
ATOM 3832 N N . LYS B 1 260 ? 48.905 69.320 53.353 1.00 55.78 260 LYS B N 1
ATOM 3833 C CA . LYS B 1 260 ? 48.804 68.713 54.678 1.00 57.17 260 LYS B CA 1
ATOM 3834 C C . LYS B 1 260 ? 47.418 68.835 55.306 1.00 55.53 260 LYS B C 1
ATOM 3835 O O . LYS B 1 260 ? 47.299 69.010 56.517 1.00 56.62 260 LYS B O 1
ATOM 3841 N N . ARG B 1 261 ? 46.373 68.745 54.492 1.00 54.77 261 ARG B N 1
ATOM 3842 C CA . ARG B 1 261 ? 45.010 68.847 55.002 1.00 51.48 261 ARG B CA 1
ATOM 3843 C C . ARG B 1 261 ? 44.181 67.659 54.528 1.00 54.95 261 ARG B C 1
ATOM 3844 O O . ARG B 1 261 ? 44.597 66.926 53.629 1.00 49.99 261 ARG B O 1
ATOM 3852 N N . LYS B 1 262 ? 43.013 67.468 55.135 1.00 55.93 262 LYS B N 1
ATOM 3853 C CA . LYS B 1 262 ? 42.133 66.377 54.739 1.00 58.43 262 LYS B CA 1
ATOM 3854 C C . LYS B 1 262 ? 41.418 66.799 53.456 1.00 56.89 262 LYS B C 1
ATOM 3855 O O . LYS B 1 262 ? 40.935 67.928 53.345 1.00 54.10 262 LYS B O 1
ATOM 3861 N N . PRO B 1 263 ? 41.346 65.895 52.466 1.00 56.55 263 PRO B N 1
ATOM 3862 C CA . PRO B 1 263 ? 40.696 66.164 51.179 1.00 49.16 263 PRO B CA 1
ATOM 3863 C C . PRO B 1 263 ? 39.194 66.401 51.279 1.00 46.41 263 PRO B C 1
ATOM 3864 O O . PRO B 1 263 ? 38.545 65.945 52.217 1.00 46.37 263 PRO B O 1
ATOM 3868 N N . ASP B 1 264 ? 38.652 67.124 50.304 1.00 45.47 264 ASP B N 1
ATOM 3869 C CA . ASP B 1 264 ? 37.226 67.418 50.257 1.00 48.05 264 ASP B CA 1
ATOM 3870 C C . ASP B 1 264 ? 36.696 67.044 48.878 1.00 46.15 264 ASP B C 1
ATOM 3871 O O . ASP B 1 264 ? 36.672 67.869 47.965 1.00 45.48 264 ASP B O 1
ATOM 3876 N N . PHE B 1 265 ? 36.275 65.793 48.735 1.00 42.27 265 PHE B N 1
ATOM 3877 C CA . PHE B 1 265 ? 35.756 65.291 47.469 1.00 41.05 265 PHE B CA 1
ATOM 3878 C C . PHE B 1 265 ? 34.273 65.605 47.273 1.00 40.39 265 PHE B C 1
ATOM 3879 O O . PHE B 1 265 ? 33.719 65.364 46.199 1.00 40.90 265 PHE B O 1
ATOM 3887 N N . SER B 1 266 ? 33.640 66.157 48.307 1.00 40.38 266 SER B N 1
ATOM 3888 C CA . SER B 1 266 ? 32.219 66.499 48.260 1.00 45.89 266 SER B CA 1
ATOM 3889 C C . SER B 1 266 ? 31.870 67.505 47.169 1.00 48.64 266 SER B C 1
ATOM 3890 O O . SER B 1 266 ? 30.725 67.574 46.722 1.00 54.73 266 SER B O 1
ATOM 3893 N N . GLN B 1 267 ? 32.851 68.292 46.745 1.00 52.87 267 GLN B N 1
ATOM 3894 C CA . GLN B 1 267 ? 32.622 69.297 45.713 1.00 57.04 267 GLN B CA 1
ATOM 3895 C C . GLN B 1 267 ? 32.521 68.697 44.312 1.00 59.64 267 GLN B C 1
ATOM 3896 O O . GLN B 1 267 ? 32.385 69.425 43.325 1.00 59.16 267 GLN B O 1
ATOM 3902 N N . PHE B 1 268 ? 32.581 67.375 44.230 1.00 61.95 268 PHE B N 1
ATOM 3903 C CA . PHE B 1 268 ? 32.496 66.675 42.948 1.00 61.74 268 PHE B CA 1
ATOM 3904 C C . PHE B 1 268 ? 31.241 65.814 42.945 1.00 60.12 268 PHE B C 1
ATOM 3905 O O . PHE B 1 268 ? 30.878 65.227 43.965 1.00 57.52 268 PHE B O 1
ATOM 3913 N N . PRO B 1 269 ? 30.566 65.718 41.787 1.00 61.29 269 PRO B N 1
ATOM 3914 C CA . PRO B 1 269 ? 29.348 64.932 41.647 1.00 62.10 269 PRO B CA 1
ATOM 3915 C C . PRO B 1 269 ? 29.503 63.431 41.644 1.00 62.86 269 PRO B C 1
ATOM 3916 O O . PRO B 1 269 ? 30.489 62.878 41.157 1.00 68.73 269 PRO B O 1
ATOM 3920 N N . ARG B 1 270 ? 28.483 62.794 42.188 1.00 61.82 270 ARG B N 1
ATOM 3921 C CA . ARG B 1 270 ? 28.386 61.349 42.227 1.00 63.32 270 ARG B CA 1
ATOM 3922 C C . ARG B 1 270 ? 27.713 61.094 40.896 1.00 64.86 270 ARG B C 1
ATOM 3923 O O . ARG B 1 270 ? 27.221 62.020 40.269 1.00 65.91 270 ARG B O 1
ATOM 3931 N N . PHE B 1 271 ? 27.708 59.844 40.455 1.00 62.87 271 PHE B N 1
ATOM 3932 C CA . PHE B 1 271 ? 26.964 59.515 39.254 1.00 61.27 271 PHE B CA 1
ATOM 3933 C C . PHE B 1 271 ? 26.603 58.102 39.597 1.00 61.87 271 PHE B C 1
ATOM 3934 O O . PHE B 1 271 ? 27.260 57.516 40.458 1.00 65.09 271 PHE B O 1
ATOM 3942 N N . PRO B 1 272 ? 25.523 57.583 39.015 1.00 56.13 272 PRO B N 1
ATOM 3943 C CA . PRO B 1 272 ? 25.003 56.233 39.249 1.00 54.25 272 PRO B CA 1
ATOM 3944 C C . PRO B 1 272 ? 25.754 55.077 38.620 1.00 54.90 272 PRO B C 1
ATOM 3945 O O . PRO B 1 272 ? 25.302 53.917 38.816 1.00 47.32 272 PRO B O 1
ATOM 3950 N N . TRP C 1 5 ? -0.798 41.711 16.484 1.00 47.84 5 TRP C N 1
ATOM 3951 C CA . TRP C 1 5 ? -0.125 42.304 17.677 1.00 47.48 5 TRP C CA 1
ATOM 3952 C C . TRP C 1 5 ? -1.109 43.109 18.510 1.00 43.48 5 TRP C C 1
ATOM 3953 O O . TRP C 1 5 ? -1.921 43.853 17.966 1.00 41.33 5 TRP C O 1
ATOM 3964 N N . VAL C 1 6 ? -1.023 42.959 19.831 1.00 44.20 6 VAL C N 1
ATOM 3965 C CA . VAL C 1 6 ? -1.890 43.681 20.759 1.00 43.22 6 VAL C CA 1
ATOM 3966 C C . VAL C 1 6 ? -1.040 44.540 21.692 1.00 41.23 6 VAL C C 1
ATOM 3967 O O . VAL C 1 6 ? -0.184 44.030 22.415 1.00 40.99 6 VAL C O 1
ATOM 3971 N N . LYS C 1 7 ? -1.288 45.844 21.664 1.00 37.98 7 LYS C N 1
ATOM 3972 C CA . LYS C 1 7 ? -0.569 46.812 22.483 1.00 44.34 7 LYS C CA 1
ATOM 3973 C C . LYS C 1 7 ? -1.188 46.882 23.887 1.00 49.39 7 LYS C C 1
ATOM 3974 O O . LYS C 1 7 ? -2.407 46.985 24.013 1.00 52.45 7 LYS C O 1
ATOM 3980 N N . GLN C 1 8 ? -0.369 46.825 24.940 1.00 57.03 8 GLN C N 1
ATOM 3981 C CA . GLN C 1 8 ? -0.916 46.880 26.301 1.00 64.86 8 GLN C CA 1
ATOM 3982 C C . GLN C 1 8 ? -0.650 48.127 27.151 1.00 68.34 8 GLN C C 1
ATOM 3983 O O . GLN C 1 8 ? -1.537 48.965 27.326 1.00 75.49 8 GLN C O 1
ATOM 3989 N N . TYR C 1 9 ? 0.555 48.229 27.705 1.00 60.52 9 TYR C N 1
ATOM 3990 C CA . TYR C 1 9 ? 0.910 49.351 28.570 1.00 58.12 9 TYR C CA 1
ATOM 3991 C C . TYR C 1 9 ? 1.121 50.618 27.748 1.00 62.26 9 TYR C C 1
ATOM 3992 O O . TYR C 1 9 ? 1.177 50.557 26.523 1.00 69.38 9 TYR C O 1
ATOM 4001 N N . ASP C 1 10 ? 1.236 51.763 28.413 1.00 63.99 10 ASP C N 1
ATOM 4002 C CA . ASP C 1 10 ? 1.424 53.022 27.699 1.00 65.65 10 ASP C CA 1
ATOM 4003 C C . ASP C 1 10 ? 2.793 53.662 27.875 1.00 60.85 10 ASP C C 1
ATOM 4004 O O . ASP C 1 10 ? 3.034 54.397 28.832 1.00 59.56 10 ASP C O 1
ATOM 4009 N N . TYR C 1 11 ? 3.688 53.375 26.936 1.00 55.40 11 TYR C N 1
ATOM 4010 C CA . TYR C 1 11 ? 5.027 53.942 26.959 1.00 48.57 11 TYR C CA 1
ATOM 4011 C C . TYR C 1 11 ? 5.030 55.112 25.987 1.00 47.27 11 TYR C C 1
ATOM 4012 O O . TYR C 1 11 ? 4.194 55.178 25.085 1.00 46.91 11 TYR C O 1
ATOM 4021 N N . GLU C 1 12 ? 5.968 56.033 26.169 1.00 43.12 12 GLU C N 1
ATOM 4022 C CA . GLU C 1 12 ? 6.061 57.198 25.304 1.00 43.68 12 GLU C CA 1
ATOM 4023 C C . GLU C 1 12 ? 7.056 57.045 24.164 1.00 45.15 12 GLU C C 1
ATOM 4024 O O . GLU C 1 12 ? 6.784 57.455 23.034 1.00 42.47 12 GLU C O 1
ATOM 4030 N N . ASP C 1 13 ? 8.210 56.459 24.465 1.00 41.82 13 ASP C N 1
ATOM 4031 C CA . ASP C 1 13 ? 9.260 56.285 23.472 1.00 37.09 13 ASP C CA 1
ATOM 4032 C C . ASP C 1 13 ? 9.282 54.927 22.791 1.00 34.91 13 ASP C C 1
ATOM 4033 O O . ASP C 1 13 ? 9.958 54.749 21.778 1.00 36.05 13 ASP C O 1
ATOM 4038 N N . ILE C 1 14 ? 8.546 53.970 23.342 1.00 33.55 14 ILE C N 1
ATOM 4039 C CA . ILE C 1 14 ? 8.502 52.639 22.764 1.00 31.56 14 ILE C CA 1
ATOM 4040 C C . ILE C 1 14 ? 7.079 52.100 22.715 1.00 33.13 14 ILE C C 1
ATOM 4041 O O . ILE C 1 14 ? 6.142 52.738 23.189 1.00 30.34 14 ILE C O 1
ATOM 4046 N N . ILE C 1 15 ? 6.941 50.907 22.145 1.00 27.05 15 ILE C N 1
ATOM 4047 C CA . ILE C 1 15 ? 5.655 50.240 22.026 1.00 30.62 15 ILE C CA 1
ATOM 4048 C C . ILE C 1 15 ? 5.836 48.783 22.450 1.00 28.20 15 ILE C C 1
ATOM 4049 O O . ILE C 1 15 ? 6.784 48.123 22.033 1.00 31.23 15 ILE C O 1
ATOM 4054 N N . TYR C 1 16 ? 4.928 48.287 23.279 1.00 30.70 16 TYR C N 1
ATOM 4055 C CA . TYR C 1 16 ? 4.990 46.909 23.743 1.00 32.58 16 TYR C CA 1
ATOM 4056 C C . TYR C 1 16 ? 3.780 46.144 23.214 1.00 35.35 16 TYR C C 1
ATOM 4057 O O . TYR C 1 16 ? 2.633 46.483 23.515 1.00 32.89 16 TYR C O 1
ATOM 4066 N N . GLU C 1 17 ? 4.041 45.108 22.427 1.00 31.19 17 GLU C N 1
ATOM 4067 C CA . GLU C 1 17 ? 2.975 44.307 21.839 1.00 35.24 17 GLU C CA 1
ATOM 4068 C C . GLU C 1 17 ? 3.286 42.822 21.957 1.00 34.81 17 GLU C C 1
ATOM 4069 O O . GLU C 1 17 ? 4.450 42.426 21.960 1.00 39.77 17 GLU C O 1
ATOM 4075 N N . THR C 1 18 ? 2.246 41.999 22.061 1.00 33.99 18 THR C N 1
ATOM 4076 C CA . THR C 1 18 ? 2.437 40.557 22.166 1.00 29.78 18 THR C CA 1
ATOM 4077 C C . THR C 1 18 ? 1.627 39.828 21.108 1.00 30.36 18 THR C C 1
ATOM 4078 O O . THR C 1 18 ? 0.647 40.354 20.577 1.00 38.29 18 THR C O 1
ATOM 4082 N N . TYR C 1 19 ? 2.047 38.609 20.803 1.00 28.09 19 TYR C N 1
ATOM 4083 C CA . TYR C 1 19 ? 1.366 37.797 19.809 1.00 33.64 19 TYR C CA 1
ATOM 4084 C C . TYR C 1 19 ? 1.768 36.336 19.890 1.00 29.02 19 TYR C C 1
ATOM 4085 O O . TYR C 1 19 ? 2.907 35.974 19.609 1.00 42.05 19 TYR C O 1
ATOM 4094 N N . ASN C 1 20 ? 0.812 35.508 20.284 1.00 33.20 20 ASN C N 1
ATOM 4095 C CA . ASN C 1 20 ? 1.001 34.072 20.397 1.00 39.73 20 ASN C CA 1
ATOM 4096 C C . ASN C 1 20 ? 2.347 33.655 20.996 1.00 39.16 20 ASN C C 1
ATOM 4097 O O . ASN C 1 20 ? 3.068 32.837 20.419 1.00 36.40 20 ASN C O 1
ATOM 4102 N N . GLY C 1 21 ? 2.679 34.220 22.156 1.00 36.69 21 GLY C N 1
ATOM 4103 C CA . GLY C 1 21 ? 3.923 33.868 22.820 1.00 37.35 21 GLY C CA 1
ATOM 4104 C C . GLY C 1 21 ? 5.139 34.696 22.444 1.00 34.05 21 GLY C C 1
ATOM 4105 O O . GLY C 1 21 ? 6.269 34.334 22.775 1.00 35.22 21 GLY C O 1
ATOM 4106 N N . ILE C 1 22 ? 4.912 35.807 21.755 1.00 28.97 22 ILE C N 1
ATOM 4107 C CA . ILE C 1 22 ? 5.996 36.683 21.348 1.00 27.57 22 ILE C CA 1
ATOM 4108 C C . ILE C 1 22 ? 5.761 38.085 21.875 1.00 30.71 22 ILE C C 1
ATOM 4109 O O . ILE C 1 22 ? 4.658 38.620 21.771 1.00 34.15 22 ILE C O 1
ATOM 4114 N N . ALA C 1 23 ? 6.800 38.680 22.439 1.00 27.64 23 ALA C N 1
ATOM 4115 C CA . ALA C 1 23 ? 6.695 40.036 22.928 1.00 21.47 23 ALA C CA 1
ATOM 4116 C C . ALA C 1 23 ? 7.563 40.855 21.985 1.00 24.88 23 ALA C C 1
ATOM 4117 O O . ALA C 1 23 ? 8.717 40.510 21.741 1.00 35.67 23 ALA C O 1
ATOM 4119 N N . LYS C 1 24 ? 7.002 41.921 21.431 1.00 25.56 24 LYS C N 1
ATOM 4120 C CA . LYS C 1 24 ? 7.754 42.759 20.519 1.00 29.41 24 LYS C CA 1
ATOM 4121 C C . LYS C 1 24 ? 7.893 44.149 21.109 1.00 32.51 24 LYS C C 1
ATOM 4122 O O . LYS C 1 24 ? 6.902 44.837 21.341 1.00 39.14 24 LYS C O 1
ATOM 4128 N N . ILE C 1 25 ? 9.133 44.547 21.367 1.00 31.14 25 ILE C N 1
ATOM 4129 C CA . ILE C 1 25 ? 9.421 45.858 21.930 1.00 27.99 25 ILE C CA 1
ATOM 4130 C C . ILE C 1 25 ? 9.942 46.725 20.799 1.00 30.20 25 ILE C C 1
ATOM 4131 O O . ILE C 1 25 ? 10.977 46.429 20.194 1.00 34.66 25 ILE C O 1
ATOM 4136 N N . THR C 1 26 ? 9.216 47.801 20.520 1.00 31.01 26 THR C N 1
ATOM 4137 C CA . THR C 1 26 ? 9.567 48.702 19.436 1.00 30.41 26 THR C CA 1
ATOM 4138 C C . THR C 1 26 ? 10.022 50.089 19.876 1.00 34.29 26 THR C C 1
ATOM 4139 O O . THR C 1 26 ? 9.283 50.802 20.558 1.00 37.07 26 THR C O 1
ATOM 4143 N N . ILE C 1 27 ? 11.236 50.475 19.485 1.00 32.69 27 ILE C N 1
ATOM 4144 C CA . ILE C 1 27 ? 11.739 51.807 19.821 1.00 30.40 27 ILE C CA 1
ATOM 4145 C C . ILE C 1 27 ? 11.021 52.742 18.858 1.00 35.52 27 ILE C C 1
ATOM 4146 O O . ILE C 1 27 ? 11.148 52.608 17.639 1.00 34.09 27 ILE C O 1
ATOM 4151 N N . ASN C 1 28 ? 10.278 53.697 19.398 1.00 39.31 28 ASN C N 1
ATOM 4152 C CA . ASN C 1 28 ? 9.502 54.589 18.552 1.00 38.05 28 ASN C CA 1
ATOM 4153 C C . ASN C 1 28 ? 9.946 56.044 18.479 1.00 37.65 28 ASN C C 1
ATOM 4154 O O . ASN C 1 28 ? 9.253 56.939 18.962 1.00 39.37 28 ASN C O 1
ATOM 4159 N N . ARG C 1 29 ? 11.096 56.280 17.859 1.00 26.27 29 ARG C N 1
ATOM 4160 C CA . ARG C 1 29 ? 11.605 57.635 17.702 1.00 31.27 29 ARG C CA 1
ATOM 4161 C C . ARG C 1 29 ? 12.208 57.804 16.312 1.00 31.31 29 ARG C C 1
ATOM 4162 O O . ARG C 1 29 ? 13.335 58.267 16.170 1.00 32.45 29 ARG C O 1
ATOM 4170 N N . PRO C 1 30 ? 11.450 57.441 15.261 1.00 37.05 30 PRO C N 1
ATOM 4171 C CA . PRO C 1 30 ? 11.909 57.548 13.871 1.00 38.95 30 PRO C CA 1
ATOM 4172 C C . PRO C 1 30 ? 12.528 58.877 13.441 1.00 42.33 30 PRO C C 1
ATOM 4173 O O . PRO C 1 30 ? 13.346 58.905 12.522 1.00 41.51 30 PRO C O 1
ATOM 4177 N N . GLU C 1 31 ? 12.156 59.975 14.093 1.00 43.13 31 GLU C N 1
ATOM 4178 C CA . GLU C 1 31 ? 12.702 61.273 13.710 1.00 43.10 31 GLU C CA 1
ATOM 4179 C C . GLU C 1 31 ? 14.196 61.410 14.013 1.00 46.48 31 GLU C C 1
ATOM 4180 O O . GLU C 1 31 ? 14.886 62.220 13.394 1.00 48.63 31 GLU C O 1
ATOM 4186 N N . VAL C 1 32 ? 14.694 60.627 14.967 1.00 44.63 32 VAL C N 1
ATOM 4187 C CA . VAL C 1 32 ? 16.114 60.663 15.313 1.00 42.39 32 VAL C CA 1
ATOM 4188 C C . VAL C 1 32 ? 16.736 59.284 15.087 1.00 41.12 32 VAL C C 1
ATOM 4189 O O . VAL C 1 32 ? 17.741 58.931 15.703 1.00 32.99 32 VAL C O 1
ATOM 4193 N N . HIS C 1 33 ? 16.120 58.522 14.188 1.00 40.80 33 HIS C N 1
ATOM 4194 C CA . HIS C 1 33 ? 16.559 57.177 13.837 1.00 40.30 33 HIS C CA 1
ATOM 4195 C C . HIS C 1 33 ? 16.560 56.218 15.014 1.00 40.95 33 HIS C C 1
ATOM 4196 O O . HIS C 1 33 ? 17.475 55.415 15.192 1.00 40.03 33 HIS C O 1
ATOM 4203 N N . ASN C 1 34 ? 15.507 56.311 15.812 1.00 38.10 34 ASN C N 1
ATOM 4204 C CA . ASN C 1 34 ? 15.332 55.456 16.970 1.00 37.21 34 ASN C CA 1
ATOM 4205 C C . ASN C 1 34 ? 16.517 55.460 17.927 1.00 37.07 34 ASN C C 1
ATOM 4206 O O . ASN C 1 34 ? 16.860 54.435 18.519 1.00 34.46 34 ASN C O 1
ATOM 4211 N N . ALA C 1 35 ? 17.141 56.624 18.067 1.00 35.43 35 ALA C N 1
ATOM 4212 C CA . ALA C 1 35 ? 18.255 56.788 18.988 1.00 35.24 35 ALA C CA 1
ATOM 4213 C C . ALA C 1 35 ? 17.610 56.768 20.368 1.00 36.61 35 ALA C C 1
ATOM 4214 O O . ALA C 1 35 ? 16.419 57.056 20.498 1.00 38.66 35 ALA C O 1
ATOM 4216 N N . PHE C 1 36 ? 18.372 56.433 21.401 1.00 30.69 36 PHE C N 1
ATOM 4217 C CA . PHE C 1 36 ? 17.785 56.390 22.726 1.00 32.97 36 PHE C CA 1
ATOM 4218 C C . PHE C 1 36 ? 18.320 57.430 23.692 1.00 32.95 36 PHE C C 1
ATOM 4219 O O . PHE C 1 36 ? 19.470 57.859 23.607 1.00 38.04 36 PHE C O 1
ATOM 4227 N N . ARG C 1 37 ? 17.442 57.843 24.598 1.00 32.80 37 ARG C N 1
ATOM 4228 C CA . ARG C 1 37 ? 17.768 58.793 25.645 1.00 36.18 37 ARG C CA 1
ATOM 4229 C C . ARG C 1 37 ? 17.432 58.033 26.920 1.00 37.16 37 ARG C C 1
ATOM 4230 O O . ARG C 1 37 ? 16.811 56.970 26.860 1.00 41.59 37 ARG C O 1
ATOM 4238 N N . PRO C 1 38 ? 17.849 58.548 28.086 1.00 37.48 38 PRO C N 1
ATOM 4239 C CA . PRO C 1 38 ? 17.559 57.863 29.347 1.00 37.95 38 PRO C CA 1
ATOM 4240 C C . PRO C 1 38 ? 16.132 57.336 29.476 1.00 36.90 38 PRO C C 1
ATOM 4241 O O . PRO C 1 38 ? 15.921 56.198 29.893 1.00 43.66 38 PRO C O 1
ATOM 4245 N N . LYS C 1 39 ? 15.154 58.153 29.103 1.00 40.48 39 LYS C N 1
ATOM 4246 C CA . LYS C 1 39 ? 13.753 57.751 29.208 1.00 40.55 39 LYS C CA 1
ATOM 4247 C C . LYS C 1 39 ? 13.419 56.471 28.440 1.00 33.55 39 LYS C C 1
ATOM 4248 O O . LYS C 1 39 ? 12.818 55.550 28.993 1.00 33.97 39 LYS C O 1
ATOM 4254 N N . THR C 1 40 ? 13.798 56.416 27.166 1.00 31.69 40 THR C N 1
ATOM 4255 C CA . THR C 1 40 ? 13.507 55.244 26.341 1.00 28.87 40 THR C CA 1
ATOM 4256 C C . THR C 1 40 ? 14.209 53.972 26.826 1.00 26.72 40 THR C C 1
ATOM 4257 O O . THR C 1 40 ? 13.692 52.863 26.655 1.00 21.07 40 THR C O 1
ATOM 4261 N N . VAL C 1 41 ? 15.372 54.125 27.451 1.00 28.22 41 VAL C N 1
ATOM 4262 C CA . VAL C 1 41 ? 16.084 52.963 27.971 1.00 28.69 41 VAL C CA 1
ATOM 4263 C C . VAL C 1 41 ? 15.349 52.458 29.214 1.00 30.23 41 VAL C C 1
ATOM 4264 O O . VAL C 1 41 ? 15.205 51.250 29.415 1.00 31.71 41 VAL C O 1
ATOM 4268 N N . ASN C 1 42 ? 14.882 53.389 30.041 1.00 28.23 42 ASN C N 1
ATOM 4269 C CA . ASN C 1 42 ? 14.151 53.039 31.257 1.00 29.45 42 ASN C CA 1
ATOM 4270 C C . ASN C 1 42 ? 12.881 52.276 30.896 1.00 28.33 42 ASN C C 1
ATOM 4271 O O . ASN C 1 42 ? 12.507 51.316 31.564 1.00 29.61 42 ASN C O 1
ATOM 4276 N N . GLU C 1 43 ? 12.223 52.710 29.830 1.00 26.41 43 GLU C N 1
ATOM 4277 C CA . GLU C 1 43 ? 11.003 52.062 29.385 1.00 28.23 43 GLU C CA 1
ATOM 4278 C C . GLU C 1 43 ? 11.302 50.684 28.788 1.00 26.01 43 GLU C C 1
ATOM 4279 O O . GLU C 1 43 ? 10.541 49.732 28.998 1.00 25.19 43 GLU C O 1
ATOM 4285 N N . MET C 1 44 ? 12.411 50.568 28.057 1.00 23.70 44 MET C N 1
ATOM 4286 C CA . MET C 1 44 ? 12.784 49.278 27.475 1.00 21.56 44 MET C CA 1
ATOM 4287 C C . MET C 1 44 ? 13.081 48.292 28.609 1.00 20.22 44 MET C C 1
ATOM 4288 O O . MET C 1 44 ? 12.759 47.108 28.519 1.00 26.08 44 MET C O 1
ATOM 4293 N N . ILE C 1 45 ? 13.690 48.785 29.680 1.00 22.52 45 ILE C N 1
ATOM 4294 C CA . ILE C 1 45 ? 13.995 47.932 30.823 1.00 27.04 45 ILE C CA 1
ATOM 4295 C C . ILE C 1 45 ? 12.673 47.492 31.449 1.00 27.56 45 ILE C C 1
ATOM 4296 O O . ILE C 1 45 ? 12.513 46.343 31.877 1.00 26.57 45 ILE C O 1
ATOM 4301 N N . ASP C 1 46 ? 11.720 48.416 31.495 1.00 29.39 46 ASP C N 1
ATOM 4302 C CA . ASP C 1 46 ? 10.409 48.123 32.053 1.00 27.77 46 ASP C CA 1
ATOM 4303 C C . ASP C 1 46 ? 9.708 47.081 31.179 1.00 25.47 46 ASP C C 1
ATOM 4304 O O . ASP C 1 46 ? 9.245 46.049 31.673 1.00 24.37 46 ASP C O 1
ATOM 4309 N N . ALA C 1 47 ? 9.647 47.350 29.877 1.00 27.36 47 ALA C N 1
ATOM 4310 C CA . ALA C 1 47 ? 9.006 46.439 28.925 1.00 26.52 47 ALA C CA 1
ATOM 4311 C C . ALA C 1 47 ? 9.646 45.051 28.923 1.00 29.49 47 ALA C C 1
ATOM 4312 O O . ALA C 1 47 ? 8.946 44.033 28.884 1.00 26.68 47 ALA C O 1
ATOM 4314 N N . PHE C 1 48 ? 10.975 45.006 28.947 1.00 28.61 48 PHE C N 1
ATOM 4315 C CA . PHE C 1 48 ? 11.670 43.726 28.958 1.00 23.49 48 PHE C CA 1
ATOM 4316 C C . PHE C 1 48 ? 11.344 42.996 30.256 1.00 26.75 48 PHE C C 1
ATOM 4317 O O . PHE C 1 48 ? 11.267 41.764 30.286 1.00 24.47 48 PHE C O 1
ATOM 4325 N N . THR C 1 49 ? 11.142 43.758 31.327 1.00 24.02 49 THR C N 1
ATOM 4326 C CA . THR C 1 49 ? 10.815 43.163 32.622 1.00 29.76 49 THR C CA 1
ATOM 4327 C C . THR C 1 49 ? 9.414 42.564 32.582 1.00 26.57 49 THR C C 1
ATOM 4328 O O . THR C 1 49 ? 9.162 41.510 33.169 1.00 26.97 49 THR C O 1
ATOM 4332 N N . LYS C 1 50 ? 8.506 43.236 31.881 1.00 32.42 50 LYS C N 1
ATOM 4333 C CA . LYS C 1 50 ? 7.135 42.750 31.740 1.00 26.96 50 LYS C CA 1
ATOM 4334 C C . LYS C 1 50 ? 7.143 41.461 30.931 1.00 26.34 50 LYS C C 1
ATOM 4335 O O . LYS C 1 50 ? 6.441 40.509 31.266 1.00 25.76 50 LYS C O 1
ATOM 4341 N N . ALA C 1 51 ? 7.941 41.434 29.863 1.00 24.56 51 ALA C N 1
ATOM 4342 C CA . ALA C 1 51 ? 8.034 40.253 29.008 1.00 21.53 51 ALA C CA 1
ATOM 4343 C C . ALA C 1 51 ? 8.638 39.096 29.797 1.00 27.97 51 ALA C C 1
ATOM 4344 O O . ALA C 1 51 ? 8.273 37.930 29.609 1.00 25.34 51 ALA C O 1
ATOM 4346 N N . ARG C 1 52 ? 9.566 39.430 30.687 1.00 25.04 52 ARG C N 1
ATOM 4347 C CA . ARG C 1 52 ? 10.225 38.441 31.529 1.00 21.22 52 ARG C CA 1
ATOM 4348 C C . ARG C 1 52 ? 9.210 37.755 32.445 1.00 24.71 52 ARG C C 1
ATOM 4349 O O . ARG C 1 52 ? 9.180 36.529 32.559 1.00 19.93 52 ARG C O 1
ATOM 4357 N N . ASP C 1 53 ? 8.368 38.560 33.083 1.00 26.83 53 ASP C N 1
ATOM 4358 C CA . ASP C 1 53 ? 7.377 38.046 34.019 1.00 33.70 53 ASP C CA 1
ATOM 4359 C C . ASP C 1 53 ? 6.130 37.390 33.412 1.00 42.91 53 ASP C C 1
ATOM 4360 O O . ASP C 1 53 ? 5.342 36.771 34.130 1.00 43.78 53 ASP C O 1
ATOM 4365 N N . ASP C 1 54 ? 5.953 37.509 32.099 1.00 43.10 54 ASP C N 1
ATOM 4366 C CA . ASP C 1 54 ? 4.793 36.919 31.433 1.00 37.37 54 ASP C CA 1
ATOM 4367 C C . ASP C 1 54 ? 5.075 35.471 31.039 1.00 37.82 54 ASP C C 1
ATOM 4368 O O . ASP C 1 54 ? 5.776 35.209 30.059 1.00 39.84 54 ASP C O 1
ATOM 4373 N N . SER C 1 55 ? 4.517 34.531 31.795 1.00 36.47 55 SER C N 1
ATOM 4374 C CA . SER C 1 55 ? 4.720 33.110 31.530 1.00 32.02 55 SER C CA 1
ATOM 4375 C C . SER C 1 55 ? 4.175 32.650 30.176 1.00 30.40 55 SER C C 1
ATOM 4376 O O . SER C 1 55 ? 4.334 31.489 29.795 1.00 27.95 55 SER C O 1
ATOM 4379 N N . ASN C 1 56 ? 3.523 33.556 29.456 1.00 30.91 56 ASN C N 1
ATOM 4380 C CA . ASN C 1 56 ? 2.984 33.229 28.141 1.00 35.72 56 ASN C CA 1
ATOM 4381 C C . ASN C 1 56 ? 4.003 33.578 27.069 1.00 35.87 56 ASN C C 1
ATOM 4382 O O . ASN C 1 56 ? 4.002 32.993 25.987 1.00 43.69 56 ASN C O 1
ATOM 4387 N N . ILE C 1 57 ? 4.869 34.540 27.380 1.00 33.54 57 ILE C N 1
ATOM 4388 C CA . ILE C 1 57 ? 5.903 34.992 26.456 1.00 29.84 57 ILE C CA 1
ATOM 4389 C C . ILE C 1 57 ? 7.143 34.111 26.553 1.00 33.32 57 ILE C C 1
ATOM 4390 O O . ILE C 1 57 ? 7.655 33.865 27.644 1.00 37.25 57 ILE C O 1
ATOM 4395 N N . GLY C 1 58 ? 7.616 33.633 25.405 1.00 31.48 58 GLY C N 1
ATOM 4396 C CA . GLY C 1 58 ? 8.788 32.776 25.382 1.00 24.87 58 GLY C CA 1
ATOM 4397 C C . GLY C 1 58 ? 9.918 33.312 24.526 1.00 27.78 58 GLY C C 1
ATOM 4398 O O . GLY C 1 58 ? 11.056 32.870 24.643 1.00 30.65 58 GLY C O 1
ATOM 4399 N N . VAL C 1 59 ? 9.601 34.263 23.656 1.00 28.12 59 VAL C N 1
ATOM 4400 C CA . VAL C 1 59 ? 10.597 34.876 22.784 1.00 28.03 59 VAL C CA 1
ATOM 4401 C C . VAL C 1 59 ? 10.309 36.367 22.775 1.00 25.64 59 VAL C C 1
ATOM 4402 O O . VAL C 1 59 ? 9.165 36.781 22.935 1.00 29.47 59 VAL C O 1
ATOM 4406 N N . ILE C 1 60 ? 11.352 37.167 22.596 1.00 23.95 60 ILE C N 1
ATOM 4407 C CA . ILE C 1 60 ? 11.208 38.612 22.559 1.00 19.69 60 ILE C CA 1
ATOM 4408 C C . ILE C 1 60 ? 11.887 39.180 21.317 1.00 27.89 60 ILE C C 1
ATOM 4409 O O . ILE C 1 60 ? 13.027 38.832 21.004 1.00 29.49 60 ILE C O 1
ATOM 4414 N N . ILE C 1 61 ? 11.172 40.045 20.608 1.00 19.31 61 ILE C N 1
ATOM 4415 C CA . ILE C 1 61 ? 11.718 40.694 19.427 1.00 25.01 61 ILE C CA 1
ATOM 4416 C C . ILE C 1 61 ? 11.951 42.154 19.792 1.00 27.38 61 ILE C C 1
ATOM 4417 O O . ILE C 1 61 ? 11.091 42.786 20.409 1.00 28.99 61 ILE C O 1
ATOM 4422 N N . LEU C 1 62 ? 13.115 42.677 19.424 1.00 21.90 62 LEU C N 1
ATOM 4423 C CA . LEU C 1 62 ? 13.452 44.069 19.676 1.00 17.60 62 LEU C CA 1
ATOM 4424 C C . LEU C 1 62 ? 13.651 44.696 18.308 1.00 20.22 62 LEU C C 1
ATOM 4425 O O . LEU C 1 62 ? 14.315 44.113 17.453 1.00 24.68 62 LEU C O 1
ATOM 4430 N N . THR C 1 63 ? 13.068 45.867 18.085 1.00 25.39 63 THR C N 1
ATOM 4431 C CA . THR C 1 63 ? 13.205 46.519 16.791 1.00 22.66 63 THR C CA 1
ATOM 4432 C C . THR C 1 63 ? 12.926 48.018 16.822 1.00 29.76 63 THR C C 1
ATOM 4433 O O . THR C 1 63 ? 12.578 48.580 17.858 1.00 29.29 63 THR C O 1
ATOM 4437 N N . GLY C 1 64 ? 13.101 48.650 15.667 1.00 22.19 64 GLY C N 1
ATOM 4438 C CA . GLY C 1 64 ? 12.859 50.075 15.545 1.00 31.68 64 GLY C CA 1
ATOM 4439 C C . GLY C 1 64 ? 11.640 50.344 14.665 1.00 33.44 64 GLY C C 1
ATOM 4440 O O . GLY C 1 64 ? 11.223 49.472 13.903 1.00 30.67 64 GLY C O 1
ATOM 4441 N N . ALA C 1 65 ? 11.062 51.537 14.753 1.00 30.34 65 ALA C N 1
ATOM 4442 C CA . ALA C 1 65 ? 9.887 51.847 13.951 1.00 31.35 65 ALA C CA 1
ATOM 4443 C C . ALA C 1 65 ? 10.248 52.594 12.648 1.00 25.62 65 ALA C C 1
ATOM 4444 O O . ALA C 1 65 ? 11.265 53.279 12.576 1.00 28.90 65 ALA C O 1
ATOM 4446 N N . GLY C 1 66 ? 9.413 52.428 11.615 1.00 35.44 66 GLY C N 1
ATOM 4447 C CA . GLY C 1 66 ? 9.637 53.095 10.319 1.00 41.02 66 GLY C CA 1
ATOM 4448 C C . GLY C 1 66 ? 10.507 52.803 9.096 1.00 45.21 66 GLY C C 1
ATOM 4449 O O . GLY C 1 66 ? 10.739 53.670 8.246 1.00 51.12 66 GLY C O 1
ATOM 4450 N N . GLY C 1 67 ? 11.091 51.613 9.069 1.00 46.55 67 GLY C N 1
ATOM 4451 C CA . GLY C 1 67 ? 11.953 51.165 7.986 1.00 41.65 67 GLY C CA 1
ATOM 4452 C C . GLY C 1 67 ? 13.427 51.542 7.801 1.00 35.45 67 GLY C C 1
ATOM 4453 O O . GLY C 1 67 ? 14.020 50.863 6.957 1.00 33.40 67 GLY C O 1
ATOM 4454 N N . LYS C 1 68 ? 14.084 52.481 8.478 1.00 32.60 68 LYS C N 1
ATOM 4455 C CA . LYS C 1 68 ? 15.499 52.669 8.126 1.00 38.81 68 LYS C CA 1
ATOM 4456 C C . LYS C 1 68 ? 16.307 52.925 9.348 1.00 30.32 68 LYS C C 1
ATOM 4457 O O . LYS C 1 68 ? 17.289 53.656 9.299 1.00 31.12 68 LYS C O 1
ATOM 4463 N N . ALA C 1 69 ? 15.924 52.308 10.451 1.00 30.64 69 ALA C N 1
ATOM 4464 C CA . ALA C 1 69 ? 16.643 52.546 11.694 1.00 29.62 69 ALA C CA 1
ATOM 4465 C C . ALA C 1 69 ? 16.157 51.570 12.746 1.00 29.30 69 ALA C C 1
ATOM 4466 O O . ALA C 1 69 ? 14.962 51.526 13.038 1.00 25.64 69 ALA C O 1
ATOM 4468 N N . PHE C 1 70 ? 17.073 50.770 13.282 1.00 32.07 70 PHE C N 1
ATOM 4469 C CA . PHE C 1 70 ? 16.775 49.815 14.344 1.00 31.51 70 PHE C CA 1
ATOM 4470 C C . PHE C 1 70 ? 16.989 50.649 15.595 1.00 22.75 70 PHE C C 1
ATOM 4471 O O . PHE C 1 70 ? 16.141 50.702 16.475 1.00 23.50 70 PHE C O 1
ATOM 4479 N N . CYS C 1 71 ? 18.125 51.335 15.614 1.00 22.90 71 CYS C N 1
ATOM 4480 C CA . CYS C 1 71 ? 18.513 52.204 16.710 1.00 20.36 71 CYS C CA 1
ATOM 4481 C C . CYS C 1 71 ? 19.836 52.870 16.356 1.00 23.79 71 CYS C C 1
ATOM 4482 O O . CYS C 1 71 ? 20.822 52.201 16.043 1.00 23.58 71 CYS C O 1
ATOM 4485 N N . SER C 1 72 ? 19.844 54.197 16.427 1.00 24.27 72 SER C N 1
ATOM 4486 C CA . SER C 1 72 ? 21.006 55.011 16.093 1.00 24.19 72 SER C CA 1
ATOM 4487 C C . SER C 1 72 ? 21.952 55.179 17.276 1.00 27.89 72 SER C C 1
ATOM 4488 O O . SER C 1 72 ? 22.997 55.817 17.153 1.00 28.34 72 SER C O 1
ATOM 4491 N N . GLY C 1 73 ? 21.586 54.620 18.426 1.00 28.52 73 GLY C N 1
ATOM 4492 C CA . GLY C 1 73 ? 22.440 54.748 19.591 1.00 26.54 73 GLY C CA 1
ATOM 4493 C C . GLY C 1 73 ? 21.989 55.863 20.517 1.00 36.08 73 GLY C C 1
ATOM 4494 O O . GLY C 1 73 ? 20.866 56.351 20.406 1.00 37.94 73 GLY C O 1
ATOM 4495 N N . GLY C 1 74 ? 22.868 56.276 21.424 1.00 35.95 74 GLY C N 1
ATOM 4496 C CA . GLY C 1 74 ? 22.522 57.321 22.373 1.00 41.12 74 GLY C CA 1
ATOM 4497 C C . GLY C 1 74 ? 22.416 58.740 21.838 1.00 48.83 74 GLY C C 1
ATOM 4498 O O . GLY C 1 74 ? 23.255 59.193 21.054 1.00 45.15 74 GLY C O 1
ATOM 4499 N N . ASP C 1 75 ? 21.372 59.439 22.281 1.00 49.71 75 ASP C N 1
ATOM 4500 C CA . ASP C 1 75 ? 21.113 60.826 21.897 1.00 52.50 75 ASP C CA 1
ATOM 4501 C C . ASP C 1 75 ? 22.271 61.696 22.383 1.00 54.79 75 ASP C C 1
ATOM 4502 O O . ASP C 1 75 ? 22.838 62.447 21.563 1.00 54.78 75 ASP C O 1
ATOM 4507 N N . PRO C 1 91 ? 24.914 63.055 34.273 1.00 96.97 91 PRO C N 1
ATOM 4508 C CA . PRO C 1 91 ? 24.957 62.015 33.220 1.00 95.10 91 PRO C CA 1
ATOM 4509 C C . PRO C 1 91 ? 24.466 60.652 33.709 1.00 90.84 91 PRO C C 1
ATOM 4510 O O . PRO C 1 91 ? 24.155 60.476 34.888 1.00 90.43 91 PRO C O 1
ATOM 4514 N N . ARG C 1 92 ? 24.398 59.695 32.788 1.00 83.62 92 ARG C N 1
ATOM 4515 C CA . ARG C 1 92 ? 23.943 58.344 33.099 1.00 74.51 92 ARG C CA 1
ATOM 4516 C C . ARG C 1 92 ? 24.107 57.431 31.883 1.00 68.30 92 ARG C C 1
ATOM 4517 O O . ARG C 1 92 ? 23.907 57.857 30.743 1.00 64.42 92 ARG C O 1
ATOM 4525 N N . LEU C 1 93 ? 24.473 56.177 32.138 1.00 56.95 93 LEU C N 1
ATOM 4526 C CA . LEU C 1 93 ? 24.662 55.178 31.084 1.00 45.48 93 LEU C CA 1
ATOM 4527 C C . LEU C 1 93 ? 23.836 53.939 31.411 1.00 36.22 93 LEU C C 1
ATOM 4528 O O . LEU C 1 93 ? 24.371 52.844 31.567 1.00 29.52 93 LEU C O 1
ATOM 4533 N N . ASN C 1 94 ? 22.526 54.124 31.505 1.00 28.90 94 ASN C N 1
ATOM 4534 C CA . ASN C 1 94 ? 21.613 53.044 31.845 1.00 29.08 94 ASN C CA 1
ATOM 4535 C C . ASN C 1 94 ? 21.451 51.926 30.806 1.00 23.47 94 ASN C C 1
ATOM 4536 O O . ASN C 1 94 ? 20.905 50.864 31.119 1.00 23.64 94 ASN C O 1
ATOM 4541 N N . VAL C 1 95 ? 21.922 52.143 29.581 1.00 21.58 95 VAL C N 1
ATOM 4542 C CA . VAL C 1 95 ? 21.809 51.100 28.563 1.00 19.53 95 VAL C CA 1
ATOM 4543 C C . VAL C 1 95 ? 22.615 49.870 29.028 1.00 25.22 95 VAL C C 1
ATOM 4544 O O . VAL C 1 95 ? 22.315 48.731 28.659 1.00 25.63 95 VAL C O 1
ATOM 4548 N N . LEU C 1 96 ? 23.633 50.112 29.851 1.00 21.99 96 LEU C N 1
ATOM 4549 C CA . LEU C 1 96 ? 24.463 49.038 30.378 1.00 18.82 96 LEU C CA 1
ATOM 4550 C C . LEU C 1 96 ? 23.598 48.100 31.207 1.00 19.61 96 LEU C C 1
ATOM 4551 O O . LEU C 1 96 ? 23.775 46.884 31.176 1.00 20.15 96 LEU C O 1
ATOM 4556 N N . ASP C 1 97 ? 22.651 48.669 31.947 1.00 21.32 97 ASP C N 1
ATOM 4557 C CA . ASP C 1 97 ? 21.737 47.863 32.748 1.00 23.44 97 ASP C CA 1
ATOM 4558 C C . ASP C 1 97 ? 20.826 47.056 31.810 1.00 21.57 97 ASP C C 1
ATOM 4559 O O . ASP C 1 97 ? 20.484 45.910 32.095 1.00 20.20 97 ASP C O 1
ATOM 4564 N N . LEU C 1 98 ? 20.443 47.658 30.685 1.00 18.10 98 LEU C N 1
ATOM 4565 C CA . LEU C 1 98 ? 19.574 46.992 29.718 1.00 21.04 98 LEU C CA 1
ATOM 4566 C C . LEU C 1 98 ? 20.287 45.815 29.052 1.00 19.16 98 LEU C C 1
ATOM 4567 O O . LEU C 1 98 ? 19.695 44.757 28.848 1.00 16.82 98 LEU C O 1
ATOM 4572 N N . GLN C 1 99 ? 21.554 46.009 28.702 1.00 17.29 99 GLN C N 1
ATOM 4573 C CA . GLN C 1 99 ? 22.335 44.947 28.083 1.00 17.84 99 GLN C CA 1
ATOM 4574 C C . GLN C 1 99 ? 22.351 43.721 28.989 1.00 19.81 99 GLN C C 1
ATOM 4575 O O . GLN C 1 99 ? 22.190 42.594 28.521 1.00 19.19 99 GLN C O 1
ATOM 4581 N N . ARG C 1 100 ? 22.555 43.945 30.287 1.00 20.19 100 ARG C N 1
ATOM 4582 C CA . ARG C 1 100 ? 22.580 42.848 31.246 1.00 18.52 100 ARG C CA 1
ATOM 4583 C C . ARG C 1 100 ? 21.214 42.180 31.362 1.00 19.48 100 ARG C C 1
ATOM 4584 O O . ARG C 1 100 ? 21.128 40.953 31.443 1.00 20.90 100 ARG C O 1
ATOM 4592 N N . LEU C 1 101 ? 20.145 42.976 31.371 1.00 16.55 101 LEU C N 1
ATOM 4593 C CA . LEU C 1 101 ? 18.798 42.410 31.475 1.00 18.24 101 LEU C CA 1
ATOM 4594 C C . LEU C 1 101 ? 18.542 41.538 30.258 1.00 13.66 101 LEU C C 1
ATOM 4595 O O . LEU C 1 101 ? 18.069 40.405 30.374 1.00 21.29 101 LEU C O 1
ATOM 4600 N N . ILE C 1 102 ? 18.863 42.071 29.084 1.00 16.96 102 ILE C N 1
ATOM 4601 C CA . ILE C 1 102 ? 18.665 41.324 27.852 1.00 17.43 102 ILE C CA 1
ATOM 4602 C C . ILE C 1 102 ? 19.308 39.943 27.945 1.00 14.11 102 ILE C C 1
ATOM 4603 O O . ILE C 1 102 ? 18.706 38.939 27.569 1.00 17.37 102 ILE C O 1
ATOM 4608 N N . ARG C 1 103 ? 20.527 39.893 28.466 1.00 16.09 103 ARG C N 1
ATOM 4609 C CA . ARG C 1 103 ? 21.232 38.620 28.604 1.00 20.61 103 ARG C CA 1
ATOM 4610 C C . ARG C 1 103 ? 20.720 37.710 29.732 1.00 17.34 103 ARG C C 1
ATOM 4611 O O . ARG C 1 103 ? 20.814 36.486 29.621 1.00 17.58 103 ARG C O 1
ATOM 4619 N N . VAL C 1 104 ? 20.178 38.286 30.807 1.00 17.04 104 VAL C N 1
ATOM 4620 C CA . VAL C 1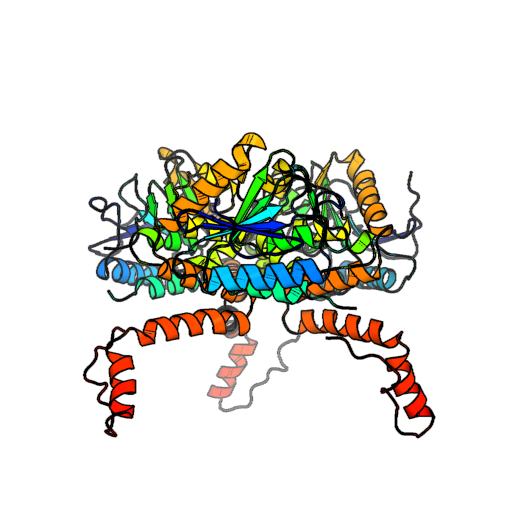 104 ? 19.709 37.461 31.925 1.00 22.99 104 VAL C CA 1
ATOM 4621 C C . VAL C 1 104 ? 18.293 36.893 31.743 1.00 20.18 104 VAL C C 1
ATOM 4622 O O . VAL C 1 104 ? 17.965 35.860 32.319 1.00 19.47 104 VAL C O 1
ATOM 4626 N N . ILE C 1 105 ? 17.461 37.545 30.948 1.00 25.10 105 ILE C N 1
ATOM 4627 C CA . ILE C 1 105 ? 16.105 37.036 30.750 1.00 21.02 105 ILE C CA 1
ATOM 4628 C C . ILE C 1 105 ? 16.176 35.635 30.136 1.00 22.36 105 ILE C C 1
ATOM 4629 O O . ILE C 1 105 ? 16.752 35.447 29.057 1.00 28.08 105 ILE C O 1
ATOM 4634 N N . PRO C 1 106 ? 15.617 34.631 30.826 1.00 17.18 106 PRO C N 1
ATOM 4635 C CA . PRO C 1 106 ? 15.612 33.238 30.361 1.00 14.70 106 PRO C CA 1
ATOM 4636 C C . PRO C 1 106 ? 15.077 32.969 28.966 1.00 19.32 106 PRO C C 1
ATOM 4637 O O . PRO C 1 106 ? 15.107 31.836 28.492 1.00 22.08 106 PRO C O 1
ATOM 4641 N N . LYS C 1 107 ? 14.596 34.017 28.304 1.00 23.21 107 LYS C N 1
ATOM 4642 C CA . LYS C 1 107 ? 14.036 33.889 26.961 1.00 22.25 107 LYS C CA 1
ATOM 4643 C C . LYS C 1 107 ? 14.860 34.486 25.829 1.00 18.64 107 LYS C C 1
ATOM 4644 O O . LYS C 1 107 ? 15.422 35.571 25.968 1.00 20.87 107 LYS C O 1
ATOM 4650 N N . PRO C 1 108 ? 14.939 33.784 24.690 1.00 15.21 108 PRO C N 1
ATOM 4651 C CA . PRO C 1 108 ? 15.715 34.297 23.566 1.00 16.85 108 PRO C CA 1
ATOM 4652 C C . PRO C 1 108 ? 15.167 35.636 23.100 1.00 20.75 108 PRO C C 1
ATOM 4653 O O . PRO C 1 108 ? 13.952 35.813 22.987 1.00 18.61 108 PRO C O 1
ATOM 4657 N N . VAL C 1 109 ? 16.069 36.579 22.854 1.00 15.17 109 VAL C N 1
ATOM 4658 C CA . VAL C 1 109 ? 15.695 37.897 22.362 1.00 24.54 109 VAL C CA 1
ATOM 4659 C C . VAL C 1 109 ? 16.309 38.060 20.974 1.00 24.33 109 VAL C C 1
ATOM 4660 O O . VAL C 1 109 ? 17.508 37.849 20.772 1.00 20.31 109 VAL C O 1
ATOM 4664 N N . ILE C 1 110 ? 15.461 38.407 20.014 1.00 20.41 110 ILE C N 1
ATOM 4665 C CA . ILE C 1 110 ? 15.890 38.575 18.633 1.00 18.19 110 ILE C CA 1
ATOM 4666 C C . ILE C 1 110 ? 15.855 40.037 18.213 1.00 23.69 110 ILE C C 1
ATOM 4667 O O . ILE C 1 110 ? 14.832 40.706 18.359 1.00 21.55 110 ILE C O 1
ATOM 4672 N N . ALA C 1 111 ? 16.973 40.530 17.696 1.00 18.02 111 ALA C N 1
ATOM 4673 C CA . ALA C 1 111 ? 17.032 41.893 17.209 1.00 16.37 111 ALA C CA 1
ATOM 4674 C C . ALA C 1 111 ? 16.520 41.835 15.772 1.00 19.60 111 ALA C C 1
ATOM 4675 O O . ALA C 1 111 ? 17.039 41.081 14.956 1.00 24.07 111 ALA C O 1
ATOM 4677 N N . MET C 1 112 ? 15.479 42.605 15.476 1.00 26.82 112 MET C N 1
ATOM 4678 C CA . MET C 1 112 ? 14.917 42.642 14.130 1.00 27.84 112 MET C CA 1
ATOM 4679 C C . MET C 1 112 ? 15.385 43.978 13.561 1.00 27.29 112 MET C C 1
ATOM 4680 O O . MET C 1 112 ? 14.808 45.029 13.836 1.00 22.59 112 MET C O 1
ATOM 4685 N N . VAL C 1 113 ? 16.442 43.924 12.762 1.00 26.35 113 VAL C N 1
ATOM 4686 C CA . VAL C 1 113 ? 17.043 45.132 12.224 1.00 21.34 113 VAL C CA 1
ATOM 4687 C C . VAL C 1 113 ? 16.660 45.581 10.826 1.00 27.45 113 VAL C C 1
ATOM 4688 O O . VAL C 1 113 ? 16.847 44.867 9.844 1.00 28.80 113 VAL C O 1
ATOM 4692 N N . ALA C 1 114 ? 16.121 46.792 10.758 1.00 29.68 114 ALA C N 1
ATOM 4693 C CA . ALA C 1 114 ? 15.745 47.410 9.499 1.00 29.27 114 ALA C CA 1
ATOM 4694 C C . ALA C 1 114 ? 16.554 48.691 9.505 1.00 25.30 114 ALA C C 1
ATOM 4695 O O . ALA C 1 114 ? 16.474 49.474 10.449 1.00 27.60 114 ALA C O 1
ATOM 4697 N N . GLY C 1 115 ? 17.361 48.891 8.473 1.00 23.95 115 GLY C N 1
ATOM 4698 C CA . GLY C 1 115 ? 18.164 50.093 8.410 1.00 18.84 115 GLY C CA 1
ATOM 4699 C C . GLY C 1 115 ? 19.273 50.171 9.444 1.00 27.32 115 GLY C C 1
ATOM 4700 O O . GLY C 1 115 ? 19.902 49.167 9.794 1.00 15.06 115 GLY C O 1
ATOM 4701 N N . TYR C 1 116 ? 19.487 51.387 9.938 1.00 24.69 116 TYR C N 1
ATOM 4702 C CA . TYR C 1 116 ? 20.524 51.718 10.911 1.00 28.34 116 TYR C CA 1
ATOM 4703 C C . TYR C 1 116 ? 20.540 51.054 12.289 1.00 25.39 116 TYR C C 1
ATOM 4704 O O . TYR C 1 116 ? 19.573 51.125 13.045 1.00 26.38 116 TYR C O 1
ATOM 4713 N N . ALA C 1 117 ? 21.675 50.429 12.596 1.00 25.72 117 ALA C N 1
ATOM 4714 C CA . ALA C 1 117 ? 21.959 49.790 13.883 1.00 19.77 117 ALA C CA 1
ATOM 4715 C C . ALA C 1 117 ? 23.374 50.313 14.115 1.00 21.56 117 ALA C C 1
ATOM 4716 O O . ALA C 1 117 ? 24.357 49.637 13.807 1.00 19.03 117 ALA C O 1
ATOM 4718 N N . ILE C 1 118 ? 23.456 51.530 14.646 1.00 19.33 118 ILE C N 1
ATOM 4719 C CA . ILE C 1 118 ? 24.721 52.225 14.864 1.00 21.44 118 ILE C CA 1
ATOM 4720 C C . ILE C 1 118 ? 25.036 52.588 16.316 1.00 20.62 118 ILE C C 1
ATOM 4721 O O . ILE C 1 118 ? 24.136 52.798 17.126 1.00 19.82 118 ILE C O 1
ATOM 4726 N N . GLY C 1 119 ? 26.328 52.680 16.624 1.00 23.65 119 GLY C N 1
ATOM 4727 C CA . GLY C 1 119 ? 26.765 53.035 17.967 1.00 22.21 119 GLY C CA 1
ATOM 4728 C C . GLY C 1 119 ? 26.118 52.187 19.042 1.00 23.96 119 GLY C C 1
ATOM 4729 O O . GLY C 1 119 ? 26.105 50.957 18.951 1.00 27.00 119 GLY C O 1
ATOM 4730 N N . GLY C 1 120 ? 25.583 52.843 20.067 1.00 22.02 120 GLY C N 1
ATOM 4731 C CA . GLY C 1 120 ? 24.925 52.127 21.144 1.00 17.45 120 GLY C CA 1
ATOM 4732 C C . GLY C 1 120 ? 23.873 51.176 20.609 1.00 23.31 120 GLY C C 1
ATOM 4733 O O . GLY C 1 120 ? 23.598 50.134 21.213 1.00 19.63 120 GLY C O 1
ATOM 4734 N N . GLY C 1 121 ? 23.288 51.535 19.466 1.00 19.63 121 GLY C N 1
ATOM 4735 C CA . GLY C 1 121 ? 22.275 50.700 18.844 1.00 18.24 121 GLY C CA 1
ATOM 4736 C C . GLY C 1 121 ? 22.859 49.404 18.301 1.00 19.74 121 GLY C C 1
ATOM 4737 O O . GLY C 1 121 ? 22.210 48.360 18.354 1.00 24.45 121 GLY C O 1
ATOM 4738 N N . HIS C 1 122 ? 24.079 49.468 17.774 1.00 16.36 122 HIS C N 1
ATOM 4739 C CA . HIS C 1 122 ? 24.750 48.284 17.245 1.00 17.03 122 HIS C CA 1
ATOM 4740 C C . HIS C 1 122 ? 25.059 47.301 18.380 1.00 18.60 122 HIS C C 1
ATOM 4741 O O . HIS C 1 122 ? 24.875 46.089 18.236 1.00 18.63 122 HIS C O 1
ATOM 4748 N N . VAL C 1 123 ? 25.539 47.822 19.506 1.00 13.11 123 VAL C N 1
ATOM 4749 C CA . VAL C 1 123 ? 25.847 46.969 20.646 1.00 16.66 123 VAL C CA 1
ATOM 4750 C C . VAL C 1 123 ? 24.548 46.292 21.085 1.00 17.61 123 VAL C C 1
ATOM 4751 O O . VAL C 1 123 ? 24.543 45.123 21.465 1.00 21.71 123 VAL C O 1
ATOM 4755 N N . LEU C 1 124 ? 23.440 47.022 21.015 1.00 21.14 124 LEU C N 1
ATOM 4756 C CA . LEU C 1 124 ? 22.160 46.442 21.396 1.00 16.22 124 LEU C CA 1
ATOM 4757 C C . LEU C 1 124 ? 21.805 45.230 20.535 1.00 12.89 124 LEU C C 1
ATOM 4758 O O . LEU C 1 124 ? 21.402 44.197 21.057 1.00 13.99 124 LEU C O 1
ATOM 4763 N N . HIS C 1 125 ? 21.958 45.326 19.221 1.00 13.27 125 HIS C N 1
ATOM 4764 C CA . HIS C 1 125 ? 21.629 44.163 18.406 1.00 16.09 125 HIS C CA 1
ATOM 4765 C C . HIS C 1 125 ? 22.634 43.046 18.691 1.00 17.05 125 HIS C C 1
ATOM 4766 O O . HIS C 1 125 ? 22.312 41.862 18.601 1.00 23.57 125 HIS C O 1
ATOM 4773 N N . VAL C 1 126 ? 23.856 43.429 19.042 1.00 22.72 126 VAL C N 1
ATOM 4774 C CA . VAL C 1 126 ? 24.896 42.452 19.333 1.00 17.88 126 VAL C CA 1
ATOM 4775 C C . VAL C 1 126 ? 24.562 41.612 20.570 1.00 17.72 126 VAL C C 1
ATOM 4776 O O . VAL C 1 126 ? 24.623 40.385 20.513 1.00 17.90 126 VAL C O 1
ATOM 4780 N N . VAL C 1 127 ? 24.190 42.249 21.678 1.00 11.51 127 VAL C N 1
ATOM 4781 C CA . VAL C 1 127 ? 23.881 41.468 22.870 1.00 17.42 127 VAL C CA 1
ATOM 4782 C C . VAL C 1 127 ? 22.619 40.634 22.734 1.00 19.38 127 VAL C C 1
ATOM 4783 O O . VAL C 1 127 ? 22.415 39.689 23.500 1.00 26.37 127 VAL C O 1
ATOM 4787 N N . CYS C 1 128 ? 21.764 40.972 21.771 1.00 20.75 128 CYS C N 1
ATOM 4788 C CA . CYS C 1 128 ? 20.565 40.163 21.558 1.00 25.11 128 CYS C CA 1
ATOM 4789 C C . CYS C 1 128 ? 21.053 38.797 21.076 1.00 17.79 128 CYS C C 1
ATOM 4790 O O . CYS C 1 128 ? 22.018 38.715 20.320 1.00 12.44 128 CYS C O 1
ATOM 4793 N N . ASP C 1 129 ? 20.396 37.731 21.517 1.00 20.27 129 ASP C N 1
ATOM 4794 C CA . ASP C 1 129 ? 20.782 36.375 21.126 1.00 18.14 129 ASP C CA 1
ATOM 4795 C C . ASP C 1 129 ? 20.960 36.214 19.622 1.00 22.71 129 ASP C C 1
ATOM 4796 O O . ASP C 1 129 ? 22.008 35.759 19.149 1.00 19.80 129 ASP C O 1
ATOM 4801 N N . LEU C 1 130 ? 19.929 36.589 18.875 1.00 17.59 130 LEU C N 1
ATOM 4802 C CA . LEU C 1 130 ? 19.948 36.463 17.427 1.00 15.13 130 LEU C CA 1
ATOM 4803 C C . LEU C 1 130 ? 19.607 37.776 16.754 1.00 15.96 130 LEU C C 1
ATOM 4804 O O . LEU C 1 130 ? 19.021 38.668 17.366 1.00 17.95 130 LEU C O 1
ATOM 4809 N N . THR C 1 131 ? 19.969 37.883 15.483 1.00 13.55 131 THR C N 1
ATOM 4810 C CA . THR C 1 131 ? 19.689 39.081 14.705 1.00 20.60 131 THR C CA 1
ATOM 4811 C C . THR C 1 131 ? 19.254 38.721 13.287 1.00 22.99 131 THR C C 1
ATOM 4812 O O . THR C 1 131 ? 19.960 38.012 12.572 1.00 19.87 131 THR C O 1
ATOM 4816 N N . ILE C 1 132 ? 18.085 39.205 12.888 1.00 22.47 132 ILE C N 1
ATOM 4817 C CA . ILE C 1 132 ? 17.596 38.980 11.533 1.00 23.43 132 ILE C CA 1
ATOM 4818 C C . ILE C 1 132 ? 17.597 40.384 10.940 1.00 20.33 132 ILE C C 1
ATOM 4819 O O . ILE C 1 132 ? 17.058 41.315 11.539 1.00 16.08 132 ILE C O 1
ATOM 4824 N N . ALA C 1 133 ? 18.224 40.538 9.780 1.00 16.07 133 ALA C N 1
ATOM 4825 C CA . ALA C 1 133 ? 18.347 41.850 9.160 1.00 19.75 133 ALA C CA 1
ATOM 4826 C C . ALA C 1 133 ? 17.725 41.989 7.783 1.00 24.98 133 ALA C C 1
ATOM 4827 O O . ALA C 1 133 ? 17.643 41.025 7.020 1.00 20.15 133 ALA C O 1
ATOM 4829 N N . ALA C 1 134 ? 17.299 43.210 7.472 1.00 20.83 134 ALA C N 1
ATOM 4830 C CA . ALA C 1 134 ? 16.715 43.512 6.174 1.00 23.76 134 ALA C CA 1
ATOM 4831 C C . ALA C 1 134 ? 17.888 43.864 5.272 1.00 23.74 134 ALA C C 1
ATOM 4832 O O . ALA C 1 134 ? 18.967 44.204 5.762 1.00 19.76 134 ALA C O 1
ATOM 4834 N N . ASP C 1 135 ? 17.681 43.779 3.962 1.00 22.50 135 ASP C N 1
ATOM 4835 C CA . ASP C 1 135 ? 18.741 44.078 3.009 1.00 23.84 135 ASP C CA 1
ATOM 4836 C C . ASP C 1 135 ? 19.232 45.527 3.063 1.00 27.62 135 ASP C C 1
ATOM 4837 O O . ASP C 1 135 ? 20.317 45.833 2.569 1.00 28.44 135 ASP C O 1
ATOM 4842 N N . ASN C 1 136 ? 18.448 46.410 3.680 1.00 19.87 136 ASN C N 1
ATOM 4843 C CA . ASN C 1 136 ? 18.812 47.820 3.787 1.00 21.68 136 ASN C CA 1
ATOM 4844 C C . ASN C 1 136 ? 19.502 48.150 5.120 1.00 24.26 136 ASN C C 1
ATOM 4845 O O . ASN C 1 136 ? 19.871 49.299 5.372 1.00 22.88 136 ASN C O 1
ATOM 4850 N N . ALA C 1 137 ? 19.667 47.145 5.972 1.00 17.48 137 ALA C N 1
ATOM 4851 C CA . ALA C 1 137 ? 20.289 47.349 7.274 1.00 19.66 137 ALA C CA 1
ATOM 4852 C C . ALA C 1 137 ? 21.732 47.830 7.166 1.00 17.99 137 ALA C C 1
ATOM 4853 O O . ALA C 1 137 ? 22.490 47.370 6.313 1.00 19.75 137 ALA C O 1
ATOM 4855 N N . ILE C 1 138 ? 22.101 48.766 8.038 1.00 20.99 138 ILE C N 1
ATOM 4856 C CA . ILE C 1 138 ? 23.454 49.320 8.070 1.00 19.71 138 ILE C CA 1
ATOM 4857 C C . ILE C 1 138 ? 24.023 49.081 9.465 1.00 15.99 138 ILE C C 1
ATOM 4858 O O . ILE C 1 138 ? 23.398 49.442 10.460 1.00 21.00 138 ILE C O 1
ATOM 4863 N N . PHE C 1 139 ? 25.205 48.476 9.536 1.00 15.84 139 PHE C N 1
ATOM 4864 C CA . PHE C 1 139 ? 25.837 48.167 10.819 1.00 17.60 139 PHE C CA 1
ATOM 4865 C C . PHE C 1 139 ? 27.147 48.917 11.053 1.00 15.61 139 PHE C C 1
ATOM 4866 O O . PHE C 1 139 ? 27.845 49.279 10.105 1.00 19.72 139 PHE C O 1
ATOM 4874 N N . GLY C 1 140 ? 27.475 49.150 12.322 1.00 16.55 140 GLY C N 1
ATOM 4875 C CA . GLY C 1 140 ? 28.714 49.842 12.643 1.00 21.49 140 GLY C CA 1
ATOM 4876 C C . GLY C 1 140 ? 28.739 50.559 13.985 1.00 19.99 140 GLY C C 1
ATOM 4877 O O . GLY C 1 140 ? 27.700 50.787 14.597 1.00 22.66 140 GLY C O 1
ATOM 4878 N N . GLN C 1 141 ? 29.938 50.898 14.450 1.00 20.57 141 GLN C N 1
ATOM 4879 C CA . GLN C 1 141 ? 30.107 51.627 15.706 1.00 23.29 141 GLN C CA 1
ATOM 4880 C C . GLN C 1 141 ? 30.525 53.052 15.334 1.00 22.21 141 GLN C C 1
ATOM 4881 O O . GLN C 1 141 ? 31.003 53.283 14.221 1.00 24.80 141 GLN C O 1
ATOM 4887 N N . THR C 1 142 ? 30.356 53.991 16.263 1.00 19.27 142 THR C N 1
ATOM 4888 C CA . THR C 1 142 ? 30.720 55.391 16.028 1.00 29.70 142 THR C CA 1
ATOM 4889 C C . THR C 1 142 ? 31.466 56.028 17.199 1.00 31.35 142 THR C C 1
ATOM 4890 O O . THR C 1 142 ? 31.996 57.128 17.070 1.00 28.01 142 THR C O 1
ATOM 4894 N N . GLY C 1 143 ? 31.498 55.339 18.337 1.00 32.73 143 GLY C N 1
ATOM 4895 C CA . GLY C 1 143 ? 32.178 55.861 19.512 1.00 27.04 143 GLY C CA 1
ATOM 4896 C C . GLY C 1 143 ? 33.434 56.677 19.243 1.00 31.39 143 GLY C C 1
ATOM 4897 O O . GLY C 1 143 ? 33.450 57.885 19.473 1.00 31.69 143 GLY C O 1
ATOM 4898 N N . PRO C 1 144 ? 34.509 56.044 18.754 1.00 26.40 144 PRO C N 1
ATOM 4899 C CA . PRO C 1 144 ? 35.773 56.727 18.461 1.00 27.27 144 PRO C CA 1
ATOM 4900 C C . PRO C 1 144 ? 35.622 58.033 17.682 1.00 33.45 144 PRO C C 1
ATOM 4901 O O . PRO C 1 144 ? 36.430 58.948 17.836 1.00 32.80 144 PRO C O 1
ATOM 4905 N N . LYS C 1 145 ? 34.591 58.114 16.846 1.00 34.73 145 LYS C N 1
ATOM 4906 C CA . LYS C 1 145 ? 34.339 59.317 16.063 1.00 31.84 145 LYS C CA 1
ATOM 4907 C C . LYS C 1 145 ? 33.694 60.408 16.903 1.00 33.82 145 LYS C C 1
ATOM 4908 O O . LYS C 1 145 ? 34.081 61.570 16.822 1.00 30.42 145 LYS C O 1
ATOM 4914 N N . VAL C 1 146 ? 32.701 60.026 17.703 1.00 31.63 146 VAL C N 1
ATOM 4915 C CA . VAL C 1 146 ? 31.961 60.983 18.514 1.00 30.98 146 VAL C CA 1
ATOM 4916 C C . VAL C 1 146 ? 32.342 61.069 19.988 1.00 34.52 146 VAL C C 1
ATOM 4917 O O . VAL C 1 146 ? 31.554 61.540 20.812 1.00 34.32 146 VAL C O 1
ATOM 4921 N N . GLY C 1 147 ? 33.547 60.619 20.318 1.00 32.06 147 GLY C N 1
ATOM 4922 C CA . GLY C 1 147 ? 34.003 60.679 21.694 1.00 28.65 147 GLY C CA 1
ATOM 4923 C C . GLY C 1 147 ? 33.286 59.748 22.647 1.00 30.24 147 GLY C C 1
ATOM 4924 O O . GLY C 1 147 ? 32.749 60.185 23.664 1.00 25.47 147 GLY C O 1
ATOM 4925 N N . SER C 1 148 ? 33.278 58.458 22.321 1.00 32.34 148 SER C N 1
ATOM 4926 C CA . SER C 1 148 ? 32.634 57.459 23.168 1.00 28.21 148 SER C CA 1
ATOM 4927 C C . SER C 1 148 ? 33.169 56.059 22.877 1.00 28.66 148 SER C C 1
ATOM 4928 O O . SER C 1 148 ? 33.957 55.857 21.944 1.00 18.67 148 SER C O 1
ATOM 4931 N N . PHE C 1 149 ? 32.747 55.097 23.690 1.00 18.76 149 PHE C N 1
ATOM 4932 C CA . PHE C 1 149 ? 33.166 53.716 23.502 1.00 21.85 149 PHE C CA 1
ATOM 4933 C C . PHE C 1 149 ? 32.469 52.758 24.457 1.00 18.78 149 PHE C C 1
ATOM 4934 O O . PHE C 1 149 ? 32.032 53.146 25.543 1.00 20.20 149 PHE C O 1
ATOM 4942 N N . ASP C 1 150 ? 32.352 51.507 24.023 1.00 16.78 150 ASP C N 1
ATOM 4943 C CA . ASP C 1 150 ? 31.741 50.454 24.817 1.00 15.95 150 ASP C CA 1
ATOM 4944 C C . ASP C 1 150 ? 32.734 49.296 24.813 1.00 18.58 150 ASP C C 1
ATOM 4945 O O . ASP C 1 150 ? 32.790 48.511 23.863 1.00 17.11 150 ASP C O 1
ATOM 4950 N N . GLY C 1 151 ? 33.527 49.205 25.873 1.00 18.46 151 GLY C N 1
ATOM 4951 C CA . GLY C 1 151 ? 34.513 48.147 25.970 1.00 17.76 151 GLY C CA 1
ATOM 4952 C C . GLY C 1 151 ? 34.023 46.917 26.709 1.00 22.83 151 GLY C C 1
ATOM 4953 O O . GLY C 1 151 ? 34.823 46.039 27.067 1.00 14.52 151 GLY C O 1
ATOM 4954 N N . GLY C 1 152 ? 32.713 46.853 26.948 1.00 19.96 152 GLY C N 1
ATOM 4955 C CA . GLY C 1 152 ? 32.139 45.711 27.641 1.00 16.93 152 GLY C CA 1
ATOM 4956 C C . GLY C 1 152 ? 31.744 44.649 26.633 1.00 19.13 152 GLY C C 1
ATOM 4957 O O . GLY C 1 152 ? 32.598 44.093 25.950 1.00 20.54 152 GLY C O 1
ATOM 4958 N N . TYR C 1 153 ? 30.447 44.365 26.543 1.00 17.69 153 TYR C N 1
ATOM 4959 C CA . TYR C 1 153 ? 29.947 43.392 25.585 1.00 17.81 153 TYR C CA 1
ATOM 4960 C C . TYR C 1 153 ? 30.166 43.969 24.190 1.00 15.70 153 TYR C C 1
ATOM 4961 O O . TYR C 1 153 ? 30.249 43.238 23.207 1.00 20.83 153 TYR C O 1
ATOM 4970 N N . GLY C 1 154 ? 30.264 45.292 24.122 1.00 11.73 154 GLY C N 1
ATOM 4971 C CA . GLY C 1 154 ? 30.469 45.957 22.852 1.00 10.45 154 GLY C CA 1
ATOM 4972 C C . GLY C 1 154 ? 31.776 45.577 22.185 1.00 14.17 154 GLY C C 1
ATOM 4973 O O . GLY C 1 154 ? 31.880 45.611 20.960 1.00 16.75 154 GLY C O 1
ATOM 4974 N N . ALA C 1 155 ? 32.768 45.202 22.986 1.00 9.99 155 ALA C N 1
ATOM 4975 C CA . ALA C 1 155 ? 34.073 44.823 22.459 1.00 13.28 155 ALA C CA 1
ATOM 4976 C C . ALA C 1 155 ? 34.297 43.316 22.513 1.00 15.35 155 ALA C C 1
ATOM 4977 O O . ALA C 1 155 ? 34.209 42.628 21.496 1.00 15.62 155 ALA C O 1
ATOM 4979 N N . GLY C 1 156 ? 34.579 42.816 23.711 1.00 16.72 156 GLY C N 1
ATOM 4980 C CA . GLY C 1 156 ? 34.837 41.402 23.899 1.00 14.96 156 GLY C CA 1
ATOM 4981 C C . GLY C 1 156 ? 33.778 40.470 23.349 1.00 17.84 156 GLY C C 1
ATOM 4982 O O . GLY C 1 156 ? 34.099 39.480 22.695 1.00 11.16 156 GLY C O 1
ATOM 4983 N N . TYR C 1 157 ? 32.510 40.765 23.611 1.00 15.97 157 TYR C N 1
ATOM 4984 C CA . TYR C 1 157 ? 31.460 39.898 23.106 1.00 14.88 157 TYR C CA 1
ATOM 4985 C C . TYR C 1 157 ? 31.381 39.991 21.580 1.00 16.88 157 TYR C C 1
ATOM 4986 O O . TYR C 1 157 ? 31.134 38.991 20.911 1.00 16.94 157 TYR C O 1
ATOM 4995 N N . LEU C 1 158 ? 31.585 41.183 21.026 1.00 12.16 158 LEU C N 1
ATOM 4996 C CA . LEU C 1 158 ? 31.552 41.329 19.571 1.00 13.62 158 LEU C CA 1
ATOM 4997 C C . LEU C 1 158 ? 32.653 40.448 18.970 1.00 13.59 158 LEU C C 1
ATOM 4998 O O . LEU C 1 158 ? 32.463 39.821 17.934 1.00 10.49 158 LEU C O 1
ATOM 5003 N N . ALA C 1 159 ? 33.802 40.409 19.637 1.00 13.75 159 ALA C N 1
ATOM 5004 C CA . ALA C 1 159 ? 34.945 39.618 19.188 1.00 13.40 159 ALA C CA 1
ATOM 5005 C C . ALA C 1 159 ? 34.605 38.140 19.245 1.00 17.31 159 ALA C C 1
ATOM 5006 O O . ALA C 1 159 ? 35.139 37.343 18.471 1.00 11.46 159 ALA C O 1
ATOM 5008 N N . ARG C 1 160 ? 33.716 37.782 20.169 1.00 10.57 160 ARG C N 1
ATOM 5009 C CA . ARG C 1 160 ? 33.309 36.393 20.331 1.00 15.42 160 ARG C CA 1
ATOM 5010 C C . ARG C 1 160 ? 32.210 36.016 19.348 1.00 15.81 160 ARG C C 1
ATOM 5011 O O . ARG C 1 160 ? 31.558 34.985 19.488 1.00 13.75 160 ARG C O 1
ATOM 5019 N N . ILE C 1 161 ? 32.018 36.870 18.351 1.00 16.46 161 ILE C N 1
ATOM 5020 C CA . ILE C 1 161 ? 31.037 36.625 17.311 1.00 13.58 161 ILE C CA 1
ATOM 5021 C C . ILE C 1 161 ? 31.762 36.682 15.974 1.00 14.00 161 ILE C C 1
ATOM 5022 O O . ILE C 1 161 ? 31.746 35.716 15.213 1.00 17.35 161 ILE C O 1
ATOM 5027 N N . VAL C 1 162 ? 32.427 37.805 15.712 1.00 12.44 162 VAL C N 1
ATOM 5028 C CA . VAL C 1 162 ? 33.124 38.001 14.442 1.00 12.51 162 VAL C CA 1
ATOM 5029 C C . VAL C 1 162 ? 34.627 37.766 14.473 1.00 12.37 162 VAL C C 1
ATOM 5030 O O . VAL C 1 162 ? 35.269 37.743 13.421 1.00 13.82 162 VAL C O 1
ATOM 5034 N N . GLY C 1 163 ? 35.194 37.590 15.661 1.00 12.67 163 GLY C N 1
ATOM 5035 C CA . GLY C 1 163 ? 36.630 37.374 15.747 1.00 11.83 163 GLY C CA 1
ATOM 5036 C C . GLY C 1 163 ? 37.334 38.680 16.044 1.00 16.15 163 GLY C C 1
ATOM 5037 O O . GLY C 1 163 ? 36.866 39.749 15.645 1.00 15.82 163 GLY C O 1
ATOM 5038 N N . HIS C 1 164 ? 38.465 38.602 16.736 1.00 15.21 164 HIS C N 1
ATOM 5039 C CA . HIS C 1 164 ? 39.208 39.802 17.106 1.00 16.59 164 HIS C CA 1
ATOM 5040 C C . HIS C 1 164 ? 39.643 40.740 15.981 1.00 12.09 164 HIS C C 1
ATOM 5041 O O . HIS C 1 164 ? 39.574 41.958 16.134 1.00 13.17 164 HIS C O 1
ATOM 5048 N N . LYS C 1 165 ? 40.083 40.193 14.856 1.00 8.03 165 LYS C N 1
ATOM 5049 C CA . LYS C 1 165 ? 40.497 41.034 13.740 1.00 12.98 165 LYS C CA 1
ATOM 5050 C C . LYS C 1 165 ? 39.333 41.889 13.254 1.00 15.01 165 LYS C C 1
ATOM 5051 O O . LYS C 1 165 ? 39.445 43.116 13.134 1.00 14.68 165 LYS C O 1
ATOM 5057 N N . LYS C 1 166 ? 38.209 41.244 12.981 1.00 13.12 166 LYS C N 1
ATOM 5058 C CA . LYS C 1 166 ? 37.033 41.958 12.498 1.00 15.63 166 LYS C CA 1
ATOM 5059 C C . LYS C 1 166 ? 36.451 42.931 13.527 1.00 18.51 166 LYS C C 1
ATOM 5060 O O . LYS C 1 166 ? 36.048 44.052 13.182 1.00 16.86 166 LYS C O 1
ATOM 5066 N N . ALA C 1 167 ? 36.413 42.510 14.789 1.00 13.43 167 ALA C N 1
ATOM 5067 C CA . ALA C 1 167 ? 35.861 43.348 15.844 1.00 12.11 167 ALA C CA 1
ATOM 5068 C C . ALA C 1 167 ? 36.694 44.604 16.083 1.00 12.31 167 ALA C C 1
ATOM 5069 O O . ALA C 1 167 ? 36.151 45.684 16.306 1.00 15.32 167 ALA C O 1
ATOM 5071 N N . ARG C 1 168 ? 38.013 44.461 16.060 1.00 14.91 168 ARG C N 1
ATOM 5072 C CA . ARG C 1 168 ? 38.881 45.611 16.260 1.00 17.32 168 ARG C CA 1
ATOM 5073 C C . ARG C 1 168 ? 38.731 46.561 15.068 1.00 18.61 168 ARG C C 1
ATOM 5074 O O . ARG C 1 168 ? 38.740 47.782 15.236 1.00 14.26 168 ARG C O 1
ATOM 5082 N N . GLU C 1 169 ? 38.569 45.996 13.873 1.00 14.14 169 GLU C N 1
ATOM 5083 C CA . GLU C 1 169 ? 38.383 46.798 12.667 1.00 17.88 169 GLU C CA 1
ATOM 5084 C C . GLU C 1 169 ? 37.139 47.668 12.816 1.00 16.24 169 GLU C C 1
ATOM 5085 O O . GLU C 1 169 ? 37.171 48.874 12.586 1.00 23.43 169 GLU C O 1
ATOM 5091 N N . ILE C 1 170 ? 36.043 47.026 13.196 1.00 18.53 170 ILE C N 1
ATOM 5092 C CA . ILE C 1 170 ? 34.761 47.683 13.388 1.00 18.86 170 ILE C CA 1
ATOM 5093 C C . ILE C 1 170 ? 34.849 48.911 14.294 1.00 20.07 170 ILE C C 1
ATOM 5094 O O . ILE C 1 170 ? 34.371 49.985 13.934 1.00 17.61 170 ILE C O 1
ATOM 5099 N N . TRP C 1 171 ? 35.460 48.747 15.463 1.00 17.58 171 TRP C N 1
ATOM 5100 C CA . TRP C 1 171 ? 35.592 49.836 16.414 1.00 16.71 171 TRP C CA 1
ATOM 5101 C C . TRP C 1 171 ? 36.615 50.907 16.053 1.00 21.51 171 TRP C C 1
ATOM 5102 O O . TRP C 1 171 ? 36.347 52.095 16.216 1.00 15.40 171 TRP C O 1
ATOM 5113 N N . TYR C 1 172 ? 37.782 50.489 15.570 1.00 17.85 172 TYR C N 1
ATOM 5114 C CA . TYR C 1 172 ? 38.845 51.431 15.236 1.00 20.10 172 TYR C CA 1
ATOM 5115 C C . TYR C 1 172 ? 38.553 52.348 14.063 1.00 21.69 172 TYR C C 1
ATOM 5116 O O . TYR C 1 172 ? 38.835 53.541 14.143 1.00 22.17 172 TYR C O 1
ATOM 5125 N N . LEU C 1 173 ? 38.006 51.805 12.976 1.00 19.46 173 LEU C N 1
ATOM 5126 C CA . LEU C 1 173 ? 37.711 52.633 11.813 1.00 22.49 173 LEU C CA 1
ATOM 5127 C C . LEU C 1 173 ? 36.286 53.185 11.751 1.00 22.80 173 LEU C C 1
ATOM 5128 O O . LEU C 1 173 ? 36.012 54.097 10.977 1.00 27.89 173 LEU C O 1
ATOM 5133 N N . CYS C 1 174 ? 35.390 52.643 12.569 1.00 22.96 174 CYS C N 1
ATOM 5134 C CA . CYS C 1 174 ? 34.000 53.102 12.637 1.00 22.75 174 CYS C CA 1
ATOM 5135 C C . CYS C 1 174 ? 33.272 53.230 11.303 1.00 21.49 174 CYS C C 1
ATOM 5136 O O . CYS C 1 174 ? 32.440 54.124 11.117 1.00 16.53 174 CYS C O 1
ATOM 5139 N N . ARG C 1 175 ? 33.570 52.332 10.378 1.00 16.30 175 ARG C N 1
ATOM 5140 C CA . ARG C 1 175 ? 32.916 52.364 9.083 1.00 20.62 175 ARG C CA 1
ATOM 5141 C C . ARG C 1 175 ? 31.533 51.726 9.168 1.00 21.28 175 ARG C C 1
ATOM 5142 O O . ARG C 1 175 ? 31.155 51.184 10.209 1.00 17.40 175 ARG C O 1
ATOM 5150 N N . GLN C 1 176 ? 30.766 51.827 8.088 1.00 22.67 176 GLN C N 1
ATOM 5151 C CA . GLN C 1 176 ? 29.435 51.234 8.043 1.00 24.66 176 GLN C CA 1
ATOM 5152 C C . GLN C 1 176 ? 29.503 49.945 7.237 1.00 23.73 176 GLN C C 1
ATOM 5153 O O . GLN C 1 176 ? 30.283 49.846 6.297 1.00 27.22 176 GLN C O 1
ATOM 5159 N N . TYR C 1 177 ? 28.691 48.959 7.610 1.00 20.06 177 TYR C N 1
ATOM 5160 C CA . TYR C 1 177 ? 28.692 47.674 6.920 1.00 19.85 177 TYR C CA 1
ATOM 5161 C C . TYR C 1 177 ? 27.303 47.307 6.421 1.00 19.89 177 TYR C C 1
ATOM 5162 O O . TYR C 1 177 ? 26.319 47.540 7.108 1.00 17.94 177 TYR C O 1
ATOM 5171 N N . THR C 1 178 ? 27.229 46.741 5.220 1.00 19.92 178 THR C N 1
ATOM 5172 C CA . THR C 1 178 ? 25.943 46.343 4.656 1.00 24.99 178 THR C CA 1
ATOM 5173 C C . THR C 1 178 ? 25.436 45.106 5.375 1.00 27.18 178 THR C C 1
ATOM 5174 O O . THR C 1 178 ? 26.162 44.489 6.155 1.00 29.27 178 THR C O 1
ATOM 5178 N N . ALA C 1 179 ? 24.187 44.743 5.105 1.00 24.18 179 ALA C N 1
ATOM 5179 C CA . ALA C 1 179 ? 23.608 43.556 5.710 1.00 23.21 179 ALA C CA 1
ATOM 5180 C C . ALA C 1 179 ? 24.344 42.329 5.179 1.00 22.09 179 ALA C C 1
ATOM 5181 O O . ALA C 1 179 ? 24.598 41.378 5.917 1.00 21.23 179 ALA C O 1
ATOM 5183 N N . GLN C 1 180 ? 24.685 42.354 3.895 1.00 23.46 180 GLN C N 1
ATOM 5184 C CA . GLN C 1 180 ? 25.386 41.230 3.288 1.00 25.01 180 GLN C CA 1
ATOM 5185 C C . GLN C 1 180 ? 26.777 41.096 3.899 1.00 24.22 180 GLN C C 1
ATOM 5186 O O . GLN C 1 180 ? 27.246 39.985 4.149 1.00 22.56 180 GLN C O 1
ATOM 5192 N N . GLU C 1 181 ? 27.437 42.225 4.145 1.00 16.64 181 GLU C N 1
ATOM 5193 C CA . GLU C 1 181 ? 28.760 42.179 4.759 1.00 18.55 181 GLU C CA 1
ATOM 5194 C C . GLU C 1 181 ? 28.637 41.681 6.199 1.00 16.75 181 GLU C C 1
ATOM 5195 O O . GLU C 1 181 ? 29.497 40.955 6.687 1.00 24.06 181 GLU C O 1
ATOM 5201 N N . ALA C 1 182 ? 27.559 42.066 6.875 1.00 16.27 182 ALA C N 1
ATOM 5202 C CA . ALA C 1 182 ? 27.349 41.638 8.252 1.00 18.72 182 ALA C CA 1
ATOM 5203 C C . ALA C 1 182 ? 27.135 40.133 8.292 1.00 20.68 182 ALA C C 1
ATOM 5204 O O . ALA C 1 182 ? 27.616 39.448 9.195 1.00 22.45 182 ALA C O 1
ATOM 5206 N N . LEU C 1 183 ? 26.408 39.622 7.307 1.00 19.87 183 LEU C N 1
ATOM 5207 C CA . LEU C 1 183 ? 26.121 38.194 7.239 1.00 23.27 183 LEU C CA 1
ATOM 5208 C C . LEU C 1 183 ? 27.396 37.392 7.040 1.00 17.85 183 LEU C C 1
ATOM 5209 O O . LEU C 1 183 ? 27.657 36.433 7.755 1.00 16.83 183 LEU C O 1
ATOM 5214 N N . GLU C 1 184 ? 28.188 37.804 6.060 1.00 22.62 184 GLU C N 1
ATOM 5215 C CA . GLU C 1 184 ? 29.423 37.112 5.732 1.00 29.08 184 GLU C CA 1
ATOM 5216 C C . GLU C 1 184 ? 30.437 37.028 6.877 1.00 24.61 184 GLU C C 1
ATOM 5217 O O . GLU C 1 184 ? 31.234 36.090 6.928 1.00 23.93 184 GLU C O 1
ATOM 5223 N N . MET C 1 185 ? 30.404 37.986 7.797 1.00 22.28 185 MET C N 1
ATOM 5224 C CA . MET C 1 185 ? 31.330 37.967 8.927 1.00 19.77 185 MET C CA 1
ATOM 5225 C C . MET C 1 185 ? 30.713 37.282 10.139 1.00 21.53 185 MET C C 1
ATOM 5226 O O . MET C 1 185 ? 31.367 37.127 11.173 1.00 17.78 185 MET C O 1
ATOM 5231 N N . GLY C 1 186 ? 29.450 36.882 10.008 1.00 17.33 186 GLY C N 1
ATOM 5232 C CA . GLY C 1 186 ? 28.773 36.191 11.091 1.00 23.72 186 GLY C CA 1
ATOM 5233 C C . GLY C 1 186 ? 28.154 37.082 12.147 1.00 20.71 186 GLY C C 1
ATOM 5234 O O . GLY C 1 186 ? 27.799 36.614 13.232 1.00 23.43 186 GLY C O 1
ATOM 5235 N N . LEU C 1 187 ? 28.015 38.363 11.825 1.00 21.27 187 LEU C N 1
ATOM 5236 C CA . LEU C 1 187 ? 27.445 39.338 12.741 1.00 17.16 187 LEU C CA 1
ATOM 5237 C C . LEU C 1 187 ? 25.930 39.170 12.891 1.00 14.55 187 LEU C C 1
ATOM 5238 O O . LEU C 1 187 ? 25.382 39.406 13.964 1.00 15.94 187 LEU C O 1
ATOM 5243 N N . VAL C 1 188 ? 25.252 38.782 11.814 1.00 14.15 188 VAL C N 1
ATOM 5244 C CA . VAL C 1 188 ? 23.812 38.549 11.881 1.00 15.71 188 VAL C CA 1
ATOM 5245 C C . VAL C 1 188 ? 23.522 37.119 11.418 1.00 19.09 188 VAL C C 1
ATOM 5246 O O . VAL C 1 188 ? 24.345 36.498 10.740 1.00 17.22 188 VAL C O 1
ATOM 5250 N N . ASN C 1 189 ? 22.356 36.601 11.791 1.00 15.87 189 ASN C N 1
ATOM 5251 C CA . ASN C 1 189 ? 21.981 35.230 11.458 1.00 18.22 189 ASN C CA 1
ATOM 5252 C C . ASN C 1 189 ? 21.284 35.052 10.122 1.00 17.31 189 ASN C C 1
ATOM 5253 O O . ASN C 1 189 ? 21.379 33.991 9.516 1.00 18.47 189 ASN C O 1
ATOM 5258 N N . LYS C 1 190 ? 20.588 36.084 9.665 1.00 21.28 190 LYS C N 1
ATOM 5259 C CA . LYS C 1 190 ? 19.834 35.987 8.422 1.00 23.70 190 LYS C CA 1
ATOM 5260 C C . LYS C 1 190 ? 19.556 37.356 7.810 1.00 25.08 190 LYS C C 1
ATOM 5261 O O . LYS C 1 190 ? 19.421 38.356 8.518 1.00 25.46 190 LYS C O 1
ATOM 5267 N N . VAL C 1 191 ? 19.474 37.391 6.487 1.00 24.70 191 VAL C N 1
ATOM 5268 C CA . VAL C 1 191 ? 19.185 38.620 5.776 1.00 19.70 191 VAL C CA 1
ATOM 5269 C C . VAL C 1 191 ? 18.042 38.375 4.793 1.00 26.69 191 VAL C C 1
ATOM 5270 O O . VAL C 1 191 ? 18.064 37.407 4.035 1.00 20.69 191 VAL C O 1
ATOM 5274 N N . VAL C 1 192 ? 17.039 39.249 4.825 1.00 24.69 192 VAL C N 1
ATOM 5275 C CA . VAL C 1 192 ? 15.889 39.157 3.926 1.00 21.24 192 VAL C CA 1
ATOM 5276 C C . VAL C 1 192 ? 15.433 40.564 3.541 1.00 27.81 192 VAL C C 1
ATOM 5277 O O . VAL C 1 192 ? 15.729 41.536 4.242 1.00 25.85 192 VAL C O 1
ATOM 5281 N N . PRO C 1 193 ? 14.713 40.693 2.414 1.00 24.79 193 PRO C N 1
ATOM 5282 C CA . PRO C 1 193 ? 14.227 42.002 1.968 1.00 22.62 193 PRO C CA 1
ATOM 5283 C C . PRO C 1 193 ? 13.371 42.639 3.061 1.00 18.71 193 PRO C C 1
ATOM 5284 O O . PRO C 1 193 ? 12.713 41.938 3.826 1.00 25.43 193 PRO C O 1
ATOM 5288 N N . LEU C 1 194 ? 13.390 43.964 3.129 1.00 27.12 194 LEU C N 1
ATOM 5289 C CA . LEU C 1 194 ? 12.635 44.718 4.131 1.00 27.07 194 LEU C CA 1
ATOM 5290 C C . LEU C 1 194 ? 11.176 44.308 4.277 1.00 29.58 194 LEU C C 1
ATOM 5291 O O . LEU C 1 194 ? 10.636 44.314 5.383 1.00 31.55 194 LEU C O 1
ATOM 5296 N N . GLU C 1 195 ? 10.538 43.957 3.167 1.00 29.29 195 GLU C N 1
ATOM 5297 C CA . GLU C 1 195 ? 9.128 43.570 3.194 1.00 33.19 195 GLU C CA 1
ATOM 5298 C C . GLU C 1 195 ? 8.874 42.220 3.852 1.00 31.02 195 GLU C C 1
ATOM 5299 O O . GLU C 1 195 ? 7.750 41.914 4.231 1.00 29.41 195 GLU C O 1
ATOM 5305 N N . GLN C 1 196 ? 9.919 41.418 3.998 1.00 32.04 196 GLN C N 1
ATOM 5306 C CA . GLN C 1 196 ? 9.776 40.101 4.604 1.00 32.72 196 GLN C CA 1
ATOM 5307 C C . GLN C 1 196 ? 10.416 39.980 5.988 1.00 27.72 196 GLN C C 1
ATOM 5308 O O . GLN C 1 196 ? 10.323 38.935 6.631 1.00 32.07 196 GLN C O 1
ATOM 5314 N N . LEU C 1 197 ? 11.050 41.052 6.449 1.00 25.74 197 LEU C N 1
ATOM 5315 C CA . LEU C 1 197 ? 11.725 41.029 7.744 1.00 25.86 197 LEU C CA 1
ATOM 5316 C C . LEU C 1 197 ? 10.896 40.464 8.892 1.00 25.53 197 LEU C C 1
ATOM 5317 O O . LEU C 1 197 ? 11.294 39.476 9.510 1.00 21.47 197 LEU C O 1
ATOM 5322 N N . GLU C 1 198 ? 9.751 41.080 9.181 1.00 27.01 198 GLU C N 1
ATOM 5323 C CA . GLU C 1 198 ? 8.919 40.623 10.290 1.00 28.72 198 GLU C CA 1
ATOM 5324 C C . GLU C 1 198 ? 8.378 39.209 10.136 1.00 29.03 198 GLU C C 1
ATOM 5325 O O . GLU C 1 198 ? 8.232 38.487 11.122 1.00 27.51 198 GLU C O 1
ATOM 5331 N N . GLU C 1 199 ? 8.077 38.807 8.908 1.00 28.25 199 GLU C N 1
ATOM 5332 C CA . GLU C 1 199 ? 7.558 37.466 8.684 1.00 28.11 199 GLU C CA 1
ATOM 5333 C C . GLU C 1 199 ? 8.642 36.435 8.994 1.00 24.04 199 GLU C C 1
ATOM 5334 O O . GLU C 1 199 ? 8.372 35.393 9.586 1.00 21.72 199 GLU C O 1
ATOM 5340 N N . GLU C 1 200 ? 9.870 36.733 8.583 1.00 24.21 200 GLU C N 1
ATOM 5341 C CA . GLU C 1 200 ? 10.991 35.833 8.822 1.00 23.50 200 GLU C CA 1
ATOM 5342 C C . GLU C 1 200 ? 11.277 35.780 10.321 1.00 23.35 200 GLU C C 1
ATOM 5343 O O . GLU C 1 200 ? 11.423 34.701 10.892 1.00 25.23 200 GLU C O 1
ATOM 5349 N N . THR C 1 201 ? 11.340 36.949 10.955 1.00 24.92 201 THR C N 1
ATOM 5350 C CA . THR C 1 201 ? 11.609 37.021 12.388 1.00 20.44 201 THR C CA 1
ATOM 5351 C C . THR C 1 201 ? 10.551 36.250 13.178 1.00 22.98 201 THR C C 1
ATOM 5352 O O . THR C 1 201 ? 10.875 35.486 14.091 1.00 20.72 201 THR C O 1
ATOM 5356 N N . VAL C 1 202 ? 9.286 36.456 12.826 1.00 22.99 202 VAL C N 1
ATOM 5357 C CA . VAL C 1 202 ? 8.190 35.771 13.494 1.00 19.68 202 VAL C CA 1
ATOM 5358 C C . VAL C 1 202 ? 8.327 34.275 13.271 1.00 17.04 202 VAL C C 1
ATOM 5359 O O . VAL C 1 202 ? 8.088 33.476 14.175 1.00 26.86 202 VAL C O 1
ATOM 5363 N N . LYS C 1 203 ? 8.716 33.898 12.059 1.00 20.23 203 LYS C N 1
ATOM 5364 C CA . LYS C 1 203 ? 8.904 32.491 11.727 1.00 22.93 203 LYS C CA 1
ATOM 5365 C C . LYS C 1 203 ? 9.984 31.871 12.624 1.00 22.28 203 LYS C C 1
ATOM 5366 O O . LYS C 1 203 ? 9.807 30.775 13.152 1.00 25.83 203 LYS C O 1
ATOM 5372 N N . TRP C 1 204 ? 11.102 32.572 12.792 1.00 22.85 204 TRP C N 1
ATOM 5373 C CA . TRP C 1 204 ? 12.193 32.084 13.640 1.00 22.74 204 TRP C CA 1
ATOM 5374 C C . TRP C 1 204 ? 11.743 32.016 15.101 1.00 21.12 204 TRP C C 1
ATOM 5375 O O . TRP C 1 204 ? 12.119 31.100 15.837 1.00 24.93 204 TRP C O 1
ATOM 5386 N N . ALA C 1 205 ? 10.935 32.987 15.515 1.00 21.95 205 ALA C N 1
ATOM 5387 C CA . ALA C 1 205 ? 10.431 33.033 16.884 1.00 21.21 205 ALA C CA 1
ATOM 5388 C C . ALA C 1 205 ? 9.519 31.848 17.165 1.00 28.39 205 ALA C C 1
ATOM 5389 O O . ALA C 1 205 ? 9.670 31.174 18.184 1.00 31.87 205 ALA C O 1
ATOM 5391 N N . GLN C 1 206 ? 8.574 31.594 16.263 1.00 29.49 206 GLN C N 1
ATOM 5392 C CA . GLN C 1 206 ? 7.645 30.478 16.435 1.00 26.40 206 GLN C CA 1
ATOM 5393 C C . GLN C 1 206 ? 8.390 29.158 16.516 1.00 27.96 206 GLN C C 1
ATOM 5394 O O . GLN C 1 206 ? 7.984 28.257 17.255 1.00 31.41 206 GLN C O 1
ATOM 5400 N N . GLU C 1 207 ? 9.472 29.034 15.751 1.00 25.37 207 GLU C N 1
ATOM 5401 C CA . GLU C 1 207 ? 10.266 27.808 15.782 1.00 29.85 207 GLU C CA 1
ATOM 5402 C C . GLU C 1 207 ? 10.848 27.594 17.178 1.00 27.30 207 GLU C C 1
ATOM 5403 O O . GLU C 1 207 ? 10.936 26.467 17.656 1.00 31.43 207 GLU C O 1
ATOM 5409 N N . ILE C 1 208 ? 11.241 28.682 17.831 1.00 26.93 208 ILE C N 1
ATOM 5410 C CA . ILE C 1 208 ? 11.803 28.594 19.170 1.00 26.29 208 ILE C CA 1
ATOM 5411 C C . ILE C 1 208 ? 10.674 28.264 20.146 1.00 28.37 208 ILE C C 1
ATOM 5412 O O . ILE C 1 208 ? 10.857 27.484 21.081 1.00 25.95 208 ILE C O 1
ATOM 5417 N N . LEU C 1 209 ? 9.501 28.844 19.902 1.00 31.26 209 LEU C N 1
ATOM 5418 C CA . LEU C 1 209 ? 8.336 28.624 20.754 1.00 31.85 209 LEU C CA 1
ATOM 5419 C C . LEU C 1 209 ? 7.868 27.175 20.745 1.00 34.08 209 LEU C C 1
ATOM 5420 O O . LEU C 1 209 ? 7.070 26.774 21.589 1.00 42.55 209 LEU C O 1
ATOM 5425 N N . GLU C 1 210 ? 8.369 26.392 19.795 1.00 32.44 210 GLU C N 1
ATOM 5426 C CA . GLU C 1 210 ? 7.998 24.985 19.694 1.00 35.39 210 GLU C CA 1
ATOM 5427 C C . GLU C 1 210 ? 8.952 24.133 20.517 1.00 33.91 210 GLU C C 1
ATOM 5428 O O . GLU C 1 210 ? 8.787 22.919 20.607 1.00 39.66 210 GLU C O 1
ATOM 5434 N N . LYS C 1 211 ? 9.956 24.773 21.108 1.00 38.09 211 LYS C N 1
ATOM 5435 C CA . LYS C 1 211 ? 10.955 24.063 21.900 1.00 29.59 211 LYS C CA 1
ATOM 5436 C C . LYS C 1 211 ? 10.691 24.131 23.399 1.00 24.18 211 LYS C C 1
ATOM 5437 O O . LYS C 1 211 ? 9.914 24.960 23.872 1.00 21.40 211 LYS C O 1
ATOM 5443 N N . SER C 1 212 ? 11.359 23.249 24.135 1.00 26.90 212 SER C N 1
ATOM 5444 C CA . SER C 1 212 ? 11.253 23.194 25.591 1.00 31.22 212 SER C CA 1
ATOM 5445 C C . SER C 1 212 ? 11.826 24.473 26.216 1.00 33.74 212 SER C C 1
ATOM 5446 O O . SER C 1 212 ? 13.028 24.726 26.129 1.00 28.76 212 SER C O 1
ATOM 5449 N N . PRO C 1 213 ? 10.969 25.293 26.852 1.00 32.11 213 PRO C N 1
ATOM 5450 C CA . PRO C 1 213 ? 11.352 26.553 27.503 1.00 32.45 213 PRO C CA 1
ATOM 5451 C C . PRO C 1 213 ? 12.495 26.416 28.505 1.00 33.11 213 PRO C C 1
ATOM 5452 O O . PRO C 1 213 ? 13.339 27.308 28.631 1.00 31.61 213 PRO C O 1
ATOM 5456 N N . THR C 1 214 ? 12.510 25.295 29.215 1.00 30.81 214 THR C N 1
ATOM 5457 C CA . THR C 1 214 ? 13.540 25.027 30.204 1.00 33.86 214 THR C CA 1
ATOM 5458 C C . THR C 1 214 ? 14.849 24.666 29.521 1.00 30.52 214 THR C C 1
ATOM 5459 O O . THR C 1 214 ? 15.928 25.021 29.995 1.00 25.30 214 THR C O 1
ATOM 5463 N N . ALA C 1 215 ? 14.751 23.963 28.400 1.00 25.82 215 ALA C N 1
ATOM 5464 C CA . ALA C 1 215 ? 15.940 23.580 27.654 1.00 26.35 215 ALA C CA 1
ATOM 5465 C C . ALA C 1 215 ? 16.626 24.853 27.165 1.00 21.76 215 ALA C C 1
ATOM 5466 O O . ALA C 1 215 ? 17.844 25.002 27.274 1.00 19.88 215 ALA C O 1
ATOM 5468 N N . ILE C 1 216 ? 15.822 25.774 26.642 1.00 25.89 216 ILE C N 1
ATOM 5469 C CA . ILE C 1 216 ? 16.316 27.043 26.120 1.00 23.92 216 ILE C CA 1
ATOM 5470 C C . ILE C 1 216 ? 16.958 27.940 27.182 1.00 21.19 216 ILE C C 1
ATOM 5471 O O . ILE C 1 216 ? 18.038 28.490 26.953 1.00 23.62 216 ILE C O 1
ATOM 5476 N N . ARG C 1 217 ? 16.312 28.094 28.339 1.00 21.15 217 ARG C N 1
ATOM 5477 C CA . ARG C 1 217 ? 16.880 28.947 29.374 1.00 19.63 217 ARG C CA 1
ATOM 5478 C C . ARG C 1 217 ? 18.221 28.436 29.886 1.00 22.55 217 ARG C C 1
ATOM 5479 O O . ARG C 1 217 ? 19.124 29.227 30.134 1.00 25.68 217 ARG C O 1
ATOM 5487 N N . PHE C 1 218 ? 18.357 27.121 30.037 1.00 17.67 218 PHE C N 1
ATOM 5488 C CA . PHE C 1 218 ? 19.613 26.541 30.488 1.00 19.26 218 PHE C CA 1
ATOM 5489 C C . PHE C 1 218 ? 20.707 26.732 29.448 1.00 26.69 218 PHE C C 1
ATOM 5490 O O . PHE C 1 218 ? 21.865 26.969 29.792 1.00 27.28 218 PHE C O 1
ATOM 5498 N N . LEU C 1 219 ? 20.339 26.618 28.175 1.00 26.20 219 LEU C N 1
ATOM 5499 C CA . LEU C 1 219 ? 21.292 26.808 27.095 1.00 17.66 219 LEU C CA 1
ATOM 5500 C C . LEU C 1 219 ? 21.750 28.269 27.049 1.00 19.58 219 LEU C C 1
ATOM 5501 O O . LEU C 1 219 ? 22.945 28.545 26.893 1.00 25.46 219 LEU C O 1
ATOM 5506 N N . LYS C 1 220 ? 20.816 29.205 27.197 1.00 17.49 220 LYS C N 1
ATOM 5507 C CA . LYS C 1 220 ? 21.173 30.626 27.172 1.00 17.01 220 LYS C CA 1
ATOM 5508 C C . LYS C 1 220 ? 22.092 30.989 28.338 1.00 22.57 220 LYS C C 1
ATOM 5509 O O . LYS C 1 220 ? 23.020 31.792 28.178 1.00 10.92 220 LYS C O 1
ATOM 5515 N N . ALA C 1 221 ? 21.824 30.407 29.507 1.00 16.06 221 ALA C N 1
ATOM 5516 C CA . ALA C 1 221 ? 22.644 30.662 30.691 1.00 21.77 221 ALA C CA 1
ATOM 5517 C C . ALA C 1 221 ? 24.047 30.090 30.481 1.00 17.53 221 ALA C C 1
ATOM 5518 O O . ALA C 1 221 ? 25.043 30.696 30.873 1.00 22.34 221 ALA C O 1
ATOM 5520 N N . ALA C 1 222 ? 24.118 28.914 29.869 1.00 15.98 222 ALA C N 1
ATOM 5521 C CA . ALA C 1 222 ? 25.399 28.274 29.603 1.00 16.39 222 ALA C CA 1
ATOM 5522 C C . ALA C 1 222 ? 26.237 29.122 28.649 1.00 16.68 222 ALA C C 1
ATOM 5523 O O . ALA C 1 222 ? 27.457 29.227 28.802 1.00 15.87 222 ALA C O 1
ATOM 5525 N N . PHE C 1 223 ? 25.585 29.710 27.653 1.00 14.94 223 PHE C N 1
ATOM 5526 C CA . PHE C 1 223 ? 26.284 30.552 26.686 1.00 17.95 223 PHE C CA 1
ATOM 5527 C C . PHE C 1 223 ? 26.823 31.783 27.407 1.00 15.51 223 PHE C C 1
ATOM 5528 O O . PHE C 1 223 ? 27.933 32.237 27.141 1.00 15.26 223 PHE C O 1
ATOM 5536 N N . ASN C 1 224 ? 26.035 32.321 28.327 1.00 13.93 224 ASN C N 1
ATOM 5537 C CA . ASN C 1 224 ? 26.480 33.485 29.069 1.00 18.39 224 ASN C CA 1
ATOM 5538 C C . ASN C 1 224 ? 27.603 33.116 30.017 1.00 18.95 224 ASN C C 1
ATOM 5539 O O . ASN C 1 224 ? 28.459 33.939 30.308 1.00 12.99 224 ASN C O 1
ATOM 5544 N N . ALA C 1 225 ? 27.603 31.872 30.490 1.00 18.77 225 ALA C N 1
ATOM 5545 C CA . ALA C 1 225 ? 28.626 31.417 31.415 1.00 19.81 225 ALA C CA 1
ATOM 5546 C C . ALA C 1 225 ? 29.964 31.273 30.707 1.00 19.56 225 ALA C C 1
ATOM 5547 O O . ALA C 1 225 ? 31.016 31.319 31.337 1.00 21.10 225 ALA C O 1
ATOM 5549 N N . ASP C 1 226 ? 29.915 31.108 29.392 1.00 19.55 226 ASP C N 1
ATOM 5550 C CA . ASP C 1 226 ? 31.125 30.954 28.594 1.00 23.61 226 ASP C CA 1
ATOM 5551 C C . ASP C 1 226 ? 32.041 32.177 28.678 1.00 15.35 226 ASP C C 1
ATOM 5552 O O . ASP C 1 226 ? 33.256 32.057 28.579 1.00 18.51 226 ASP C O 1
ATOM 5557 N N . SER C 1 227 ? 31.466 33.353 28.882 1.00 14.98 227 SER C N 1
ATOM 5558 C CA . SER C 1 227 ? 32.289 34.555 28.937 1.00 16.26 227 SER C CA 1
ATOM 5559 C C . SER C 1 227 ? 32.180 35.423 30.180 1.00 15.03 227 SER C C 1
ATOM 5560 O O . SER C 1 227 ? 33.006 36.313 30.375 1.00 15.65 227 SER C O 1
ATOM 5563 N N . ASP C 1 228 ? 31.189 35.167 31.028 1.00 12.95 228 ASP C N 1
ATOM 5564 C CA . ASP C 1 228 ? 30.968 36.023 32.190 1.00 9.53 228 ASP C CA 1
ATOM 5565 C C . ASP C 1 228 ? 31.356 35.538 33.579 1.00 13.29 228 ASP C C 1
ATOM 5566 O O . ASP C 1 228 ? 30.823 36.021 34.580 1.00 11.71 228 ASP C O 1
ATOM 5571 N N . GLY C 1 229 ? 32.289 34.600 33.647 1.00 13.52 229 GLY C N 1
ATOM 5572 C CA . GLY C 1 229 ? 32.725 34.095 34.938 1.00 15.23 229 GLY C CA 1
ATOM 5573 C C . GLY C 1 229 ? 31.596 33.852 35.921 1.00 15.40 229 GLY C C 1
ATOM 5574 O O . GLY C 1 229 ? 30.551 33.305 35.553 1.00 16.45 229 GLY C O 1
ATOM 5575 N N . LEU C 1 230 ? 31.796 34.265 37.170 1.00 15.15 230 LEU C N 1
ATOM 5576 C CA . LEU C 1 230 ? 30.791 34.063 38.219 1.00 13.48 230 LEU C CA 1
ATOM 5577 C C . LEU C 1 230 ? 29.420 34.656 37.936 1.00 19.62 230 LEU C C 1
ATOM 5578 O O . LEU C 1 230 ? 28.412 34.107 38.381 1.00 18.37 230 LEU C O 1
ATOM 5583 N N . ALA C 1 231 ? 29.371 35.779 37.220 1.00 17.75 231 ALA C N 1
ATOM 5584 C CA . ALA C 1 231 ? 28.085 36.390 36.895 1.00 19.62 231 ALA C CA 1
ATOM 5585 C C . ALA C 1 231 ? 27.317 35.406 36.010 1.00 18.74 231 ALA C C 1
ATOM 5586 O O . ALA C 1 231 ? 26.111 35.214 36.174 1.00 20.09 231 ALA C O 1
ATOM 5588 N N . GLY C 1 232 ? 28.033 34.766 35.092 1.00 15.40 232 GLY C N 1
ATOM 5589 C CA . GLY C 1 232 ? 27.408 33.804 34.200 1.00 17.18 232 GLY C CA 1
ATOM 5590 C C . GLY C 1 232 ? 27.050 32.517 34.916 1.00 22.02 232 GLY C C 1
ATOM 5591 O O . GLY C 1 232 ? 26.009 31.917 34.659 1.00 23.80 232 GLY C O 1
ATOM 5592 N N . ILE C 1 233 ? 27.918 32.089 35.823 1.00 21.28 233 ILE C N 1
ATOM 5593 C CA . ILE C 1 233 ? 27.676 30.875 36.583 1.00 20.61 233 ILE C CA 1
ATOM 5594 C C . ILE C 1 233 ? 26.488 31.077 37.528 1.00 20.66 233 ILE C C 1
ATOM 5595 O O . ILE C 1 233 ? 25.751 30.133 37.816 1.00 15.26 233 ILE C O 1
ATOM 5600 N N . GLN C 1 234 ? 26.302 32.302 38.012 1.00 17.22 234 GLN C N 1
ATOM 5601 C CA . GLN C 1 234 ? 25.177 32.580 38.902 1.00 21.54 234 GLN C CA 1
ATOM 5602 C C . GLN C 1 234 ? 23.860 32.346 38.168 1.00 20.66 234 GLN C C 1
ATOM 5603 O O . GLN C 1 234 ? 22.873 31.910 38.766 1.00 20.79 234 GLN C O 1
ATOM 5609 N N . GLN C 1 235 ? 23.847 32.652 36.873 1.00 22.44 235 GLN C N 1
ATOM 5610 C CA . GLN C 1 235 ? 22.648 32.479 36.054 1.00 19.25 235 GLN C CA 1
ATOM 5611 C C . GLN C 1 235 ? 22.399 30.989 35.830 1.00 20.14 235 GLN C C 1
ATOM 5612 O O . GLN C 1 235 ? 21.287 30.506 36.030 1.00 20.87 235 GLN C O 1
ATOM 5618 N N . LEU C 1 236 ? 23.446 30.269 35.428 1.00 15.13 236 LEU C N 1
ATOM 5619 C CA . LEU C 1 236 ? 23.358 28.832 35.178 1.00 15.64 236 LEU C CA 1
ATOM 5620 C C . LEU C 1 236 ? 23.042 28.052 36.455 1.00 15.51 236 LEU C C 1
ATOM 5621 O O . LEU C 1 236 ? 22.175 27.181 36.456 1.00 19.35 236 LEU C O 1
ATOM 5626 N N . ALA C 1 237 ? 23.744 28.363 37.540 1.00 17.10 237 ALA C N 1
ATOM 5627 C CA . ALA C 1 237 ? 23.501 27.693 38.814 1.00 20.13 237 ALA C CA 1
ATOM 5628 C C . ALA C 1 237 ? 22.100 28.040 39.326 1.00 17.95 237 ALA C C 1
ATOM 5629 O O . ALA C 1 237 ? 21.392 27.190 39.864 1.00 26.08 237 ALA C O 1
ATOM 5631 N N . GLY C 1 238 ? 21.712 29.296 39.152 1.00 21.20 238 GLY C N 1
ATOM 5632 C CA . GLY C 1 238 ? 20.404 29.744 39.598 1.00 27.41 238 GLY C CA 1
ATOM 5633 C C . GLY C 1 238 ? 19.273 28.974 38.942 1.00 30.79 238 GLY C C 1
ATOM 5634 O O . GLY C 1 238 ? 18.315 28.581 39.614 1.00 34.65 238 GLY C O 1
ATOM 5635 N N . ASP C 1 239 ? 19.371 28.768 37.630 1.00 22.53 239 ASP C N 1
ATOM 5636 C CA . ASP C 1 239 ? 18.350 28.018 36.912 1.00 23.47 239 ASP C CA 1
ATOM 5637 C C . ASP C 1 239 ? 18.308 26.589 37.437 1.00 24.73 239 ASP C C 1
ATOM 5638 O O . ASP C 1 239 ? 17.232 26.004 37.578 1.00 25.92 239 ASP C O 1
ATOM 5643 N N . ALA C 1 240 ? 19.478 26.022 37.716 1.00 20.39 240 ALA C N 1
ATOM 5644 C CA . ALA C 1 240 ? 19.543 24.662 38.234 1.00 25.66 240 ALA C CA 1
ATOM 5645 C C . ALA C 1 240 ? 18.812 24.594 39.573 1.00 31.94 240 ALA C C 1
ATOM 5646 O O . ALA C 1 240 ? 18.212 23.577 39.915 1.00 31.73 240 ALA C O 1
ATOM 5648 N N . THR C 1 241 ? 18.866 25.682 40.332 1.00 32.71 241 THR C N 1
ATOM 5649 C CA . THR C 1 241 ? 18.191 25.726 41.620 1.00 32.75 241 THR C CA 1
ATOM 5650 C C . THR C 1 241 ? 16.681 25.703 41.368 1.00 36.89 241 THR C C 1
ATOM 5651 O O . THR C 1 241 ? 15.959 24.878 41.932 1.00 35.42 241 THR C O 1
ATOM 5655 N N . LEU C 1 242 ? 16.217 26.615 40.517 1.00 28.17 242 LEU C N 1
ATOM 5656 C CA . LEU C 1 242 ? 14.808 26.701 40.161 1.00 28.39 242 LEU C CA 1
ATOM 5657 C C . LEU C 1 242 ? 14.291 25.316 39.788 1.00 31.34 242 LEU C C 1
ATOM 5658 O O . LEU C 1 242 ? 13.233 24.880 40.245 1.00 27.69 242 LEU C O 1
ATOM 5663 N N . LEU C 1 243 ? 15.056 24.639 38.942 1.00 29.35 243 LEU C N 1
ATOM 5664 C CA . LEU C 1 243 ? 14.716 23.306 38.479 1.00 34.47 243 LEU C CA 1
ATOM 5665 C C . LEU C 1 243 ? 14.633 22.369 39.672 1.00 39.21 243 LEU C C 1
ATOM 5666 O O . LEU C 1 243 ? 13.693 21.584 39.798 1.00 38.60 243 LEU C O 1
ATOM 5671 N N . PHE C 1 244 ? 15.628 22.464 40.548 1.00 37.29 244 PHE C N 1
ATOM 5672 C CA . PHE C 1 244 ? 15.692 21.622 41.732 1.00 36.49 244 PHE C CA 1
ATOM 5673 C C . PHE C 1 244 ? 14.435 21.762 42.579 1.00 35.68 244 PHE C C 1
ATOM 5674 O O . PHE C 1 244 ? 13.935 20.784 43.119 1.00 35.93 244 PHE C O 1
ATOM 5682 N N . TYR C 1 245 ? 13.924 22.984 42.688 1.00 38.60 245 TYR C N 1
ATOM 5683 C CA . TYR C 1 245 ? 12.722 23.231 43.473 1.00 39.40 245 TYR C CA 1
ATOM 5684 C C . TYR C 1 245 ? 11.517 22.446 42.955 1.00 42.59 245 TYR C C 1
ATOM 5685 O O . TYR C 1 245 ? 10.510 22.317 43.647 1.00 43.87 245 TYR C O 1
ATOM 5694 N N . THR C 1 246 ? 11.624 21.925 41.738 1.00 46.60 246 THR C N 1
ATOM 5695 C CA . THR C 1 246 ? 10.534 21.166 41.128 1.00 47.84 246 THR C CA 1
ATOM 5696 C C . THR C 1 246 ? 10.567 19.690 41.511 1.00 47.02 246 THR C C 1
ATOM 5697 O O . THR C 1 246 ? 9.578 18.976 41.351 1.00 46.25 246 THR C O 1
ATOM 5701 N N . THR C 1 247 ? 11.705 19.243 42.029 1.00 47.09 247 THR C N 1
ATOM 5702 C CA . THR C 1 247 ? 11.877 17.850 42.411 1.00 45.18 247 THR C CA 1
ATOM 5703 C C . THR C 1 247 ? 11.235 17.454 43.736 1.00 49.74 247 THR C C 1
ATOM 5704 O O . THR C 1 247 ? 10.852 18.295 44.552 1.00 49.03 247 THR C O 1
ATOM 5708 N N . GLU C 1 248 ? 11.147 16.144 43.932 1.00 56.82 248 GLU C N 1
ATOM 5709 C CA . GLU C 1 248 ? 10.564 15.539 45.121 1.00 64.20 248 GLU C CA 1
ATOM 5710 C C . GLU C 1 248 ? 11.557 15.659 46.272 1.00 61.52 248 GLU C C 1
ATOM 5711 O O . GLU C 1 248 ? 11.176 15.726 47.441 1.00 60.44 248 GLU C O 1
ATOM 5717 N N . GLU C 1 249 ? 12.838 15.683 45.921 1.00 60.22 249 GLU C N 1
ATOM 5718 C CA . GLU C 1 249 ? 13.914 15.780 46.897 1.00 55.54 249 GLU C CA 1
ATOM 5719 C C . GLU C 1 249 ? 13.880 17.109 47.649 1.00 55.57 249 GLU C C 1
ATOM 5720 O O . GLU C 1 249 ? 13.888 17.136 48.880 1.00 51.67 249 GLU C O 1
ATOM 5726 N N . ALA C 1 250 ? 13.838 18.207 46.898 1.00 53.52 250 ALA C N 1
ATOM 5727 C CA . ALA C 1 250 ? 13.822 19.546 47.476 1.00 51.12 250 ALA C CA 1
ATOM 5728 C C . ALA C 1 250 ? 12.585 19.817 48.317 1.00 51.63 250 ALA C C 1
ATOM 5729 O O . ALA C 1 250 ? 12.678 20.397 49.399 1.00 52.40 250 ALA C O 1
ATOM 5731 N N . LYS C 1 251 ? 11.425 19.410 47.812 1.00 55.37 251 LYS C N 1
ATOM 5732 C CA . LYS C 1 251 ? 10.171 19.614 48.532 1.00 56.99 251 LYS C CA 1
ATOM 5733 C C . LYS C 1 251 ? 10.220 18.899 49.881 1.00 51.64 251 LYS C C 1
ATOM 5734 O O . LYS C 1 251 ? 9.656 19.374 50.867 1.00 49.89 251 LYS C O 1
ATOM 5740 N N . GLU C 1 252 ? 10.903 17.760 49.916 1.00 49.73 252 GLU C N 1
ATOM 5741 C CA . GLU C 1 252 ? 11.054 16.993 51.145 1.00 55.41 252 GLU C CA 1
ATOM 5742 C C . GLU C 1 252 ? 11.760 17.873 52.169 1.00 58.95 252 GLU C C 1
ATOM 5743 O O . GLU C 1 252 ? 11.477 17.806 53.364 1.00 60.52 252 GLU C O 1
ATOM 5749 N N . GLY C 1 253 ? 12.676 18.705 51.684 1.00 59.84 253 GLY C N 1
ATOM 5750 C CA . GLY C 1 253 ? 13.413 19.591 52.563 1.00 62.57 253 GLY C CA 1
ATOM 5751 C C . GLY C 1 253 ? 12.568 20.757 53.028 1.00 66.02 253 GLY C C 1
ATOM 5752 O O . GLY C 1 253 ? 12.636 21.159 54.189 1.00 65.63 253 GLY C O 1
ATOM 5753 N N . MET C 1 254 ? 11.768 21.303 52.118 1.00 72.21 254 MET C N 1
ATOM 5754 C CA . MET C 1 254 ? 10.904 22.430 52.443 1.00 77.08 254 MET C CA 1
ATOM 5755 C C . MET C 1 254 ? 9.853 22.023 53.470 1.00 79.06 254 MET C C 1
ATOM 5756 O O . MET C 1 254 ? 9.631 22.729 54.453 1.00 82.03 254 MET C O 1
ATOM 5761 N N . ARG C 1 255 ? 9.212 20.881 53.240 1.00 78.80 255 ARG C N 1
ATOM 5762 C CA . ARG C 1 255 ? 8.184 20.385 54.147 1.00 78.57 255 ARG C CA 1
ATOM 5763 C C . ARG C 1 255 ? 8.766 19.912 55.474 1.00 79.71 255 ARG C C 1
ATOM 5764 O O . ARG C 1 255 ? 8.151 20.091 56.525 1.00 80.59 255 ARG C O 1
ATOM 5772 N N . ALA C 1 256 ? 9.948 19.306 55.431 1.00 80.04 256 ALA C N 1
ATOM 5773 C CA . ALA C 1 256 ? 10.590 18.839 56.654 1.00 81.59 256 ALA C CA 1
ATOM 5774 C C . ALA C 1 256 ? 11.064 20.060 57.433 1.00 83.89 256 ALA C C 1
ATOM 5775 O O . ALA C 1 256 ? 11.563 19.947 58.552 1.00 86.66 256 ALA C O 1
ATOM 5777 N N . PHE C 1 257 ? 10.901 21.230 56.820 1.00 86.65 257 PHE C N 1
ATOM 5778 C CA . PHE C 1 257 ? 11.292 22.496 57.428 1.00 87.54 257 PHE C CA 1
ATOM 5779 C C . PHE C 1 257 ? 10.019 23.203 57.891 1.00 87.17 257 PHE C C 1
ATOM 5780 O O . PHE C 1 257 ? 10.068 24.270 58.504 1.00 87.16 257 PHE C O 1
ATOM 5788 N N . LYS C 1 258 ? 8.881 22.589 57.582 1.00 84.78 258 LYS C N 1
ATOM 5789 C CA . LYS C 1 258 ? 7.574 23.115 57.961 1.00 87.03 258 LYS C CA 1
ATOM 5790 C C . LYS C 1 258 ? 6.932 22.173 58.976 1.00 87.24 258 LYS C C 1
ATOM 5791 O O . LYS C 1 258 ? 5.991 22.546 59.676 1.00 89.20 258 LYS C O 1
ATOM 5797 N N . GLU C 1 259 ? 7.450 20.949 59.043 1.00 88.34 259 GLU C N 1
ATOM 5798 C CA . GLU C 1 259 ? 6.939 19.936 59.961 1.00 86.68 259 GLU C CA 1
ATOM 5799 C C . GLU C 1 259 ? 7.839 19.759 61.181 1.00 86.63 259 GLU C C 1
ATOM 5800 O O . GLU C 1 259 ? 7.531 18.979 62.083 1.00 86.95 259 GLU C O 1
ATOM 5806 N N . LYS C 1 260 ? 8.951 20.487 61.200 1.00 85.85 260 LYS C N 1
ATOM 5807 C CA . LYS C 1 260 ? 9.905 20.437 62.304 1.00 85.70 260 LYS C CA 1
ATOM 5808 C C . LYS C 1 260 ? 10.509 19.059 62.573 1.00 81.76 260 LYS C C 1
ATOM 5809 O O . LYS C 1 260 ? 10.579 18.617 63.722 1.00 77.62 260 LYS C O 1
ATOM 5815 N N . ARG C 1 261 ? 10.951 18.388 61.513 1.00 76.85 261 ARG C N 1
ATOM 5816 C CA . ARG C 1 261 ? 11.568 17.071 61.640 1.00 72.19 261 ARG C CA 1
ATOM 5817 C C . ARG C 1 261 ? 12.744 16.893 60.687 1.00 69.72 261 ARG C C 1
ATOM 5818 O O . ARG C 1 261 ? 12.716 17.364 59.551 1.00 68.20 261 ARG C O 1
ATOM 5826 N N . LYS C 1 262 ? 13.779 16.212 61.168 1.00 70.90 262 LYS C N 1
ATOM 5827 C CA . LYS C 1 262 ? 14.982 15.960 60.382 1.00 71.67 262 LYS C CA 1
ATOM 5828 C C . LYS C 1 262 ? 14.592 15.395 59.016 1.00 69.68 262 LYS C C 1
ATOM 5829 O O . LYS C 1 262 ? 13.962 14.342 58.924 1.00 69.43 262 LYS C O 1
ATOM 5835 N N . PRO C 1 263 ? 14.963 16.094 57.935 1.00 66.58 263 PRO C N 1
ATOM 5836 C CA . PRO C 1 263 ? 14.635 15.641 56.581 1.00 62.95 263 PRO C CA 1
ATOM 5837 C C . PRO C 1 263 ? 15.229 14.277 56.248 1.00 61.52 263 PRO C C 1
ATOM 5838 O O . PRO C 1 263 ? 16.317 13.935 56.708 1.00 62.46 263 PRO C O 1
ATOM 5842 N N . ASP C 1 264 ? 14.499 13.502 55.451 1.00 61.12 264 ASP C N 1
ATOM 5843 C CA . ASP C 1 264 ? 14.943 12.174 55.039 1.00 60.85 264 ASP C CA 1
ATOM 5844 C C . ASP C 1 264 ? 15.275 12.219 53.550 1.00 62.77 264 ASP C C 1
ATOM 5845 O O . ASP C 1 264 ? 14.376 12.187 52.706 1.00 63.81 264 ASP C O 1
ATOM 5850 N N . PHE C 1 265 ? 16.563 12.282 53.227 1.00 59.31 265 PHE C N 1
ATOM 5851 C CA . PHE C 1 265 ? 16.983 12.357 51.833 1.00 56.47 265 PHE C CA 1
ATOM 5852 C C . PHE C 1 265 ? 17.386 11.035 51.177 1.00 56.67 265 PHE C C 1
ATOM 5853 O O . PHE C 1 265 ? 17.363 10.929 49.952 1.00 55.60 265 PHE C O 1
ATOM 5861 N N . SER C 1 266 ? 17.750 10.030 51.971 1.00 61.27 266 SER C N 1
ATOM 5862 C CA . SER C 1 266 ? 18.136 8.733 51.406 1.00 63.21 266 SER C CA 1
ATOM 5863 C C . SER C 1 266 ? 16.952 8.149 50.652 1.00 62.68 266 SER C C 1
ATOM 5864 O O . SER C 1 266 ? 17.078 7.174 49.910 1.00 60.58 266 SER C O 1
ATOM 5867 N N . GLN C 1 267 ? 15.799 8.772 50.863 1.00 65.40 267 GLN C N 1
ATOM 5868 C CA . GLN C 1 267 ? 14.548 8.386 50.231 1.00 68.31 267 GLN C CA 1
ATOM 5869 C C . GLN C 1 267 ? 14.649 8.534 48.714 1.00 70.88 267 GLN C C 1
ATOM 5870 O O . GLN C 1 267 ? 14.062 7.755 47.959 1.00 73.79 267 GLN C O 1
ATOM 5876 N N . PHE C 1 268 ? 15.404 9.538 48.279 1.00 66.37 268 PHE C N 1
ATOM 5877 C CA . PHE C 1 268 ? 15.576 9.824 46.861 1.00 66.11 268 PHE C CA 1
ATOM 5878 C C . PHE C 1 268 ? 16.861 9.223 46.290 1.00 69.09 268 PHE C C 1
ATOM 5879 O O . PHE C 1 268 ? 17.866 9.097 46.989 1.00 71.04 268 PHE C O 1
ATOM 5887 N N . PRO C 1 269 ? 16.837 8.851 45.000 1.00 68.01 269 PRO C N 1
ATOM 5888 C CA . PRO C 1 269 ? 17.951 8.247 44.259 1.00 68.12 269 PRO C CA 1
ATOM 5889 C C . PRO C 1 269 ? 19.174 9.118 43.973 1.00 67.71 269 PRO C C 1
ATOM 5890 O O . PRO C 1 269 ? 19.116 10.345 44.023 1.00 73.33 269 PRO C O 1
ATOM 5894 N N . ARG C 1 270 ? 20.284 8.444 43.684 1.00 70.97 270 ARG C N 1
ATOM 5895 C CA . ARG C 1 270 ? 21.541 9.081 43.304 1.00 73.36 270 ARG C CA 1
ATOM 5896 C C . ARG C 1 270 ? 21.601 8.695 41.826 1.00 78.43 270 ARG C C 1
ATOM 5897 O O . ARG C 1 270 ? 21.219 7.580 41.468 1.00 83.97 270 ARG C O 1
ATOM 5905 N N . PHE C 1 271 ? 22.071 9.596 40.971 1.00 83.21 271 PHE C N 1
ATOM 5906 C CA . PHE C 1 271 ? 22.084 9.326 39.531 1.00 88.72 271 PHE C CA 1
ATOM 5907 C C . PHE C 1 271 ? 23.072 8.326 38.929 1.00 90.89 271 PHE C C 1
ATOM 5908 O O . PHE C 1 271 ? 22.658 7.284 38.418 1.00 91.97 271 PHE C O 1
ATOM 5916 N N . PRO C 1 272 ? 24.385 8.632 38.921 1.00 90.20 272 PRO C N 1
ATOM 5917 C CA . PRO C 1 272 ? 25.128 9.785 39.422 1.00 89.99 272 PRO C CA 1
ATOM 5918 C C . PRO C 1 272 ? 25.574 10.660 38.245 1.00 90.66 272 PRO C C 1
ATOM 5919 O O . PRO C 1 272 ? 26.669 11.255 38.334 1.00 88.15 272 PRO C O 1
#

CATH classification: 3.90.226.10 (+1 more: 1.10.12.10)

Radius of gyration: 27.76 Å; Cα contacts (8 Å, |Δi|>4): 1669; chains: 3; bounding box: 78×78×68 Å

Organism: Geobacillus kaustophilus (strain HTA426) (NCBI:txid235909)

Solvent-accessible surface area: 33364 Å² total; per-residue (Å²): 99,102,111,64,106,134,32,128,8,2,37,2,30,14,103,112,13,0,0,20,0,7,0,60,26,43,131,64,67,0,8,22,92,51,92,0,2,82,16,1,41,56,0,0,48,66,0,100,106,37,111,123,8,28,0,0,0,0,5,9,44,28,30,115,1,0,0,38,1,51,118,155,120,131,16,16,66,71,0,4,121,20,0,8,52,0,20,24,2,0,0,0,12,0,6,2,77,0,14,8,25,0,1,1,0,0,0,3,0,1,0,0,0,0,0,86,54,1,36,0,1,3,32,6,1,117,108,56,59,81,24,24,46,50,1,0,7,8,0,6,42,9,17,8,1,1,41,0,2,6,1,5,0,4,8,74,109,9,66,2,94,77,0,60,133,26,16,0,3,7,65,38,15,64,81,134,63,9,66,116,24,0,25,110,1,0,68,49,6,50,139,19,36,108,55,4,5,56,11,0,1,0,5,0,2,25,27,35,33,43,149,73,2,89,137,22,56,51,33,11,47,62,101,83,96,146,88,56,117,59,16,91,18,24,129,141,0,163,121,95,188,95,176,53,68,91,106,131,47,116,224,178,176,169,67,148,36,90,118,72,87,134,45,106,2,3,44,3,30,19,63,86,16,0,0,21,0,11,0,52,36,63,133,66,63,1,14,19,92,98,96,0,0,89,20,0,45,55,0,0,50,77,0,101,109,40,112,117,8,26,0,0,0,0,6,5,42,36,34,131,2,0,0,38,2,80,134,45,14,63,70,0,5,122,19,0,10,53,0,22,22,2,0,0,0,13,0,5,4,79,0,16,9,26,0,0,1,0,0,1,3,0,1,0,0,0,0,0,84,51,1,38,0,0,2,33,4,2,116,109,57,56,80,24,23,47,50,1,0,8,6,0,6,42,8,13,7,1,1,35,0,2,0,0,5,0,3,3,76,106,6,65,2,92,80,0,58,138,31,19,0,4,6,68,31,13,59,78,161,78,10,50,110,24,0,0,109,4,0,69,33,5,56,136,18,32,107,59,3,4,59,11,0,2,0,5,0,3,22,27,37,31,42,151,71,2,88,139,22,57,49,36,11,50,61,96,87,94,137,94,41,115,61,15,82,15,23,114,128,0,165,139,93,196,96,175,61,70,92,98,124,31,106,217,151,150,96,107,104,108,71,127,36,129,4,4,44,3,32,35,98,110,15,0,0,22,0,11,0,59,21,70,135,56,78,0,8,20,90,67,88,0,0,63,23,0,43,57,0,0,49,68,0,101,106,49,116,119,7,25,0,0,0,0,6,12,21,77,27,80,3,0,0,42,1,52,123,163,130,135,12,15,74,66,0,4,123,19,0,8,52,1,22,24,2,2,0,0,13,0,8,0,57,0,14,8,27,0,0,2,0,0,1,2,0,1,0,0,0,0,0,89,35,1,31,0,1,2,28,6,2,106,105,61,58,83,24,23,46,51,1,0,7,7,0,4,44,11,12,7,2,1,41,0,3,4,0,4,0,2,5,77,105,15,64,1,92,80,0,60,132,32,23,0,3,8,73,33,12,57,80,154,75,8,65,129,28,0,24,109,3,0,67,34,5,57,131,15,36,109,57,3,5,59,10,0,2,0,5,0,3,24,27,34,31,42,149,72,2,88,136,22,57,49,32,11,48,59,98,88,89,139,95,41,111,55,16,90,11,21,128,130,7,170,145,110,196,90,188,65,76,96,107,113,25,111,212,171,142

Secondary structure (DSSP, 8-state):
----S--SSEEEEEETTEEEEEE--GGGTT-B-HHHHHHHHHHHHHHHH-TT--EEEEEESSSSEEE--B----THHHHHHHHHHSSS-EEEEE-SEEETHHHHHHHHSSEEEEETT-EEE--HHHHT----SIIIIIHHHHH-HHHHHHHHHH---EEHHHHHHTTSSSEEE-GGGHHHHHHHHHHHHTTS-HHHHHHHHHHHHHTTSHHHHHHHHHHHHHHHHTTSHHHHHHHHHHHTTS----TTS----/----EE-S--SSEEEEE-SSEEEEEE--GGGTT---HHHHHHHHHHHHHHHH-TT--EEEEEESSSSEEE-----HHHHHHHHHHSSS-EEEEE-SEEETHHHHHHHHSSEEEEETT-EEE--HHHHT----SIIIIIHHHHH-HHHHHHHHHH---EEHHHHHHTTSSSEEE-GGGHHHHHHHHHHHHHTS-HHHHHHHHHHHHHTTSHHHHHHHHHHHHHHHHHTSHHHHHHHHHHHTTS---GGGS----/-EE-S--SSEEEEEETTEEEEEE--GGGTT-B-HHHHHHHHHHHHHHHH-TT--EEEEEESSSSEEE--B----THHHHHHHHHHSSS-EEEEE-SEEETHHHHHHHHSSEEEEETT-EEE--HHHHT----SIIIIIHHHHH-HHHHHHHHHH---B-HHHHHHTTSSSEEE-GGGHHHHHHHHHHHHHTS-HHHHHHHHHHHHHTTSHHHHHHHHHHHHHHHHTTSHHHHHHHHTTTTTS----TTS----

B-factor: mean 35.05, std 18.35, range [2.21, 100.0]

Sequence (759 aa):
WVKQYDYEDIIYETYNGIAKITINRPEVHNAFRPKTVNEMIDAFTKARDDSNIGVIILTGAGGKAFCSGGDPRLNVLDLQRLIRVIPKPVIAMVAGYAIGGGHVLHVVCDLTIAADNAIFGQTGPKVGSFDGGYGAGYLARIVGHKKAREIWYLCRQYTAQEALEMGLVNKVVPLEQLEEETVKWAQEILEKSPTAIRFLKAAFNADSDGLAGIQQLAGDATLLFYTTEEAKEGMRAFKEKRKPDFSQFPRFPPFEWVKQYDYEDIIYETYNGIAKITINRPEVHNAFRPKTVNEMIDAFTKARDDSNIGVIILTGAGGKAFCSGGLNVLDLQRLIRVIPKPVIAMVAGYAIGGGHVLHVVCDLTIAADNAIFGQTGPKVGSFDGGYGAGYLARIVGHKKAREIWYLCRQYTAQEALEMGLVNKVVPLEQLEEETVKWAQEILEKSPTAIRFLKAAFNADSDGLAGIQQLAGDATLLFYTTEEAKEGMRAFKEKRKPDFSQFPRFPWVKQYDYEDIIYETYNGIAKITINRPEVHNAFRPKTVNEMIDAFTKARDDSNIGVIILTGAGGKAFCSGGDPRLNVLDLQRLIRVIPKPVIAMVAGYAIGGGHVLHVVCDLTIAADNAIFGQTGPKVGSFDGGYGAGYLARIVGHKKAREIWYLCRQYTAQEALEMGLVNKVVPLEQLEEETVKWAQEILEKSPTAIRFLKAAFNADSDGLAGIQQLAGDATLLFYTTEEAKEGMRAFKEKRKPDFSQFPRFP

Foldseek 3Di:
DAQDDDDDQWTWDDDQQEIEIEGEDVVVQSEDDPRSLVVLLVRLVVLLPPPRHQEYEQAYDNLQHGYAYHPPDPCNVVVLVSLLLRLHQYEYLFGHEQEASSQLNNLSGNAYEYEQNYKHAYCCVPVPHDDCDCLQVVQCVQQNNVVSVVRPPPGDIDTPVRCVVSRNHPYYHHSVCRVVVVVVVSVVSVPDDSLVSSLVSLVVQCVPPPPVSVCSNVVSVVVVVCVDVLVVQVVVCVVVVHDGDNVVDDDDD/DWDWDFDDDADQWTWTDTFLEIEIEREDVVVQSAEEVRSLVVLLVRLVVLLPPPRHQEYEQAYDDQAHGYAYHVVNVVVLVSLLLRLHQYEYQFGHEQEASSQLSNQSGNAYEYEQRYKHAYCPVPVPHDDCDCLQPVQCVFQNNVVSVVRPPVGDMDGPVRCVVSRNHPYYYHSVCRVVVVVVVSVVSVVDDSLVSSLVSLVVQCVPDPPVSVCSNVVSVVVVVCPDPLNVQCVVCVVVVHDGDSVVDDDDD/DDWDDDADQWTWDDDQQEIEIEGEDVVVQSADEVRSLVVLLVNLVVLLPDPRHAEYEQAYPDAAHRYAYHPVPDCVVVVLVSQLLRLHQYEYQFGHEQEANSQLVNLSHNAYEYEQRHKHAYCCVPVPHDDCDCLQVVQCVFQNNVVRCVRPPVGDIDTPVRCVVSRNHDYYHHPVCRVVVVVVVSVVVVVDDSLVSSLVSLVVQCVPDPPVSVCSNVVSVVVVVCVDPQNVQVVVCVVVVHDGDRVVDDDDD

Nearest PDB structures (foldseek):
  2iex-assembly1_B  TM=1.004E+00  e=7.584E-55  Geobacillus kaustophilus HTA426
  2iex-assembly1_A  TM=1.002E+00  e=1.067E-48  Geobacillus kaustophilus HTA426
  3t89-assembly1_D  TM=9.926E-01  e=3.736E-42  Escherichia coli
  3h02-assembly2_C  TM=9.871E-01  e=8.232E-42  Salmonella enterica subsp. enterica serovar Typhimurium
  4i42-assembly1_A  TM=9.934E-01  e=4.246E-41  Escherichia coli K-12

InterPro domains:
  IPR001753 Enoyl-CoA hydratase/isomerase-like domain [PF00378] (17-267)
  IPR010198 1,4-Dihydroxy-2-naphthoyl-CoA synthase, MenB [MF_01934] (5-271)
  IPR010198 1,4-Dihydroxy-2-naphthoyl-CoA synthase, MenB [TIGR01929] (11-268)
  IPR014748 Enoyl-CoA hydratase, C-terminal [G3DSA:1.10.12.10] (210-245)
  IPR014748 Enoyl-CoA hydratase, C-terminal [G3DSA:1.10.12.10] (246-267)
  IPR018376 Enoyl-CoA hydratase/isomerase, conserved site [PS00166] (110-130)
  IPR029045 ClpP/crotonase-like domain superfamily [SSF52096] (5-268)